Protein AF-A0A1R3J7Z3-F1 (afdb_monomer)

pLDDT: mean 76.46, std 18.79, range [29.64, 96.31]

Mean predicted aligned error: 21.71 Å

Organism: Corchorus capsularis (NCBI:txid210143)

Structure (mmCIF, N/CA/C/O backbone):
data_AF-A0A1R3J7Z3-F1
#
_entry.id   AF-A0A1R3J7Z3-F1
#
loop_
_atom_site.group_PDB
_atom_site.id
_atom_site.type_symbol
_atom_site.label_atom_id
_atom_site.label_alt_id
_atom_site.label_comp_id
_atom_site.label_asym_id
_atom_site.label_entity_id
_atom_site.label_seq_id
_atom_site.pdbx_PDB_ins_code
_atom_site.Cartn_x
_atom_site.Cartn_y
_atom_site.Cartn_z
_atom_site.occupancy
_atom_site.B_iso_or_equiv
_atom_site.auth_seq_id
_atom_site.auth_comp_id
_atom_site.auth_asym_id
_atom_site.auth_atom_id
_atom_site.pdbx_PDB_model_num
ATOM 1 N N . MET A 1 1 ? 60.630 31.084 -116.139 1.00 57.38 1 MET A N 1
ATOM 2 C CA . MET A 1 1 ? 59.594 31.693 -115.271 1.00 57.38 1 MET A CA 1
ATOM 3 C C . MET A 1 1 ? 58.481 30.724 -114.863 1.00 57.38 1 MET A C 1
ATOM 5 O O . MET A 1 1 ? 58.083 30.787 -113.712 1.00 57.38 1 MET A O 1
ATOM 9 N N . ALA A 1 2 ? 58.004 29.813 -115.724 1.00 60.72 2 ALA A N 1
ATOM 10 C CA . ALA A 1 2 ? 56.943 28.862 -115.352 1.00 60.72 2 ALA A CA 1
ATOM 11 C C . ALA A 1 2 ? 57.346 27.853 -114.249 1.00 60.72 2 ALA A C 1
ATOM 13 O O . ALA A 1 2 ? 56.585 27.673 -113.309 1.00 60.72 2 ALA A O 1
ATOM 14 N N . MET A 1 3 ? 58.553 27.267 -114.295 1.00 63.47 3 MET A N 1
ATOM 15 C CA . MET A 1 3 ? 58.999 26.306 -113.264 1.00 63.47 3 MET A CA 1
ATOM 16 C C . MET A 1 3 ? 59.134 26.911 -111.856 1.00 63.47 3 MET A C 1
ATOM 18 O O . MET A 1 3 ? 58.793 26.247 -110.888 1.00 63.47 3 MET A O 1
ATOM 22 N N . GLN A 1 4 ? 59.541 28.181 -111.733 1.00 69.75 4 GLN A N 1
ATOM 23 C CA . GLN A 1 4 ? 59.637 28.860 -110.431 1.00 69.75 4 GLN A CA 1
ATOM 24 C C . GLN A 1 4 ? 58.262 28.977 -109.750 1.00 69.75 4 GLN A C 1
ATOM 26 O O . GLN A 1 4 ? 58.142 28.765 -108.552 1.00 69.75 4 GLN A O 1
ATOM 31 N N . ARG A 1 5 ? 57.205 29.251 -110.531 1.00 76.31 5 ARG A N 1
ATOM 32 C CA . ARG A 1 5 ? 55.834 29.358 -110.011 1.00 76.31 5 ARG A CA 1
ATOM 33 C C . ARG A 1 5 ? 55.268 28.013 -109.554 1.00 76.31 5 ARG A C 1
ATOM 35 O O . ARG A 1 5 ? 54.493 27.998 -108.610 1.00 76.31 5 ARG A O 1
ATOM 42 N N . PHE A 1 6 ? 55.634 26.907 -110.203 1.00 78.38 6 PHE A N 1
ATOM 43 C CA . PHE A 1 6 ? 55.211 25.571 -109.771 1.00 78.38 6 PHE A CA 1
ATOM 44 C C . PHE A 1 6 ? 55.895 25.141 -108.474 1.00 78.38 6 PHE A C 1
ATOM 46 O O . PHE A 1 6 ? 55.233 24.575 -107.611 1.00 78.38 6 PHE A O 1
ATOM 53 N N . GLU A 1 7 ? 57.179 25.463 -108.305 1.00 78.44 7 GLU A N 1
ATOM 54 C CA . GLU A 1 7 ? 57.888 25.171 -107.057 1.00 78.44 7 GLU A CA 1
ATOM 55 C C . GLU A 1 7 ? 57.329 26.008 -105.892 1.00 78.44 7 GLU A C 1
ATOM 57 O O . GLU A 1 7 ? 57.068 25.463 -104.823 1.00 78.44 7 GLU A O 1
ATOM 62 N N . ASP A 1 8 ? 57.017 27.292 -106.120 1.00 80.75 8 ASP A N 1
ATOM 63 C CA . ASP A 1 8 ? 56.339 28.144 -105.129 1.00 80.75 8 ASP A CA 1
ATOM 64 C C . ASP A 1 8 ? 54.932 27.630 -104.768 1.00 80.75 8 ASP A C 1
ATOM 66 O O . ASP A 1 8 ? 54.496 27.764 -103.624 1.00 80.75 8 ASP A O 1
ATOM 70 N N . ILE A 1 9 ? 54.201 27.046 -105.727 1.00 84.25 9 ILE A N 1
ATOM 71 C CA . ILE A 1 9 ? 52.895 26.417 -105.476 1.00 84.25 9 ILE A CA 1
ATOM 72 C C . ILE A 1 9 ? 53.068 25.136 -104.652 1.00 84.25 9 ILE A C 1
ATOM 74 O O . ILE A 1 9 ? 52.337 24.965 -103.681 1.00 84.25 9 ILE A O 1
ATOM 78 N N . ARG A 1 10 ? 54.052 24.283 -104.970 1.00 83.12 10 ARG A N 1
ATOM 79 C CA . ARG A 1 10 ? 54.303 23.038 -104.225 1.00 83.12 10 ARG A CA 1
ATOM 80 C C . ARG A 1 10 ? 54.724 23.310 -102.781 1.00 83.12 10 ARG A C 1
ATOM 82 O O . ARG A 1 10 ? 54.216 22.674 -101.867 1.00 83.12 10 ARG A O 1
ATOM 89 N N . VAL A 1 11 ? 55.597 24.297 -102.560 1.00 84.31 11 VAL A N 1
ATOM 90 C CA . VAL A 1 11 ? 55.988 24.718 -101.203 1.00 84.31 11 VAL A CA 1
ATOM 91 C C . VAL A 1 11 ? 54.773 25.228 -100.423 1.00 84.31 11 VAL A C 1
ATOM 93 O O . VAL A 1 11 ? 54.605 24.872 -99.261 1.00 84.31 11 VAL A O 1
ATOM 96 N N . LYS A 1 12 ? 53.883 26.006 -101.054 1.00 86.81 12 LYS A N 1
ATOM 97 C CA . LYS A 1 12 ? 52.637 26.465 -100.414 1.00 86.81 12 LYS A CA 1
ATOM 98 C C . LYS A 1 12 ? 51.643 25.336 -100.139 1.00 86.81 12 LYS A C 1
ATOM 100 O O . LYS A 1 12 ? 50.931 25.406 -99.145 1.00 86.81 12 LYS A O 1
ATOM 105 N N . GLU A 1 13 ? 51.583 24.318 -100.989 1.00 85.94 13 GLU A N 1
ATOM 106 C CA . GLU A 1 13 ? 50.752 23.128 -100.781 1.00 85.94 13 GLU A CA 1
ATOM 107 C C . GLU A 1 13 ? 51.264 22.293 -99.596 1.00 85.94 13 GLU A C 1
ATOM 109 O O . GLU A 1 13 ? 50.490 21.966 -98.700 1.00 85.94 13 GLU A O 1
ATOM 114 N N . GLU A 1 14 ? 52.576 22.049 -99.512 1.00 85.31 14 GLU A N 1
ATOM 115 C CA . GLU A 1 14 ? 53.202 21.370 -98.367 1.00 85.31 14 GLU A CA 1
ATOM 116 C C . GLU A 1 14 ? 53.044 22.165 -97.052 1.00 85.31 14 GLU A C 1
ATOM 118 O O . GLU A 1 14 ? 52.828 21.577 -95.985 1.00 85.31 14 GLU A O 1
ATOM 123 N N . GLU A 1 15 ? 53.120 23.500 -97.115 1.00 89.44 15 GLU A N 1
ATOM 124 C CA . GLU A 1 15 ? 52.849 24.409 -95.990 1.00 89.44 15 GLU A CA 1
ATOM 125 C C . GLU A 1 15 ? 51.382 24.306 -95.537 1.00 89.44 15 GLU A C 1
ATOM 127 O O . GLU A 1 15 ? 51.116 24.139 -94.346 1.00 89.44 15 GLU A O 1
ATOM 132 N N . LEU A 1 16 ? 50.425 24.329 -96.473 1.00 88.94 16 LEU A N 1
ATOM 133 C CA . LEU A 1 16 ? 48.995 24.173 -96.185 1.00 88.94 16 LEU A CA 1
ATOM 134 C C . LEU A 1 16 ? 48.660 22.784 -95.630 1.00 88.94 16 LEU A C 1
ATOM 136 O O . LEU A 1 16 ? 47.817 22.668 -94.739 1.00 88.94 16 LEU A O 1
ATOM 140 N N . GLU A 1 17 ? 49.326 21.726 -96.094 1.00 85.81 17 GLU A N 1
ATOM 141 C CA . GLU A 1 17 ? 49.179 20.390 -95.514 1.00 85.81 17 GLU A CA 1
ATOM 142 C C . GLU A 1 17 ? 49.726 20.311 -94.086 1.00 85.81 17 GLU A C 1
ATOM 144 O O . GLU A 1 17 ? 49.116 19.666 -93.230 1.00 85.81 17 GLU A O 1
ATOM 149 N N . ARG A 1 18 ? 50.875 20.946 -93.806 1.00 87.56 18 ARG A N 1
ATOM 150 C CA . ARG A 1 18 ? 51.386 21.070 -92.430 1.00 87.56 18 ARG A CA 1
ATOM 151 C C . ARG A 1 18 ? 50.385 21.808 -91.553 1.00 87.56 18 ARG A C 1
ATOM 153 O O . ARG A 1 18 ? 49.984 21.259 -90.533 1.00 87.56 18 ARG A O 1
ATOM 160 N N . GLN A 1 19 ? 49.917 22.971 -91.998 1.00 90.00 19 GLN A N 1
ATOM 161 C CA . GLN A 1 19 ? 48.918 23.756 -91.274 1.00 90.00 19 GLN A CA 1
ATOM 162 C C . GLN A 1 19 ? 47.620 22.972 -91.053 1.00 90.00 19 GLN A C 1
ATOM 164 O O . GLN A 1 19 ? 47.045 23.051 -89.972 1.00 90.00 19 GLN A O 1
ATOM 169 N N . SER A 1 20 ? 47.181 22.168 -92.026 1.00 87.69 20 SER A N 1
ATOM 170 C CA . SER A 1 20 ? 45.994 21.312 -91.891 1.00 87.69 20 SER A CA 1
ATOM 171 C C . SER A 1 20 ? 46.195 20.202 -90.857 1.00 87.69 20 SER A C 1
ATOM 173 O O . SER A 1 20 ? 45.306 19.963 -90.042 1.00 87.69 20 SER A O 1
ATOM 175 N N . ARG A 1 21 ? 47.369 19.552 -90.834 1.00 90.06 21 ARG A N 1
ATOM 176 C CA . ARG A 1 21 ? 47.712 18.544 -89.814 1.00 90.06 21 ARG A CA 1
ATOM 177 C C . ARG A 1 21 ? 47.804 19.161 -88.419 1.00 90.06 21 ARG A C 1
ATOM 179 O O . ARG A 1 21 ? 47.289 18.577 -87.469 1.00 90.06 21 ARG A O 1
ATOM 186 N N . ASP A 1 22 ? 48.404 20.341 -88.304 1.00 90.44 22 ASP A N 1
ATOM 187 C CA . ASP A 1 22 ? 48.509 21.070 -87.038 1.00 90.44 22 ASP A CA 1
ATOM 188 C C . ASP A 1 22 ? 47.125 21.511 -86.535 1.00 90.44 22 ASP A C 1
ATOM 190 O O . ASP A 1 22 ? 46.818 21.350 -85.353 1.00 90.44 22 ASP A O 1
ATOM 194 N N . LEU A 1 23 ? 46.244 21.974 -87.431 1.00 91.25 23 LEU A N 1
ATOM 195 C CA . LEU A 1 23 ? 44.840 22.271 -87.127 1.00 91.25 23 LEU A CA 1
ATOM 196 C C . LEU A 1 23 ? 44.058 21.027 -86.692 1.00 91.25 23 LEU A C 1
ATOM 198 O O . LEU A 1 23 ? 43.252 21.110 -85.768 1.00 91.25 23 LEU A O 1
ATOM 202 N N . GLU A 1 24 ? 44.282 19.871 -87.316 1.00 89.81 24 GLU A N 1
ATOM 203 C CA . GLU A 1 24 ? 43.607 18.623 -86.948 1.00 89.81 24 GLU A CA 1
ATOM 204 C C . GLU A 1 24 ? 44.088 18.086 -85.590 1.00 89.81 24 GLU A C 1
ATOM 206 O O . GLU A 1 24 ? 43.280 17.616 -84.784 1.00 89.81 24 GLU A O 1
ATOM 211 N N . LEU A 1 25 ? 45.384 18.217 -85.290 1.00 88.25 25 LEU A N 1
ATOM 212 C CA . LEU A 1 25 ? 45.939 17.929 -83.965 1.00 88.25 25 LEU A CA 1
ATOM 213 C C . LEU A 1 25 ? 45.394 18.889 -82.906 1.00 88.25 25 LEU A C 1
ATOM 215 O O . LEU A 1 25 ? 44.984 18.439 -81.836 1.00 88.25 25 LEU A O 1
ATOM 219 N N . ALA A 1 26 ? 45.323 20.186 -83.215 1.00 89.19 26 ALA A N 1
ATOM 220 C CA . ALA A 1 26 ? 44.711 21.175 -82.337 1.00 89.19 26 ALA A CA 1
ATOM 221 C C . ALA A 1 26 ? 43.235 20.841 -82.082 1.00 89.19 26 ALA A C 1
ATOM 223 O O . ALA A 1 26 ? 42.804 20.818 -80.932 1.00 89.19 26 ALA A O 1
ATOM 224 N N . LYS A 1 27 ? 42.471 20.492 -83.127 1.00 91.56 27 LYS A N 1
ATOM 225 C CA . LYS A 1 27 ? 41.067 20.071 -83.018 1.00 91.56 27 LYS A CA 1
ATOM 226 C C . LYS A 1 27 ? 40.904 18.844 -82.116 1.00 91.56 27 LYS A C 1
ATOM 228 O O . LYS A 1 27 ? 40.053 18.870 -81.232 1.00 91.56 27 LYS A O 1
ATOM 233 N N . LYS A 1 28 ? 41.736 17.808 -82.277 1.00 89.81 28 LYS A N 1
ATOM 234 C CA . LYS A 1 28 ? 41.726 16.632 -81.386 1.00 89.81 28 LYS A CA 1
ATOM 235 C C . LYS A 1 28 ? 42.051 17.004 -79.942 1.00 89.81 28 LYS A C 1
ATOM 237 O O . LYS A 1 28 ? 41.368 16.537 -79.038 1.00 89.81 28 LYS A O 1
ATOM 242 N N . GLY A 1 29 ? 43.022 17.893 -79.731 1.00 89.06 29 GLY A N 1
ATOM 243 C CA . GLY A 1 29 ? 43.329 18.435 -78.407 1.00 89.06 29 GLY A CA 1
ATOM 244 C C . GLY A 1 29 ? 42.140 19.169 -77.778 1.00 89.06 29 GLY A C 1
ATOM 245 O O . GLY A 1 29 ? 41.855 18.977 -76.597 1.00 89.06 29 GLY A O 1
ATOM 246 N N . TYR A 1 30 ? 41.393 19.950 -78.564 1.00 89.12 30 TYR A N 1
ATOM 247 C CA . TYR A 1 30 ? 40.159 20.594 -78.104 1.00 89.12 30 TYR A CA 1
ATOM 248 C C . TYR A 1 30 ? 39.042 19.584 -77.797 1.00 89.12 30 TYR A C 1
ATOM 250 O O . TYR A 1 30 ? 38.357 19.743 -76.792 1.00 89.12 30 TYR A O 1
ATOM 258 N N . GLU A 1 31 ? 38.858 18.538 -78.605 1.00 90.50 31 GLU A N 1
ATOM 259 C CA . GLU A 1 31 ? 37.856 17.485 -78.361 1.00 90.50 31 GLU A CA 1
ATOM 260 C C . GLU A 1 31 ? 38.183 16.622 -77.129 1.00 90.50 31 GLU A C 1
ATOM 262 O O . GLU A 1 31 ? 37.288 16.251 -76.369 1.00 90.50 31 GLU A O 1
ATOM 267 N N . GLU A 1 32 ? 39.458 16.294 -76.906 1.00 90.56 32 GLU A N 1
ATOM 268 C CA . GLU A 1 32 ? 39.925 15.619 -75.687 1.00 90.56 32 GLU A CA 1
ATOM 269 C C . GLU A 1 32 ? 39.751 16.519 -74.458 1.00 90.56 32 GLU A C 1
ATOM 271 O O . GLU A 1 32 ? 39.247 16.064 -73.430 1.00 90.56 32 GLU A O 1
ATOM 276 N N . GLY A 1 33 ? 40.080 17.809 -74.585 1.00 91.56 33 GLY A N 1
ATOM 277 C CA . GLY A 1 33 ? 39.840 18.807 -73.545 1.00 91.56 33 GLY A CA 1
ATOM 278 C C . GLY A 1 33 ? 38.358 18.939 -73.189 1.00 91.56 33 GLY A C 1
ATOM 279 O O . GLY A 1 33 ? 38.013 18.955 -72.008 1.00 91.56 33 GLY A O 1
ATOM 280 N N . TRP A 1 34 ? 37.472 18.955 -74.188 1.00 90.44 34 TRP A N 1
ATOM 281 C CA . TRP A 1 34 ? 36.024 18.977 -73.976 1.00 90.44 34 TRP A CA 1
ATOM 282 C C . TRP A 1 34 ? 35.511 17.722 -73.267 1.00 90.44 34 TRP A C 1
ATOM 284 O O . TRP A 1 34 ? 34.729 17.849 -72.328 1.00 90.44 34 TRP A O 1
ATOM 294 N N . ARG A 1 35 ? 35.996 16.528 -73.632 1.00 91.75 35 ARG A N 1
ATOM 295 C CA . ARG A 1 35 ? 35.644 15.281 -72.929 1.00 91.75 35 ARG A CA 1
ATOM 296 C C . ARG A 1 35 ? 36.132 15.259 -71.480 1.00 91.75 35 ARG A C 1
ATOM 298 O O . ARG A 1 35 ? 35.416 14.774 -70.608 1.00 91.75 35 ARG A O 1
ATOM 305 N N . GLU A 1 36 ? 37.319 15.804 -71.197 1.00 92.19 36 GLU A N 1
ATOM 306 C CA . GLU A 1 36 ? 37.815 15.947 -69.817 1.00 92.19 36 GLU A CA 1
ATOM 307 C C . GLU A 1 36 ? 36.924 16.899 -69.000 1.00 92.19 36 GLU A C 1
ATOM 309 O O . GLU A 1 36 ? 36.646 16.634 -67.830 1.00 92.19 36 GLU A O 1
ATOM 314 N N . ILE A 1 37 ? 36.458 17.995 -69.609 1.00 92.31 37 ILE A N 1
ATOM 315 C CA . ILE A 1 37 ? 35.538 18.948 -68.972 1.00 92.31 37 ILE A CA 1
ATOM 316 C C . ILE A 1 37 ? 34.179 18.294 -68.701 1.00 92.31 37 ILE A C 1
ATOM 318 O O . ILE A 1 37 ? 33.671 18.414 -67.590 1.00 92.31 37 ILE A O 1
ATOM 322 N N . GLU A 1 38 ? 33.618 17.569 -69.667 1.00 93.12 38 GLU A N 1
ATOM 323 C CA . GLU A 1 38 ? 32.324 16.891 -69.528 1.00 93.12 38 GLU A CA 1
ATOM 324 C C . GLU A 1 38 ? 32.358 15.806 -68.438 1.00 93.12 38 GLU A C 1
ATOM 326 O O . GLU A 1 38 ? 31.454 15.726 -67.604 1.00 93.12 38 GLU A O 1
ATOM 331 N N . LEU A 1 39 ? 33.443 15.025 -68.363 1.00 92.31 39 LEU A N 1
ATOM 332 C CA . LEU A 1 39 ? 33.631 14.031 -67.303 1.00 92.31 39 LEU A CA 1
ATOM 333 C C . LEU A 1 39 ? 33.736 14.688 -65.919 1.00 92.31 39 LEU A C 1
ATOM 335 O O . LEU A 1 39 ? 33.070 14.253 -64.982 1.00 92.31 39 LEU A O 1
ATOM 339 N N . LYS A 1 40 ? 34.496 15.784 -65.802 1.00 91.69 40 LYS A N 1
ATOM 340 C CA . LYS A 1 40 ? 34.578 16.571 -64.560 1.00 91.69 40 LYS A CA 1
ATOM 341 C C . LYS A 1 40 ? 33.241 17.190 -64.170 1.00 91.69 40 LYS A C 1
ATOM 343 O O . LYS A 1 40 ? 32.940 17.278 -62.985 1.00 91.69 40 LYS A O 1
ATOM 348 N N . GLN A 1 41 ? 32.443 17.618 -65.145 1.00 91.81 41 GLN A N 1
ATOM 349 C CA . GLN A 1 41 ? 31.106 18.145 -64.896 1.00 91.81 41 GLN A CA 1
ATOM 350 C C . GLN A 1 41 ? 30.181 17.053 -64.346 1.00 91.81 41 GLN A C 1
ATOM 352 O O . GLN A 1 41 ? 29.460 17.299 -63.383 1.00 91.81 41 GLN A O 1
ATOM 357 N N . LYS A 1 42 ? 30.264 15.829 -64.882 1.00 93.69 42 LYS A N 1
ATOM 358 C CA . LYS A 1 42 ? 29.512 14.677 -64.373 1.00 93.69 42 LYS A CA 1
ATOM 359 C C . LYS A 1 42 ? 29.921 14.290 -62.946 1.00 93.69 42 LYS A C 1
ATOM 361 O O . LYS A 1 42 ? 29.051 14.089 -62.106 1.00 93.69 42 LYS A O 1
ATOM 366 N N . GLU A 1 43 ? 31.221 14.246 -62.650 1.00 91.50 43 GLU A N 1
ATOM 367 C CA . GLU A 1 43 ? 31.723 13.998 -61.287 1.00 91.50 43 GLU A CA 1
ATOM 368 C C . GLU A 1 43 ? 31.236 15.061 -60.288 1.00 91.50 43 GLU A C 1
ATOM 370 O O . GLU A 1 43 ? 30.934 14.751 -59.134 1.00 91.50 43 GLU A O 1
ATOM 375 N N . LEU A 1 44 ? 31.155 16.321 -60.724 1.00 91.50 44 LEU A N 1
ATOM 376 C CA . LEU A 1 44 ? 30.690 17.430 -59.895 1.00 91.50 44 LEU A CA 1
ATOM 377 C C . LEU A 1 44 ? 29.188 17.314 -59.597 1.00 91.50 44 LEU A C 1
ATOM 379 O O . LEU A 1 44 ? 28.787 17.528 -58.454 1.00 91.50 44 LEU A O 1
ATOM 383 N N . GLU A 1 45 ? 28.374 16.903 -60.573 1.00 92.00 45 GLU A N 1
ATOM 384 C CA . GLU A 1 45 ? 26.943 16.648 -60.357 1.00 92.00 45 GLU A CA 1
ATOM 385 C C . GLU A 1 45 ? 26.710 15.443 -59.425 1.00 92.00 45 GLU A C 1
ATOM 387 O O . GLU A 1 45 ? 25.874 15.512 -58.528 1.00 92.00 45 GLU A O 1
ATOM 392 N N . GLU A 1 46 ? 27.498 14.366 -59.546 1.00 91.94 46 GLU A N 1
ATOM 393 C CA . GLU A 1 46 ? 27.431 13.225 -58.617 1.00 91.94 46 GLU A CA 1
ATOM 394 C C . GLU A 1 46 ? 27.811 13.614 -57.178 1.00 91.94 46 GLU A C 1
ATOM 396 O O . GLU A 1 46 ? 27.198 13.141 -56.217 1.00 91.94 46 GLU A O 1
ATOM 401 N N . LEU A 1 47 ? 28.812 14.486 -57.005 1.00 89.69 47 LEU A N 1
ATOM 402 C CA . LEU A 1 47 ? 29.172 15.020 -55.689 1.00 89.69 47 LEU A CA 1
ATOM 403 C C . LEU A 1 47 ? 28.065 15.895 -55.107 1.00 89.69 47 LEU A C 1
ATOM 405 O O . LEU A 1 47 ? 27.778 15.779 -53.917 1.00 89.69 47 LEU A O 1
ATOM 409 N N . LYS A 1 48 ? 27.429 16.720 -55.939 1.00 91.44 48 LYS A N 1
ATOM 410 C CA . LYS A 1 48 ? 26.302 17.559 -55.534 1.00 91.44 48 LYS A CA 1
ATOM 411 C C . LYS A 1 48 ? 25.103 16.711 -55.102 1.00 91.44 48 LYS A C 1
ATOM 413 O O . LYS A 1 48 ? 24.540 16.960 -54.042 1.00 91.44 48 LYS A O 1
ATOM 418 N N . GLN A 1 49 ? 24.794 15.639 -55.832 1.00 90.50 49 GLN A N 1
ATOM 419 C CA . GLN A 1 49 ? 23.750 14.690 -55.436 1.00 90.50 49 GLN A CA 1
ATOM 420 C C . GLN A 1 49 ? 24.064 14.024 -54.085 1.00 90.50 49 GLN A C 1
ATOM 422 O O . GLN A 1 49 ? 23.193 13.903 -53.227 1.00 90.50 49 GLN A O 1
ATOM 427 N N . ARG A 1 50 ? 25.325 13.631 -53.853 1.00 87.75 50 ARG A N 1
ATOM 428 C CA . ARG A 1 50 ? 25.750 13.068 -52.557 1.00 87.75 50 ARG A CA 1
ATOM 429 C C . ARG A 1 50 ? 25.677 14.080 -51.415 1.00 87.75 50 ARG A C 1
ATOM 431 O O . ARG A 1 50 ? 25.388 13.684 -50.289 1.00 87.75 50 ARG A O 1
ATOM 438 N N . GLU A 1 51 ? 25.976 15.349 -51.677 1.00 88.38 51 GLU A N 1
ATOM 439 C CA . GLU A 1 51 ? 25.837 16.431 -50.698 1.00 88.38 51 GLU A CA 1
ATOM 440 C C . GLU A 1 51 ? 24.365 16.633 -50.311 1.00 88.38 51 GLU A C 1
ATOM 442 O O . GLU A 1 51 ? 24.050 16.710 -49.124 1.00 88.38 51 GLU A O 1
ATOM 447 N N . GLU A 1 52 ? 23.455 16.610 -51.287 1.00 91.75 52 GLU A N 1
ATOM 448 C CA . GLU A 1 52 ? 22.009 16.665 -51.045 1.00 91.75 52 GLU A CA 1
ATOM 449 C C . GLU A 1 52 ? 21.516 15.458 -50.223 1.00 91.75 52 GLU A C 1
ATOM 451 O O . GLU A 1 52 ? 20.803 15.639 -49.231 1.00 91.75 52 GLU A O 1
ATOM 456 N N . ASP A 1 53 ? 21.961 14.240 -50.550 1.00 91.44 53 ASP A N 1
ATOM 457 C CA . ASP A 1 53 ? 21.625 13.022 -49.796 1.00 91.44 53 ASP A CA 1
ATOM 458 C C . ASP A 1 53 ? 22.135 13.068 -48.346 1.00 91.44 53 ASP A C 1
ATOM 460 O O . ASP A 1 53 ? 21.449 12.626 -47.417 1.00 91.44 53 ASP A O 1
ATOM 464 N N . LEU A 1 54 ? 23.342 13.601 -48.126 1.00 88.88 54 LEU A N 1
ATOM 465 C CA . LEU A 1 54 ? 23.887 13.809 -46.784 1.00 88.88 54 LEU A CA 1
ATOM 466 C C . LEU A 1 54 ? 23.073 14.848 -46.011 1.00 88.88 54 LEU A C 1
ATOM 468 O O . LEU A 1 54 ? 22.767 14.610 -44.844 1.00 88.88 54 LEU A O 1
ATOM 472 N N . GLY A 1 55 ? 22.651 15.934 -46.662 1.00 90.25 55 GLY A N 1
ATOM 473 C CA . GLY A 1 55 ? 21.778 16.938 -46.056 1.00 90.25 55 GLY A CA 1
ATOM 474 C C . GLY A 1 55 ? 20.409 16.376 -45.651 1.00 90.25 55 GLY A C 1
ATOM 475 O O . GLY A 1 55 ? 19.870 16.740 -44.605 1.00 90.25 55 GLY A O 1
ATOM 476 N N . LEU A 1 56 ? 19.841 15.446 -46.427 1.00 89.44 56 LEU A N 1
ATOM 477 C CA . LEU A 1 56 ? 18.605 14.747 -46.051 1.00 89.44 56 LEU A CA 1
ATOM 478 C C . LEU A 1 56 ? 18.812 13.810 -44.854 1.00 89.44 56 LEU A C 1
ATOM 480 O O . LEU A 1 56 ? 17.974 13.777 -43.949 1.00 89.44 56 LEU A O 1
ATOM 484 N N . LYS A 1 57 ? 19.937 13.086 -44.809 1.00 88.50 57 LYS A N 1
ATOM 485 C CA . LYS A 1 57 ? 20.292 12.238 -43.661 1.00 88.50 57 LYS A CA 1
ATOM 486 C C . LYS A 1 57 ? 20.520 13.061 -42.397 1.00 88.50 57 LYS A C 1
ATOM 488 O O . LYS A 1 57 ? 20.019 12.678 -41.343 1.00 88.50 57 LYS A O 1
ATOM 493 N N . GLU A 1 58 ? 21.196 14.201 -42.500 1.00 85.75 58 GLU A N 1
ATOM 494 C CA . GLU A 1 58 ? 21.409 15.126 -41.383 1.00 85.75 58 GLU A CA 1
ATOM 495 C C . GLU A 1 58 ? 20.075 15.624 -40.815 1.00 85.75 58 GLU A C 1
ATOM 497 O O . GLU A 1 58 ? 19.838 15.490 -39.617 1.00 85.75 58 GLU A O 1
ATOM 502 N N . LYS A 1 59 ? 19.138 16.052 -41.674 1.00 90.50 59 LYS A N 1
ATOM 503 C CA . LYS A 1 59 ? 17.779 16.436 -41.247 1.00 90.50 59 LYS A CA 1
ATOM 504 C C . LYS A 1 59 ? 17.016 15.290 -40.583 1.00 90.50 59 LYS A C 1
ATOM 506 O O . LYS A 1 59 ? 16.287 15.512 -39.619 1.00 90.50 59 LYS A O 1
ATOM 511 N N . SER A 1 60 ? 17.160 14.063 -41.090 1.00 89.25 60 SER A N 1
ATOM 512 C CA . SER A 1 60 ? 16.521 12.891 -40.480 1.00 89.25 60 SER A CA 1
ATOM 513 C C . SER A 1 60 ? 17.084 12.586 -39.089 1.00 89.25 60 SER A C 1
ATOM 515 O O . SER A 1 60 ? 16.325 12.258 -38.180 1.00 89.25 60 SER A O 1
ATOM 517 N N . PHE A 1 61 ? 18.395 12.762 -38.906 1.00 84.25 61 PHE A N 1
ATOM 518 C CA . PHE A 1 61 ? 19.061 12.575 -37.623 1.00 84.25 61 PHE A CA 1
ATOM 519 C C . PHE A 1 61 ? 18.680 13.676 -36.631 1.00 84.25 61 PHE A C 1
ATOM 521 O O . PHE A 1 61 ? 18.382 13.385 -35.479 1.00 84.25 61 PHE A O 1
ATOM 528 N N . GLU A 1 62 ? 18.602 14.928 -37.083 1.00 90.81 62 GLU A N 1
ATOM 529 C CA . GLU A 1 62 ? 18.158 16.047 -36.252 1.00 90.81 62 GLU A CA 1
ATOM 530 C C . GLU A 1 62 ? 16.716 15.855 -35.764 1.00 90.81 62 GLU A C 1
ATOM 532 O O . GLU A 1 62 ? 16.432 16.061 -34.583 1.00 90.81 62 GLU A O 1
ATOM 537 N N . LYS A 1 63 ? 15.820 15.362 -36.630 1.00 92.50 63 LYS A N 1
ATOM 538 C CA . LYS A 1 63 ? 14.461 14.979 -36.228 1.00 92.50 63 LYS A CA 1
ATOM 539 C C . LYS A 1 63 ? 14.470 13.865 -35.176 1.00 92.50 63 LYS A C 1
ATOM 541 O O . LYS A 1 63 ? 13.779 13.981 -34.171 1.00 92.50 63 LYS A O 1
ATOM 546 N N . LEU A 1 64 ? 15.288 12.828 -35.365 1.00 85.94 64 LEU A N 1
ATOM 547 C CA . LEU A 1 64 ? 15.420 11.736 -34.397 1.00 85.94 64 LEU A CA 1
ATOM 548 C C . LEU A 1 64 ? 15.927 12.237 -33.032 1.00 85.94 64 LEU A C 1
ATOM 550 O O . LEU A 1 64 ? 15.435 11.805 -31.993 1.00 85.94 64 LEU A O 1
ATOM 554 N N . CYS A 1 65 ? 16.876 13.178 -33.019 1.00 85.12 65 CYS A N 1
ATOM 555 C CA . CYS A 1 65 ? 17.340 13.814 -31.786 1.00 85.12 65 CYS A CA 1
ATOM 556 C C . CYS A 1 65 ? 16.224 14.601 -31.084 1.00 85.12 65 CYS A C 1
ATOM 558 O O . CYS A 1 65 ? 16.103 14.516 -29.863 1.00 85.12 65 CYS A O 1
ATOM 560 N N . GLN A 1 66 ? 15.394 15.331 -31.835 1.00 91.94 66 GLN A N 1
ATOM 561 C CA . GLN A 1 66 ? 14.247 16.054 -31.276 1.00 91.94 66 GLN A CA 1
ATOM 562 C C . GLN A 1 66 ? 13.201 15.100 -30.687 1.00 91.94 66 GLN A C 1
ATOM 564 O O . GLN A 1 66 ? 12.719 15.337 -29.578 1.00 91.94 66 GLN A O 1
ATOM 569 N N . ASP A 1 67 ? 12.893 14.006 -31.386 1.00 89.81 67 ASP A N 1
ATOM 570 C CA . ASP A 1 67 ? 11.962 12.980 -30.911 1.00 89.81 67 ASP A CA 1
ATOM 571 C C . ASP A 1 67 ? 12.474 12.344 -29.604 1.00 89.81 67 ASP A C 1
ATOM 573 O O . ASP A 1 67 ? 11.730 12.239 -28.626 1.00 89.81 67 ASP A O 1
ATOM 577 N N . PHE A 1 68 ? 13.772 12.031 -29.529 1.00 85.00 68 PHE A N 1
ATOM 578 C CA . PHE A 1 68 ? 14.401 11.497 -28.317 1.00 85.00 68 PHE A CA 1
ATOM 579 C C . PHE A 1 68 ? 14.386 12.493 -27.142 1.00 85.00 68 PHE A C 1
ATOM 581 O O . PHE A 1 68 ? 14.172 12.113 -25.988 1.00 85.00 68 PHE A O 1
ATOM 588 N N . GLU A 1 69 ? 14.584 13.790 -27.398 1.00 86.88 69 GLU A N 1
ATOM 589 C CA . GLU A 1 69 ? 14.461 14.819 -26.358 1.00 86.88 69 GLU A CA 1
ATOM 590 C C . GLU A 1 69 ? 13.028 14.956 -25.828 1.00 86.88 69 GLU A C 1
ATOM 592 O O . GLU A 1 69 ? 12.835 15.178 -24.627 1.00 86.88 69 GLU A O 1
ATOM 597 N N . LEU A 1 70 ? 12.024 14.832 -26.700 1.00 87.00 70 LEU A N 1
ATOM 598 C CA . LEU A 1 70 ? 10.615 14.830 -26.306 1.00 87.00 70 LEU A CA 1
ATOM 599 C C . LEU A 1 70 ? 10.276 13.592 -25.474 1.00 87.00 70 LEU A C 1
ATOM 601 O O . LEU A 1 70 ? 9.658 13.722 -24.416 1.00 87.00 70 LEU A O 1
ATOM 605 N N . GLU A 1 71 ? 10.743 12.418 -25.890 1.00 84.75 71 GLU A N 1
ATOM 606 C CA . GLU A 1 71 ? 10.567 11.171 -25.147 1.00 84.75 71 GLU A CA 1
ATOM 607 C C . GLU A 1 71 ? 11.206 11.257 -23.751 1.00 84.75 71 GLU A C 1
ATOM 609 O O . GLU A 1 71 ? 10.563 10.958 -22.741 1.00 84.75 71 GLU A O 1
ATOM 614 N N . LYS A 1 72 ? 12.430 11.793 -23.655 1.00 84.12 72 LYS A N 1
ATOM 615 C CA . LYS A 1 72 ? 13.105 12.045 -22.374 1.00 84.12 72 LYS A CA 1
ATOM 616 C C . LYS A 1 72 ? 12.297 12.972 -21.459 1.00 84.12 72 LYS A C 1
ATOM 618 O O . LYS A 1 72 ? 12.241 12.738 -20.251 1.00 84.12 72 LYS A O 1
ATOM 623 N N . LYS A 1 73 ? 11.667 14.020 -22.005 1.00 88.69 73 LYS A N 1
ATOM 624 C CA . LYS A 1 73 ? 10.778 14.907 -21.232 1.00 88.69 73 LYS A CA 1
ATOM 625 C C . LYS A 1 73 ? 9.535 14.164 -20.736 1.00 88.69 73 LYS A C 1
ATOM 627 O O . LYS A 1 73 ? 9.163 14.360 -19.581 1.00 88.69 73 LYS A O 1
ATOM 632 N N . GLY A 1 74 ? 8.955 13.288 -21.557 1.00 85.38 74 GLY A N 1
ATOM 633 C CA . GLY A 1 74 ? 7.833 12.429 -21.169 1.00 85.38 74 GLY A CA 1
ATOM 634 C C . GLY A 1 74 ? 8.183 11.484 -20.016 1.00 85.38 74 GLY A C 1
ATOM 635 O O . GLY A 1 74 ? 7.447 11.408 -19.033 1.00 85.38 74 GLY A O 1
ATOM 636 N N . PHE A 1 75 ? 9.350 10.835 -20.067 1.00 78.94 75 PHE A N 1
ATOM 637 C CA . PHE A 1 75 ? 9.836 9.998 -18.963 1.00 78.94 75 PHE A CA 1
ATOM 638 C C . PHE A 1 75 ? 10.060 10.789 -17.670 1.00 78.94 75 PHE A C 1
ATOM 640 O O . PHE A 1 75 ? 9.699 10.330 -16.586 1.00 78.94 75 PHE A O 1
ATOM 647 N N . GLU A 1 76 ? 10.635 11.987 -17.770 1.00 87.06 76 GLU A N 1
ATOM 648 C CA . GLU A 1 76 ? 10.868 12.857 -16.616 1.00 87.06 76 GLU A CA 1
ATOM 649 C C . GLU A 1 76 ? 9.546 13.319 -15.976 1.00 87.06 76 GLU A C 1
ATOM 651 O O . GLU A 1 76 ? 9.431 13.376 -14.750 1.00 87.06 76 GLU A O 1
ATOM 656 N N . GLU A 1 77 ? 8.525 13.607 -16.787 1.00 91.06 77 GLU A N 1
ATOM 657 C CA . GLU A 1 77 ? 7.172 13.903 -16.313 1.00 91.06 77 GLU A CA 1
ATOM 658 C C . GLU A 1 77 ? 6.532 12.689 -15.630 1.00 91.06 77 GLU A C 1
ATOM 660 O O . GLU A 1 77 ? 6.031 12.812 -14.509 1.00 91.06 77 GLU A O 1
ATOM 665 N N . HIS A 1 78 ? 6.618 11.506 -16.242 1.00 79.38 78 HIS A N 1
ATOM 666 C CA . HIS A 1 78 ? 6.099 10.274 -15.652 1.00 79.38 78 HIS A CA 1
ATOM 667 C C . HIS A 1 78 ? 6.767 9.966 -14.304 1.00 79.38 78 HIS A C 1
ATOM 669 O O . HIS A 1 78 ? 6.089 9.649 -13.325 1.00 79.38 78 HIS A O 1
ATOM 675 N N . ARG A 1 79 ? 8.087 10.172 -14.194 1.00 80.56 79 ARG A N 1
ATOM 676 C CA . ARG A 1 79 ? 8.821 10.042 -12.927 1.00 80.56 79 ARG A CA 1
ATOM 677 C C . ARG A 1 79 ? 8.264 10.970 -11.844 1.00 80.56 79 ARG A C 1
ATOM 679 O O . ARG A 1 79 ? 8.086 10.537 -10.708 1.00 80.56 79 ARG A O 1
ATOM 686 N N . ARG A 1 80 ? 7.949 12.229 -12.180 1.00 91.25 80 ARG A N 1
ATOM 687 C CA . ARG A 1 80 ? 7.344 13.192 -11.234 1.00 91.25 80 ARG A CA 1
ATOM 688 C C . ARG A 1 80 ? 5.936 12.780 -10.809 1.00 91.25 80 ARG A C 1
ATOM 690 O O . ARG A 1 80 ? 5.577 12.962 -9.644 1.00 91.25 80 ARG A O 1
ATOM 697 N N . GLN A 1 81 ? 5.140 12.228 -11.724 1.00 82.44 81 GLN A N 1
ATOM 698 C CA . GLN A 1 81 ? 3.809 11.707 -11.404 1.00 82.44 81 GLN A CA 1
ATOM 699 C C . GLN A 1 81 ? 3.900 10.530 -10.425 1.00 82.44 81 GLN A C 1
ATOM 701 O O . GLN A 1 81 ? 3.211 10.539 -9.404 1.00 82.44 81 GLN A O 1
ATOM 706 N N . VAL A 1 82 ? 4.800 9.573 -10.677 1.00 77.38 82 VAL A N 1
ATOM 707 C CA . VAL A 1 82 ? 5.059 8.438 -9.775 1.00 77.38 82 VAL A CA 1
ATOM 708 C C . VAL A 1 82 ? 5.534 8.920 -8.404 1.00 77.38 82 VAL A C 1
ATOM 710 O O . VAL A 1 82 ? 5.017 8.470 -7.385 1.00 77.38 82 VAL A O 1
ATOM 713 N N . GLU A 1 83 ? 6.450 9.889 -8.350 1.00 90.44 83 GLU A N 1
ATOM 714 C CA . GLU A 1 83 ? 6.925 10.468 -7.087 1.00 90.44 83 GLU A CA 1
ATOM 715 C C . GLU A 1 83 ? 5.789 11.149 -6.303 1.00 90.44 83 GLU A C 1
ATOM 717 O O . GLU A 1 83 ? 5.690 11.015 -5.081 1.00 90.44 83 GLU A O 1
ATOM 722 N N . THR A 1 84 ? 4.888 11.845 -6.999 1.00 89.69 84 THR A N 1
ATOM 723 C CA . THR A 1 84 ? 3.712 12.476 -6.384 1.00 89.69 84 THR A CA 1
ATOM 724 C C . THR A 1 84 ? 2.738 11.428 -5.842 1.00 89.69 84 THR A C 1
ATOM 726 O O . THR A 1 84 ? 2.267 11.570 -4.713 1.00 89.69 84 THR A O 1
ATOM 729 N N . CYS A 1 85 ? 2.482 10.353 -6.595 1.00 82.69 85 CYS A N 1
ATOM 730 C CA . CYS A 1 85 ? 1.654 9.233 -6.141 1.00 82.69 85 CYS A CA 1
ATOM 731 C C . CYS A 1 85 ? 2.274 8.542 -4.916 1.00 82.69 85 CYS A C 1
ATOM 733 O O . CYS A 1 85 ? 1.578 8.306 -3.932 1.00 82.69 85 CYS A O 1
ATOM 735 N N . SER A 1 86 ? 3.591 8.310 -4.922 1.00 82.00 86 SER A N 1
ATOM 736 C CA . SER A 1 86 ? 4.324 7.738 -3.782 1.00 82.00 86 SER A CA 1
ATOM 737 C C . SER A 1 86 ? 4.152 8.588 -2.522 1.00 82.00 86 SER A C 1
ATOM 739 O O . SER A 1 86 ? 3.799 8.069 -1.464 1.00 82.00 86 SER A O 1
ATOM 741 N N . LYS A 1 87 ? 4.301 9.916 -2.635 1.00 91.62 87 LYS A N 1
ATOM 742 C CA . LYS A 1 87 ? 4.095 10.847 -1.512 1.00 91.62 87 LYS A CA 1
ATOM 743 C C . LYS A 1 87 ? 2.656 10.819 -0.987 1.00 91.62 87 LYS A C 1
ATOM 745 O O . LYS A 1 87 ? 2.448 10.903 0.222 1.00 91.62 87 LYS A O 1
ATOM 750 N N . GLN A 1 88 ? 1.659 10.689 -1.864 1.00 85.00 88 GLN A N 1
ATOM 751 C CA . GLN A 1 88 ? 0.258 10.541 -1.452 1.00 85.00 88 GLN A CA 1
ATOM 752 C C . GLN A 1 88 ? 0.023 9.221 -0.705 1.00 85.00 88 GLN A C 1
ATOM 754 O O . GLN A 1 88 ? -0.614 9.227 0.351 1.00 85.00 88 GLN A O 1
ATOM 759 N N . CYS A 1 89 ? 0.579 8.109 -1.195 1.00 78.00 89 CYS A N 1
ATOM 760 C CA . CYS A 1 89 ? 0.523 6.813 -0.517 1.00 78.00 89 CYS A CA 1
ATOM 761 C C . CYS A 1 89 ? 1.174 6.866 0.872 1.00 78.00 89 CYS A C 1
ATOM 763 O O . CYS A 1 89 ? 0.558 6.436 1.847 1.00 78.00 89 CYS A O 1
ATOM 765 N N . GLU A 1 90 ? 2.362 7.460 1.001 1.00 86.00 90 GLU A N 1
ATOM 766 C CA . GLU A 1 90 ? 3.032 7.638 2.297 1.00 86.00 90 GLU A CA 1
ATOM 767 C C . GLU A 1 90 ? 2.190 8.461 3.283 1.00 86.00 90 GLU A C 1
ATOM 769 O O . GLU A 1 90 ? 2.098 8.128 4.466 1.00 86.00 90 GLU A O 1
ATOM 774 N N . GLN A 1 91 ? 1.534 9.529 2.817 1.00 90.94 91 GLN A N 1
ATOM 775 C CA . GLN A 1 91 ? 0.641 10.328 3.661 1.00 90.94 91 GLN A CA 1
ATOM 776 C C . GLN A 1 91 ? -0.583 9.535 4.132 1.00 90.94 91 GLN A C 1
ATOM 778 O O . GLN A 1 91 ? -0.992 9.676 5.288 1.00 90.94 91 GLN A O 1
ATOM 783 N N . LEU A 1 92 ? -1.173 8.705 3.265 1.00 83.75 92 LEU A N 1
ATOM 784 C CA . LEU A 1 92 ? -2.277 7.819 3.640 1.00 83.75 92 LEU A CA 1
ATOM 785 C C . LEU A 1 92 ? -1.831 6.779 4.672 1.00 83.75 92 LEU A C 1
ATOM 787 O O . LEU A 1 92 ? -2.532 6.587 5.666 1.00 83.75 92 LEU A O 1
ATOM 791 N N . PHE A 1 93 ? -0.644 6.191 4.501 1.00 83.12 93 PHE A N 1
ATOM 792 C CA . PHE A 1 93 ? -0.061 5.271 5.478 1.00 83.12 93 PHE A CA 1
ATOM 793 C C . PHE A 1 93 ? 0.141 5.932 6.843 1.00 83.12 93 PHE A C 1
ATOM 795 O O . PHE A 1 93 ? -0.295 5.384 7.852 1.00 83.12 93 PHE A O 1
ATOM 802 N N . ARG A 1 94 ? 0.685 7.155 6.894 1.00 90.50 94 ARG A N 1
ATOM 803 C CA . ARG A 1 94 ? 0.828 7.897 8.161 1.00 90.50 94 ARG A CA 1
ATOM 804 C C . ARG A 1 94 ? -0.515 8.164 8.843 1.00 90.50 94 ARG A C 1
ATOM 806 O O . ARG A 1 94 ? -0.614 8.056 10.063 1.00 90.50 94 ARG A O 1
ATOM 813 N N . LYS A 1 95 ? -1.562 8.503 8.078 1.00 89.31 95 LYS A N 1
ATOM 814 C CA . LYS A 1 95 ? -2.922 8.674 8.627 1.00 89.31 95 LYS A CA 1
ATOM 815 C C . LYS A 1 95 ? -3.458 7.362 9.200 1.00 89.31 95 LYS A C 1
ATOM 817 O O . LYS A 1 95 ? -4.055 7.374 10.274 1.00 89.31 95 LYS A O 1
ATOM 822 N N . TYR A 1 96 ? -3.233 6.249 8.508 1.00 81.44 96 TYR A N 1
ATOM 823 C CA . TYR A 1 96 ? -3.636 4.924 8.970 1.00 81.44 96 TYR A CA 1
ATOM 824 C C . TYR A 1 96 ? -2.897 4.512 10.252 1.00 81.44 96 TYR A C 1
ATOM 826 O O . TYR A 1 96 ? -3.534 4.099 11.218 1.00 81.44 96 TYR A O 1
ATOM 834 N N . GLU A 1 97 ? -1.579 4.713 10.323 1.00 86.69 97 GLU A N 1
ATOM 835 C CA . GLU A 1 97 ? -0.790 4.454 11.534 1.00 86.69 97 GLU A CA 1
ATOM 836 C C . GLU A 1 97 ? -1.281 5.279 12.730 1.00 86.69 97 GLU A C 1
ATOM 838 O O . GLU A 1 97 ? -1.441 4.745 13.828 1.00 86.69 97 GLU A O 1
ATOM 843 N N . GLN A 1 98 ? -1.588 6.563 12.523 1.00 89.75 98 GLN A N 1
ATOM 844 C CA . GLN A 1 98 ? -2.161 7.416 13.568 1.00 89.75 98 GLN A CA 1
ATOM 845 C C . GLN A 1 98 ? -3.527 6.908 14.045 1.00 89.75 98 GLN A C 1
ATOM 847 O O . GLN A 1 98 ? -3.776 6.868 15.252 1.00 89.75 98 GLN A O 1
ATOM 852 N N . GLN A 1 99 ? -4.402 6.481 13.127 1.00 85.69 99 GLN A N 1
ATOM 853 C CA . GLN A 1 99 ? -5.686 5.871 13.488 1.00 85.69 99 GLN A CA 1
ATOM 854 C C . GLN A 1 99 ? -5.495 4.575 14.279 1.00 85.69 99 GLN A C 1
ATOM 856 O O . GLN A 1 99 ? -6.187 4.359 15.271 1.00 85.69 99 GLN A O 1
ATOM 861 N N . HIS A 1 100 ? -4.530 3.745 13.892 1.00 82.88 100 HIS A N 1
ATOM 862 C CA . HIS A 1 100 ? -4.218 2.498 14.579 1.00 82.88 100 HIS A CA 1
ATOM 863 C C . HIS A 1 100 ? -3.665 2.733 15.997 1.00 82.88 100 HIS A C 1
ATOM 865 O O . HIS A 1 100 ? -4.058 2.042 16.937 1.0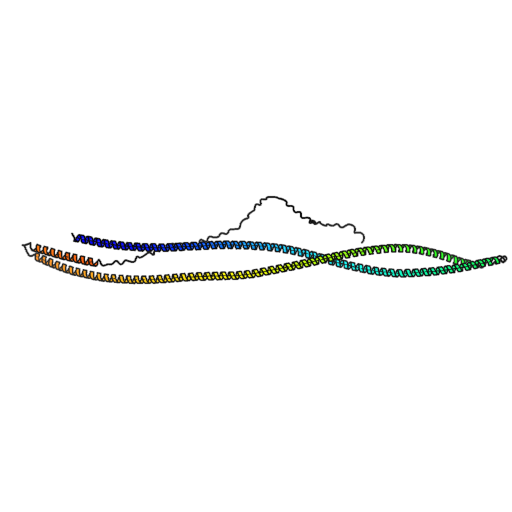0 82.88 100 HIS A O 1
ATOM 871 N N . ILE A 1 101 ? -2.825 3.756 16.196 1.00 89.94 101 ILE A N 1
ATOM 872 C CA . ILE A 1 101 ? -2.388 4.190 17.536 1.00 89.94 101 ILE A CA 1
ATOM 873 C C . ILE A 1 101 ? -3.589 4.659 18.371 1.00 89.94 101 ILE A C 1
ATOM 875 O O . ILE A 1 101 ? -3.706 4.298 19.544 1.00 89.94 101 ILE A O 1
ATOM 879 N N . GLY A 1 102 ? -4.507 5.422 17.766 1.00 87.00 102 GLY A N 1
ATOM 880 C CA . GLY A 1 102 ? -5.760 5.829 18.404 1.00 87.00 102 GLY A CA 1
ATOM 881 C C . GLY A 1 102 ? -6.606 4.631 18.842 1.00 87.00 102 GLY A C 1
ATOM 882 O O . GLY A 1 102 ? -7.053 4.586 19.987 1.00 87.00 102 GLY A O 1
ATOM 883 N N . PHE A 1 103 ? -6.747 3.629 17.971 1.00 84.69 103 PHE A N 1
ATOM 884 C CA . PHE A 1 103 ? -7.491 2.404 18.257 1.00 84.69 103 PHE A CA 1
ATOM 885 C C . PHE A 1 103 ? -6.879 1.620 19.426 1.00 84.69 103 PHE A C 1
ATOM 887 O O . PHE A 1 103 ? -7.594 1.269 20.363 1.00 84.69 103 PHE A O 1
ATOM 894 N N . LYS A 1 104 ? -5.550 1.454 19.452 1.00 88.12 104 LYS A N 1
ATOM 895 C CA . LYS A 1 104 ? -4.835 0.817 20.574 1.00 88.12 104 LYS A CA 1
ATOM 896 C C . LYS A 1 104 ? -5.043 1.540 21.906 1.00 88.12 104 LYS A C 1
ATOM 898 O O . LYS A 1 104 ? -5.172 0.904 22.949 1.00 88.12 104 LYS A O 1
ATOM 903 N N . SER A 1 105 ? -5.096 2.873 21.889 1.00 87.06 105 SER A N 1
ATOM 904 C CA . SER A 1 105 ? -5.401 3.660 23.092 1.00 87.06 105 SER A CA 1
ATOM 905 C C . SER A 1 105 ? -6.836 3.417 23.576 1.00 87.06 105 SER A C 1
ATOM 907 O O . SER A 1 105 ? -7.069 3.223 24.772 1.00 87.06 105 SER A O 1
ATOM 909 N N . THR A 1 106 ? -7.804 3.357 22.653 1.00 82.19 106 THR A N 1
ATOM 910 C CA . THR A 1 106 ? -9.199 3.052 23.003 1.00 82.19 106 THR A CA 1
ATOM 911 C C . THR A 1 106 ? -9.383 1.621 23.496 1.00 82.19 106 THR A C 1
ATOM 913 O O . THR A 1 106 ? -10.099 1.420 24.471 1.00 82.19 106 THR A O 1
ATOM 916 N N . GLU A 1 107 ? -8.701 0.650 22.889 1.00 85.62 107 GLU A N 1
ATOM 917 C CA . GLU A 1 107 ? -8.686 -0.753 23.314 1.00 85.62 107 GLU A CA 1
ATOM 918 C C . GLU A 1 107 ? -8.157 -0.882 24.745 1.00 85.62 107 GLU A C 1
ATOM 920 O O . GLU A 1 107 ? -8.806 -1.490 25.595 1.00 85.62 107 GLU A O 1
ATOM 925 N N . LYS A 1 108 ? -7.042 -0.206 25.057 1.00 91.44 108 LYS A N 1
ATOM 926 C CA . LYS A 1 108 ? -6.508 -0.156 26.422 1.00 91.44 108 LYS A CA 1
ATOM 927 C C . LYS A 1 108 ? -7.518 0.434 27.411 1.00 91.44 108 LYS A C 1
ATOM 929 O O . LYS A 1 108 ? -7.754 -0.155 28.458 1.00 91.44 108 LYS A O 1
ATOM 934 N N . SER A 1 109 ? -8.168 1.547 27.061 1.00 89.44 109 SER A N 1
ATOM 935 C CA . SER A 1 109 ? -9.194 2.155 27.921 1.00 89.44 109 SER A CA 1
ATOM 936 C C . SER A 1 109 ? -10.421 1.257 28.124 1.00 89.44 109 SER A C 1
ATOM 938 O O . SER A 1 109 ? -11.025 1.298 29.197 1.00 89.44 109 SER A O 1
ATOM 940 N N . VAL A 1 110 ? -10.815 0.475 27.115 1.00 85.62 110 VAL A N 1
ATOM 941 C CA . VAL A 1 110 ? -11.906 -0.503 27.233 1.00 85.62 110 VAL A CA 1
ATOM 942 C C . VAL A 1 110 ? -11.499 -1.643 28.162 1.00 85.62 110 VAL A C 1
ATOM 944 O O . VAL A 1 110 ? -12.279 -1.980 29.048 1.00 85.62 110 VAL A O 1
ATOM 947 N N . ASN A 1 111 ? -10.277 -2.166 28.036 1.00 88.56 111 ASN A N 1
ATOM 948 C CA . ASN A 1 111 ? -9.762 -3.193 28.943 1.00 88.56 111 ASN A CA 1
ATOM 949 C C . ASN A 1 111 ? -9.683 -2.698 30.391 1.00 88.56 111 ASN A C 1
ATOM 951 O O . ASN A 1 111 ? -10.152 -3.389 31.290 1.00 88.56 111 ASN A O 1
ATOM 955 N N . ASP A 1 112 ? -9.190 -1.478 30.622 1.00 92.56 112 ASP A N 1
ATOM 956 C CA . ASP A 1 112 ? -9.135 -0.891 31.967 1.00 92.56 112 ASP A CA 1
ATOM 957 C C . ASP A 1 112 ? -10.540 -0.786 32.598 1.00 92.56 112 ASP A C 1
ATOM 959 O O . ASP A 1 112 ? -10.726 -1.098 33.776 1.00 92.56 112 ASP A O 1
ATOM 963 N N . LYS A 1 113 ? -11.553 -0.399 31.806 1.00 89.62 113 LYS A N 1
ATOM 964 C CA . LYS A 1 113 ? -12.958 -0.357 32.248 1.00 89.62 113 LYS A CA 1
ATOM 965 C C . LYS A 1 113 ? -13.548 -1.746 32.474 1.00 89.62 113 LYS A C 1
ATOM 967 O O . LYS A 1 113 ? -14.349 -1.911 33.387 1.00 89.62 113 LYS A O 1
ATOM 972 N N . MET A 1 114 ? -13.177 -2.730 31.660 1.00 86.56 114 MET A N 1
ATOM 973 C CA . MET A 1 114 ? -13.622 -4.113 31.828 1.00 86.56 114 MET A CA 1
ATOM 974 C C . MET A 1 114 ? -13.091 -4.701 33.140 1.00 86.56 114 MET A C 1
ATOM 976 O O . MET A 1 114 ? -13.843 -5.310 33.894 1.00 86.56 114 MET A O 1
ATOM 980 N N . GLU A 1 115 ? -11.822 -4.451 33.463 1.00 92.19 115 GLU A N 1
ATOM 981 C CA . GLU A 1 115 ? -11.234 -4.847 34.746 1.00 92.19 115 GLU A CA 1
ATOM 982 C C . GLU A 1 115 ? -11.858 -4.090 35.933 1.00 92.19 115 GLU A C 1
ATOM 984 O O . GLU A 1 115 ? -12.041 -4.654 37.010 1.00 92.19 115 GLU A O 1
ATOM 989 N N . GLU A 1 116 ? -12.257 -2.825 35.756 1.00 92.25 116 GLU A N 1
ATOM 990 C CA . GLU A 1 116 ? -13.047 -2.106 36.765 1.00 92.25 116 GLU A CA 1
ATOM 991 C C . GLU A 1 116 ? -14.421 -2.752 37.000 1.00 92.25 116 GLU A C 1
ATOM 993 O O . GLU A 1 116 ? -14.842 -2.876 38.150 1.00 92.25 116 GLU A O 1
ATOM 998 N N . VAL A 1 117 ? -15.105 -3.179 35.935 1.00 85.50 117 VAL A N 1
ATOM 999 C CA . VAL A 1 117 ? -16.397 -3.874 36.034 1.00 85.50 117 VAL A CA 1
ATOM 1000 C C . VAL A 1 117 ? -16.243 -5.201 36.774 1.00 85.50 117 VAL A C 1
ATOM 1002 O O . VAL A 1 117 ? -17.009 -5.432 37.705 1.00 85.50 117 VAL A O 1
ATOM 1005 N N . LYS A 1 118 ? -15.220 -6.008 36.460 1.00 89.81 118 LYS A N 1
ATOM 1006 C CA . LYS A 1 118 ? -14.943 -7.265 37.181 1.00 89.81 118 LYS A CA 1
ATOM 1007 C C . LYS A 1 118 ? -14.756 -7.049 38.682 1.00 89.81 118 LYS A C 1
ATOM 1009 O O . LYS A 1 118 ? -15.355 -7.752 39.485 1.00 89.81 118 LYS A O 1
ATOM 1014 N N . ARG A 1 119 ? -13.987 -6.028 39.081 1.00 92.06 119 ARG A N 1
ATOM 1015 C CA . ARG A 1 119 ? -13.808 -5.698 40.507 1.00 92.06 119 ARG A CA 1
ATOM 1016 C C . ARG A 1 119 ? -15.121 -5.313 41.192 1.00 92.06 119 ARG A C 1
ATOM 1018 O O . ARG A 1 119 ? -15.342 -5.692 42.337 1.00 92.06 119 ARG A O 1
ATOM 1025 N N . LYS A 1 120 ? -15.991 -4.561 40.509 1.00 90.00 120 LYS A N 1
ATOM 1026 C CA . LYS A 1 120 ? -17.312 -4.194 41.049 1.00 90.00 120 LYS A CA 1
ATOM 1027 C C . LYS A 1 120 ? -18.245 -5.396 41.147 1.00 90.00 120 LYS A C 1
ATOM 1029 O O . LYS A 1 120 ? -19.006 -5.478 42.101 1.00 90.00 120 LYS A O 1
ATOM 1034 N N . GLU A 1 121 ? -18.183 -6.315 40.191 1.00 86.94 121 GLU A N 1
ATOM 1035 C CA . GLU A 1 121 ? -18.933 -7.572 40.224 1.00 86.94 121 GLU A CA 1
ATOM 1036 C C . GLU A 1 121 ? -18.518 -8.434 41.426 1.00 86.94 121 GLU A C 1
ATOM 1038 O O . GLU A 1 121 ? -19.375 -8.892 42.179 1.00 86.94 121 GLU A O 1
ATOM 1043 N N . GLU A 1 122 ? -17.214 -8.561 41.687 1.00 91.56 122 GLU A N 1
ATOM 1044 C CA . GLU A 1 122 ? -16.698 -9.238 42.884 1.00 91.56 122 GLU A CA 1
ATOM 1045 C C . GLU A 1 122 ? -17.151 -8.552 44.187 1.00 91.56 122 GLU A C 1
ATOM 1047 O O . GLU A 1 122 ? -17.569 -9.229 45.127 1.00 91.56 122 GLU A O 1
ATOM 1052 N N . GLU A 1 123 ? -17.120 -7.214 44.249 1.00 90.44 123 GLU A N 1
ATOM 1053 C CA . GLU A 1 123 ? -17.605 -6.445 45.405 1.00 90.44 123 GLU A CA 1
ATOM 1054 C C . GLU A 1 123 ? -19.106 -6.665 45.655 1.00 90.44 123 GLU A C 1
ATOM 1056 O O . GLU A 1 123 ? -19.527 -6.850 46.800 1.00 90.44 123 GLU A O 1
ATOM 1061 N N . VAL A 1 124 ? -19.918 -6.668 44.593 1.00 84.81 124 VAL A N 1
ATOM 1062 C CA . VAL A 1 124 ? -21.355 -6.966 44.679 1.00 84.81 124 VAL A CA 1
ATOM 1063 C C . VAL A 1 124 ? -21.572 -8.396 45.167 1.00 84.81 124 VAL A C 1
ATOM 1065 O O . VAL A 1 124 ? -22.372 -8.591 46.079 1.00 84.81 124 VAL A O 1
ATOM 1068 N N . GLY A 1 125 ? -20.808 -9.368 44.664 1.00 88.00 125 GLY A N 1
ATOM 1069 C CA . GLY A 1 125 ? -20.887 -10.758 45.117 1.00 88.00 125 GLY A CA 1
ATOM 1070 C C . GLY A 1 125 ? -20.522 -10.949 46.596 1.00 88.00 125 GLY A C 1
ATOM 1071 O O . GLY A 1 125 ? -21.077 -11.822 47.263 1.00 88.00 125 GLY A O 1
ATOM 1072 N N . LEU A 1 126 ? -19.622 -10.128 47.152 1.00 89.88 126 LEU A N 1
ATOM 1073 C CA . LEU A 1 126 ? -19.346 -10.121 48.595 1.00 89.88 126 LEU A CA 1
ATOM 1074 C C . LEU A 1 126 ? -20.514 -9.529 49.396 1.00 89.88 126 LEU A C 1
ATOM 1076 O O . LEU A 1 126 ? -20.942 -10.134 50.378 1.00 89.88 126 LEU A O 1
ATOM 1080 N N . LYS A 1 127 ? -21.077 -8.398 48.951 1.00 88.19 127 LYS A N 1
ATOM 1081 C CA . LYS A 1 127 ? -22.249 -7.781 49.599 1.00 88.19 127 LYS A CA 1
ATOM 1082 C C . LYS A 1 127 ? -23.480 -8.686 49.557 1.00 88.19 127 LYS A C 1
ATOM 1084 O O . LYS A 1 127 ? -24.242 -8.715 50.518 1.00 88.19 127 LYS A O 1
ATOM 1089 N N . GLU A 1 128 ? -23.670 -9.432 48.472 1.00 86.62 128 GLU A N 1
ATOM 1090 C CA . GLU A 1 128 ? -24.759 -10.402 48.336 1.00 86.62 128 GLU A CA 1
ATOM 1091 C C . GLU A 1 128 ? -24.644 -11.520 49.380 1.00 86.62 128 GLU A C 1
ATOM 1093 O O . GLU A 1 128 ? -25.624 -11.817 50.058 1.00 86.62 128 GLU A O 1
ATOM 1098 N N . LYS A 1 129 ? -23.435 -12.052 49.611 1.00 90.69 129 LYS A N 1
ATOM 1099 C CA . LYS A 1 129 ? -23.182 -13.041 50.675 1.00 90.69 129 LYS A CA 1
ATOM 1100 C C . LYS A 1 129 ? -23.440 -12.485 52.075 1.00 90.69 129 LYS A C 1
ATOM 1102 O O . LYS A 1 129 ? -23.983 -13.189 52.927 1.00 90.69 129 LYS A O 1
ATOM 1107 N N . ASP A 1 130 ? -23.069 -11.230 52.323 1.00 89.56 130 ASP A N 1
ATOM 1108 C CA . ASP A 1 130 ? -23.337 -10.574 53.606 1.00 89.56 130 ASP A CA 1
ATOM 1109 C C . ASP A 1 130 ? -24.843 -10.373 53.832 1.00 89.56 130 ASP A C 1
ATOM 1111 O O . ASP A 1 130 ? -25.338 -10.599 54.939 1.00 89.56 130 ASP A O 1
ATOM 1115 N N . LEU A 1 131 ? -25.592 -10.008 52.785 1.00 85.75 131 LEU A N 1
ATOM 1116 C CA . LEU A 1 131 ? -27.052 -9.900 52.833 1.00 85.75 131 LEU A CA 1
ATOM 1117 C C . LEU A 1 131 ? -27.722 -11.263 53.022 1.00 85.75 131 LEU A C 1
ATOM 1119 O O . LEU A 1 131 ? -28.640 -11.371 53.833 1.00 85.75 131 LEU A O 1
ATOM 1123 N N . GLU A 1 132 ? -27.252 -12.305 52.337 1.00 91.06 132 GLU A N 1
ATOM 1124 C CA . GLU A 1 132 ? -27.733 -13.679 52.509 1.00 91.06 132 GLU A CA 1
ATOM 1125 C C . GLU A 1 132 ? -27.538 -14.144 53.958 1.00 91.06 132 GLU A C 1
ATOM 1127 O O . GLU A 1 132 ? -28.474 -14.628 54.598 1.00 91.06 132 GLU A O 1
ATOM 1132 N N . LYS A 1 133 ? -26.359 -13.890 54.539 1.00 92.56 133 LYS A N 1
ATOM 1133 C CA . LYS A 1 133 ? -26.103 -14.165 55.956 1.00 92.56 133 LYS A CA 1
ATOM 1134 C C . LYS A 1 133 ? -27.063 -13.389 56.865 1.00 92.56 133 LYS A C 1
ATOM 1136 O O . LYS A 1 133 ? -27.675 -13.992 57.746 1.00 92.56 133 LYS A O 1
ATOM 1141 N N . CYS A 1 134 ? -27.257 -12.091 56.627 1.00 86.75 134 CYS A N 1
ATOM 1142 C CA . CYS A 1 134 ? -28.213 -11.276 57.384 1.00 86.75 134 CYS A CA 1
ATOM 1143 C C . CYS A 1 134 ? -29.647 -11.825 57.306 1.00 86.75 134 CYS A C 1
ATOM 1145 O O . CYS A 1 134 ? -30.351 -11.839 58.317 1.00 86.75 134 CYS A O 1
ATOM 1147 N N . LEU A 1 135 ? -30.078 -12.295 56.130 1.00 85.56 135 LEU A N 1
ATOM 1148 C CA . LEU A 1 135 ? -31.398 -12.895 55.935 1.00 85.56 135 LEU A CA 1
ATOM 1149 C C . LEU A 1 135 ? -31.546 -14.187 56.741 1.00 85.56 135 LEU A C 1
ATOM 1151 O O . LEU A 1 135 ? -32.522 -14.328 57.473 1.00 85.56 135 LEU A O 1
ATOM 1155 N N . THR A 1 136 ? -30.556 -15.083 56.701 1.00 90.00 136 THR A N 1
ATOM 1156 C CA . THR A 1 136 ? -30.603 -16.326 57.496 1.00 90.00 136 THR A CA 1
ATOM 1157 C C . THR A 1 136 ? -30.626 -16.063 59.007 1.00 90.00 136 THR A C 1
ATOM 1159 O O . THR A 1 136 ? -31.352 -16.731 59.746 1.00 90.00 136 THR A O 1
ATOM 1162 N N . GLU A 1 137 ? -29.887 -15.057 59.491 1.00 90.38 137 GLU A N 1
ATOM 1163 C CA . GLU A 1 137 ? -29.938 -14.635 60.896 1.00 90.38 137 GLU A CA 1
ATOM 1164 C C . GLU A 1 137 ? -31.309 -14.058 61.274 1.00 90.38 137 GLU A C 1
ATOM 1166 O O . GLU A 1 137 ? -31.792 -14.281 62.389 1.00 90.38 137 GLU A O 1
ATOM 1171 N N . PHE A 1 138 ? -31.946 -13.322 60.360 1.00 85.38 138 PHE A N 1
ATOM 1172 C CA . PHE A 1 138 ? -33.282 -12.774 60.565 1.00 85.38 138 PHE A CA 1
ATOM 1173 C C . PHE A 1 138 ? -34.344 -13.877 60.627 1.00 85.38 138 PHE A C 1
ATOM 1175 O O . PHE A 1 138 ? -35.122 -13.897 61.578 1.00 85.38 138 PHE A O 1
ATOM 1182 N N . GLU A 1 139 ? -34.325 -14.838 59.699 1.00 87.69 139 GLU A N 1
ATOM 1183 C CA . GLU A 1 139 ? -35.223 -16.004 59.716 1.00 87.69 139 GLU A CA 1
ATOM 1184 C C . GLU A 1 139 ? -35.084 -16.818 61.012 1.00 87.69 139 GLU A C 1
ATOM 1186 O O . GLU A 1 139 ? -36.067 -17.310 61.570 1.00 87.69 139 GLU A O 1
ATOM 1191 N N . LEU A 1 140 ? -33.860 -16.955 61.534 1.00 90.94 140 LEU A N 1
ATOM 1192 C CA . LEU A 1 140 ? -33.625 -17.650 62.798 1.00 90.94 140 LEU A CA 1
ATOM 1193 C C . LEU A 1 140 ? -34.213 -16.875 63.987 1.00 90.94 140 LEU A C 1
ATOM 1195 O O . LEU A 1 140 ? -34.845 -17.469 64.862 1.00 90.94 140 LEU A O 1
ATOM 1199 N N . LYS A 1 141 ? -34.042 -15.548 64.014 1.00 88.12 141 LYS A N 1
ATOM 1200 C CA . LYS A 1 141 ? -34.648 -14.681 65.038 1.00 88.12 141 LYS A CA 1
ATOM 1201 C C . LYS A 1 141 ? -36.172 -14.703 64.969 1.00 88.12 141 LYS A C 1
ATOM 1203 O O . LYS A 1 141 ? -36.804 -14.746 66.020 1.00 88.12 141 LYS A O 1
ATOM 1208 N N . GLU A 1 142 ? -36.749 -14.706 63.772 1.00 88.25 142 GLU A N 1
ATOM 1209 C CA . GLU A 1 142 ? -38.194 -14.824 63.564 1.00 88.25 142 GLU A CA 1
ATOM 1210 C C . GLU A 1 142 ? -38.726 -16.135 64.154 1.00 88.25 142 GLU A C 1
ATOM 1212 O O . GLU A 1 142 ? -39.653 -16.103 64.960 1.00 88.25 142 GLU A O 1
ATOM 1217 N N . LYS A 1 143 ? -38.062 -17.270 63.888 1.00 91.12 143 LYS A N 1
ATOM 1218 C CA . LYS A 1 143 ? -38.418 -18.569 64.490 1.00 91.12 143 LYS A CA 1
ATOM 1219 C C . LYS A 1 143 ? -38.359 -18.555 66.018 1.00 91.12 143 LYS A C 1
ATOM 1221 O O . LYS A 1 143 ? -39.274 -19.063 66.666 1.00 91.12 143 LYS A O 1
ATOM 1226 N N . ILE A 1 144 ? -37.316 -17.955 66.601 1.00 89.25 144 ILE A N 1
ATOM 1227 C CA . ILE A 1 144 ? -37.192 -17.804 68.063 1.00 89.25 144 ILE A CA 1
ATOM 1228 C C . ILE A 1 144 ? -38.348 -16.957 68.615 1.00 89.25 144 ILE A C 1
ATOM 1230 O O . ILE A 1 144 ? -38.926 -17.287 69.652 1.00 89.25 144 ILE A O 1
ATOM 1234 N N . PHE A 1 145 ? -38.707 -15.872 67.926 1.00 84.62 145 PHE A N 1
ATOM 1235 C CA . PHE A 1 145 ? -39.840 -15.032 68.306 1.00 84.62 145 PHE A CA 1
ATOM 1236 C C . PHE A 1 145 ? -41.173 -15.783 68.224 1.00 84.62 145 PHE A C 1
ATOM 1238 O O . PHE A 1 145 ? -41.964 -15.694 69.162 1.00 84.62 145 PHE A O 1
ATOM 1245 N N . GLU A 1 146 ? -41.417 -16.549 67.158 1.00 89.06 146 GLU A N 1
ATOM 1246 C CA . GLU A 1 146 ? -42.623 -17.372 67.012 1.00 89.06 146 GLU A CA 1
ATOM 1247 C C . GLU A 1 146 ? -42.747 -18.435 68.112 1.00 89.06 146 GLU A C 1
ATOM 1249 O O . GLU A 1 146 ? -43.839 -18.689 68.625 1.00 89.06 146 GLU A O 1
ATOM 1254 N N . GLU A 1 147 ? -41.641 -19.077 68.492 1.00 90.75 147 GLU A N 1
ATOM 1255 C CA . GLU A 1 147 ? -41.621 -20.048 69.589 1.00 90.75 147 GLU A CA 1
ATOM 1256 C C . GLU A 1 147 ? -41.952 -19.382 70.929 1.00 90.75 147 GLU A C 1
ATOM 1258 O O . GLU A 1 147 ? -42.852 -19.832 71.643 1.00 90.75 147 GLU A O 1
ATOM 1263 N N . ARG A 1 148 ? -41.314 -18.243 71.222 1.00 85.81 148 ARG A N 1
ATOM 1264 C CA . ARG A 1 148 ? -41.585 -17.460 72.433 1.00 85.81 148 ARG A CA 1
ATOM 1265 C C . ARG A 1 148 ? -43.024 -16.941 72.483 1.00 85.81 148 ARG A C 1
ATOM 1267 O O . ARG A 1 148 ? -43.619 -16.872 73.557 1.00 85.81 148 ARG A O 1
ATOM 1274 N N . TRP A 1 149 ? -43.604 -16.604 71.331 1.00 84.56 149 TRP A N 1
ATOM 1275 C CA . TRP A 1 149 ? -45.006 -16.202 71.225 1.00 84.56 149 TRP A CA 1
ATOM 1276 C C . TRP A 1 149 ? -45.958 -17.352 71.568 1.00 84.56 149 TRP A C 1
ATOM 1278 O O . TRP A 1 149 ? -46.879 -17.171 72.363 1.00 84.56 149 TRP A O 1
ATOM 1288 N N . ARG A 1 150 ? -45.702 -18.560 71.047 1.00 91.12 150 ARG A N 1
ATOM 1289 C CA . ARG A 1 150 ? -46.474 -19.767 71.397 1.00 91.12 150 ARG A CA 1
ATOM 1290 C C . ARG A 1 150 ? -46.386 -20.111 72.886 1.00 91.12 150 ARG A C 1
ATOM 1292 O O . ARG A 1 150 ? -47.379 -20.539 73.482 1.00 91.12 150 ARG A O 1
ATOM 1299 N N . GLU A 1 151 ? -45.220 -19.915 73.499 1.00 90.25 151 GLU A N 1
ATOM 1300 C CA . GLU A 1 151 ? -45.041 -20.092 74.943 1.00 90.25 151 GLU A CA 1
ATOM 1301 C C . GLU A 1 151 ? -45.876 -19.079 75.742 1.00 90.25 151 GLU A C 1
ATOM 1303 O O . GLU A 1 151 ? -46.594 -19.463 76.670 1.00 90.25 151 GLU A O 1
ATOM 1308 N N . LEU A 1 152 ? -45.834 -17.798 75.358 1.00 83.88 152 LEU A N 1
ATOM 1309 C CA . LEU A 1 152 ? -46.638 -16.743 75.978 1.00 83.88 152 LEU A CA 1
ATOM 1310 C C . LEU A 1 152 ? -48.139 -17.022 75.864 1.00 83.88 152 LEU A C 1
ATOM 1312 O O . LEU A 1 152 ? -48.833 -16.950 76.876 1.00 83.88 152 LEU A O 1
ATOM 1316 N N . GLU A 1 153 ? -48.624 -17.421 74.688 1.00 90.31 153 GLU A N 1
ATOM 1317 C CA . GLU A 1 153 ? -50.033 -17.784 74.480 1.00 90.31 153 GLU A CA 1
ATOM 1318 C C . GLU A 1 153 ? -50.453 -18.966 75.378 1.00 90.31 153 GLU A C 1
ATOM 1320 O O . GLU A 1 153 ? -51.547 -18.998 75.947 1.00 90.31 153 GLU A O 1
ATOM 1325 N N . SER A 1 154 ? -49.562 -19.943 75.569 1.00 89.12 154 SER A N 1
ATOM 1326 C CA . SER A 1 154 ? -49.804 -21.082 76.464 1.00 89.12 154 SER A CA 1
ATOM 1327 C C . SER A 1 154 ? -49.828 -20.671 77.942 1.00 89.12 154 SER A C 1
ATOM 1329 O O . SER A 1 154 ? -50.605 -21.211 78.736 1.00 89.12 154 SER A O 1
ATOM 1331 N N . ASN A 1 155 ? -48.985 -19.713 78.330 1.00 85.38 155 ASN A N 1
ATOM 1332 C CA . ASN A 1 155 ? -48.955 -19.160 79.683 1.00 85.38 155 ASN A CA 1
ATOM 1333 C C . ASN A 1 155 ? -50.185 -18.290 79.975 1.00 85.38 155 ASN A C 1
ATOM 1335 O O . ASN A 1 155 ? -50.732 -18.382 81.073 1.00 85.38 155 ASN A O 1
ATOM 1339 N N . GLU A 1 156 ? -50.664 -17.515 79.001 1.00 89.81 156 GLU A N 1
ATOM 1340 C CA . GLU A 1 156 ? -51.910 -16.747 79.095 1.00 89.81 156 GLU A CA 1
ATOM 1341 C C . GLU A 1 156 ? -53.105 -17.668 79.372 1.00 89.81 156 GLU A C 1
ATOM 1343 O O . GLU A 1 156 ? -53.783 -17.494 80.386 1.00 89.81 156 GLU A O 1
ATOM 1348 N N . LYS A 1 157 ? -53.275 -18.737 78.579 1.00 90.88 157 LYS A N 1
ATOM 1349 C CA . LYS A 1 157 ? -54.327 -19.752 78.797 1.00 90.88 157 LYS A CA 1
ATOM 1350 C C . LYS A 1 157 ? -54.256 -20.375 80.196 1.00 90.88 157 LYS A C 1
ATOM 1352 O O . LYS A 1 157 ? -55.279 -20.602 80.843 1.00 90.88 157 LYS A O 1
ATOM 1357 N N . ARG A 1 158 ? -53.045 -20.619 80.709 1.00 84.38 158 ARG A N 1
ATOM 1358 C CA . ARG A 1 158 ? -52.832 -21.137 82.073 1.00 84.38 158 ARG A CA 1
ATOM 1359 C C . ARG A 1 158 ? -53.242 -20.126 83.147 1.00 84.38 158 ARG A C 1
ATOM 1361 O O . ARG A 1 158 ? -53.802 -20.516 84.170 1.00 84.38 158 ARG A O 1
ATOM 1368 N N . CYS A 1 159 ? -52.959 -18.842 82.939 1.00 82.00 159 CYS A N 1
ATOM 1369 C CA . CYS A 1 159 ? -53.389 -17.767 83.831 1.00 82.00 159 CYS A CA 1
ATOM 1370 C C . CYS A 1 159 ? -54.912 -17.597 83.824 1.00 82.00 159 CYS A C 1
ATOM 1372 O O . CYS A 1 159 ? -55.503 -17.461 84.895 1.00 82.00 159 CYS A O 1
ATOM 1374 N N . GLU A 1 160 ? -55.557 -17.665 82.657 1.00 88.12 160 GLU A N 1
ATOM 1375 C CA . GLU A 1 160 ? -57.021 -17.645 82.543 1.00 88.12 160 GLU A CA 1
ATOM 1376 C C . GLU A 1 160 ? -57.662 -18.810 83.305 1.00 88.12 160 GLU A C 1
ATOM 1378 O O . GLU A 1 160 ? -58.592 -18.598 84.087 1.00 88.12 160 GLU A O 1
ATOM 1383 N N . GLN A 1 161 ? -57.116 -20.024 83.159 1.00 90.25 161 GLN A N 1
ATOM 1384 C CA . GLN A 1 161 ? -57.565 -21.194 83.913 1.00 90.25 161 GLN A CA 1
ATOM 1385 C C . GLN A 1 161 ? -57.442 -20.971 85.428 1.00 90.25 161 GLN A C 1
ATOM 1387 O O . GLN A 1 161 ? -58.427 -21.125 86.153 1.00 90.25 161 GLN A O 1
ATOM 1392 N N . LYS A 1 162 ? -56.262 -20.551 85.909 1.00 85.88 162 LYS A N 1
ATOM 1393 C CA . LYS A 1 162 ? -56.037 -20.263 87.336 1.00 85.88 162 LYS A CA 1
ATOM 1394 C C . LYS A 1 162 ? -56.965 -19.166 87.856 1.00 85.88 162 LYS A C 1
ATOM 1396 O O . LYS A 1 162 ? -57.467 -19.264 88.969 1.00 85.88 162 LYS A O 1
ATOM 1401 N N . SER A 1 163 ? -57.232 -18.132 87.058 1.00 82.25 163 SER A N 1
ATOM 1402 C CA . SER A 1 163 ? -58.205 -17.091 87.406 1.00 82.25 163 SER A CA 1
ATOM 1403 C C . SER A 1 163 ? -59.619 -17.667 87.558 1.00 82.25 163 SER A C 1
ATOM 1405 O O . SER A 1 163 ? -60.338 -17.300 88.488 1.00 82.25 163 SER A O 1
ATOM 1407 N N . GLY A 1 164 ? -60.013 -18.604 86.690 1.00 87.56 164 GLY A N 1
ATOM 1408 C CA . GLY A 1 164 ? -61.266 -19.351 86.811 1.00 87.56 164 GLY A CA 1
ATOM 1409 C C . GLY A 1 164 ? -61.354 -20.170 88.102 1.00 87.56 164 GLY A C 1
ATOM 1410 O O . GLY A 1 164 ? -62.358 -20.088 88.809 1.00 87.56 164 GLY A O 1
ATOM 1411 N N . GLU A 1 165 ? -60.292 -20.900 88.450 1.00 87.75 165 GLU A N 1
ATOM 1412 C CA . GLU A 1 165 ? -60.190 -21.662 89.706 1.00 87.75 165 GLU A CA 1
ATOM 1413 C C . GLU A 1 165 ? -60.292 -20.748 90.937 1.00 87.75 165 GLU A C 1
ATOM 1415 O O . GLU A 1 165 ? -61.046 -21.040 91.866 1.00 87.75 165 GLU A O 1
ATOM 1420 N N . VAL A 1 166 ? -59.611 -19.597 90.919 1.00 82.88 166 VAL A N 1
ATOM 1421 C CA . VAL A 1 166 ? -59.699 -18.589 91.987 1.00 82.88 166 VAL A CA 1
ATOM 1422 C C . VAL A 1 166 ? -61.122 -18.048 92.122 1.00 82.88 166 VAL A C 1
ATOM 1424 O O . VAL A 1 166 ? -61.618 -17.952 93.240 1.00 82.88 166 VAL A O 1
ATOM 1427 N N . LYS A 1 167 ? -61.828 -17.767 91.018 1.00 86.31 167 LYS A N 1
ATOM 1428 C CA . LYS A 1 167 ? -63.243 -17.348 91.063 1.00 86.31 167 LYS A CA 1
ATOM 1429 C C . LYS A 1 167 ? -64.152 -18.422 91.667 1.00 86.31 167 LYS A C 1
ATOM 1431 O O . LYS A 1 167 ? -65.127 -18.085 92.338 1.00 86.31 167 LYS A O 1
ATOM 1436 N N . LEU A 1 168 ? -63.872 -19.705 91.428 1.00 87.19 168 LEU A N 1
ATOM 1437 C CA . LEU A 1 168 ? -64.613 -20.806 92.053 1.00 87.19 168 LEU A CA 1
ATOM 1438 C C . LEU A 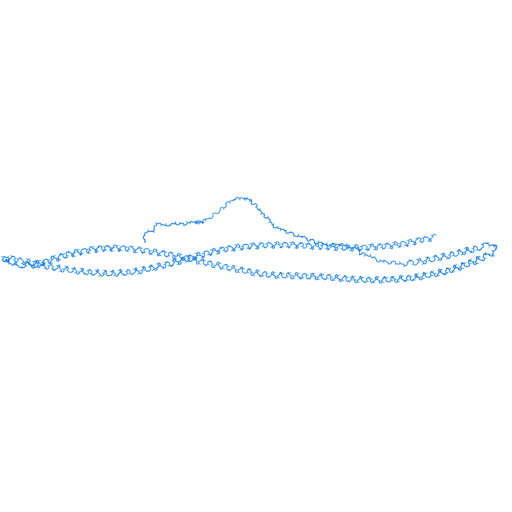1 168 ? -64.317 -20.899 93.553 1.00 87.19 168 LEU A C 1
ATOM 1440 O O . LEU A 1 168 ? -65.254 -21.019 94.340 1.00 87.19 168 LEU A O 1
ATOM 1444 N N . MET A 1 169 ? -63.050 -20.775 93.956 1.00 82.19 169 MET A N 1
ATOM 1445 C CA . MET A 1 169 ? -62.682 -20.705 95.373 1.00 82.19 169 MET A CA 1
ATOM 1446 C C . MET A 1 169 ? -63.308 -19.492 96.066 1.00 82.19 169 MET A C 1
ATOM 1448 O O . MET A 1 169 ? -63.833 -19.632 97.163 1.00 82.19 169 MET A O 1
ATOM 1452 N N . GLU A 1 170 ? -63.334 -18.324 95.422 1.00 83.62 170 GLU A N 1
ATOM 1453 C CA . GLU A 1 170 ? -63.984 -17.122 95.952 1.00 83.62 170 GLU A CA 1
ATOM 1454 C C . GLU A 1 170 ? -65.485 -17.355 96.189 1.00 83.62 170 GLU A C 1
ATOM 1456 O O . GLU A 1 170 ? -66.015 -16.964 97.229 1.00 83.62 170 GLU A O 1
ATOM 1461 N N . LYS A 1 171 ? -66.177 -18.035 95.261 1.00 87.44 171 LYS A N 1
ATOM 1462 C CA . LYS A 1 171 ? -67.585 -18.430 95.443 1.00 87.44 171 LYS A CA 1
ATOM 1463 C C . LYS A 1 171 ? -67.765 -19.399 96.610 1.00 87.44 171 LYS A C 1
ATOM 1465 O O . LYS A 1 171 ? -68.649 -19.177 97.429 1.00 87.44 171 LYS A O 1
ATOM 1470 N N . LEU A 1 172 ? -66.914 -20.421 96.711 1.00 87.38 172 LEU A N 1
ATOM 1471 C CA . LEU A 1 172 ? -66.961 -21.397 97.801 1.00 87.38 172 LEU A CA 1
ATOM 1472 C C . LEU A 1 172 ? -66.728 -20.732 99.165 1.00 87.38 172 LEU A C 1
ATOM 1474 O O . LEU A 1 172 ? -67.436 -21.022 100.124 1.00 87.38 172 LEU A O 1
ATOM 1478 N N . VAL A 1 173 ? -65.765 -19.810 99.251 1.00 83.94 173 VAL A N 1
ATOM 1479 C CA . VAL A 1 173 ? -65.500 -19.031 100.468 1.00 83.94 173 VAL A CA 1
ATOM 1480 C C . VAL A 1 173 ? -66.688 -18.131 100.807 1.00 83.94 173 VAL A C 1
ATOM 1482 O O . VAL A 1 173 ? -67.073 -18.064 101.971 1.00 83.94 173 VAL A O 1
ATOM 1485 N N . LYS A 1 174 ? -67.317 -17.479 99.819 1.00 85.62 174 LYS A N 1
ATOM 1486 C CA . LYS A 1 174 ? -68.544 -16.695 100.046 1.00 85.62 174 LYS A CA 1
ATOM 1487 C C . LYS A 1 174 ? -69.688 -17.560 100.577 1.00 85.62 174 LYS A C 1
ATOM 1489 O O . LYS A 1 174 ? -70.343 -17.149 101.526 1.00 85.62 174 LYS A O 1
ATOM 1494 N N . GLU A 1 175 ? -69.896 -18.757 100.031 1.00 86.56 175 GLU A N 1
ATOM 1495 C CA . GLU A 1 175 ? -70.899 -19.703 100.541 1.00 86.56 175 GLU A CA 1
ATOM 1496 C C . GLU A 1 175 ? -70.585 -20.175 101.966 1.00 86.56 175 GLU A C 1
ATOM 1498 O O . GLU A 1 175 ? -71.474 -20.164 102.815 1.00 86.56 175 GLU A O 1
ATOM 1503 N N . GLN A 1 176 ? -69.328 -20.529 102.253 1.00 78.44 176 GLN A N 1
ATOM 1504 C CA . GLN A 1 176 ? -68.862 -20.874 103.603 1.00 78.44 176 GLN A CA 1
ATOM 1505 C C . GLN A 1 176 ? -69.111 -19.723 104.589 1.00 78.44 176 GLN A C 1
ATOM 1507 O O . GLN A 1 176 ? -69.623 -19.948 105.681 1.00 78.44 176 GLN A O 1
ATOM 1512 N N . LEU A 1 177 ? -68.833 -18.479 104.193 1.00 75.06 177 LEU A N 1
ATOM 1513 C CA . LEU A 1 177 ? -69.128 -17.295 105.004 1.00 75.06 177 LEU A CA 1
ATOM 1514 C C . LEU A 1 177 ? -70.634 -17.067 105.194 1.00 75.06 177 LEU A C 1
ATOM 1516 O O . LEU A 1 177 ? -71.043 -16.614 106.256 1.00 75.06 177 LEU A O 1
ATOM 1520 N N . GLU A 1 178 ? -71.474 -17.373 104.204 1.00 79.12 178 GLU A N 1
ATOM 1521 C CA . GLU A 1 178 ? -72.938 -17.312 104.332 1.00 79.12 178 GLU A CA 1
ATOM 1522 C C . GLU A 1 178 ? -73.471 -18.380 105.305 1.00 79.12 178 GLU A C 1
ATOM 1524 O O . GLU A 1 178 ? -74.448 -18.144 106.016 1.00 79.12 178 GLU A O 1
ATOM 1529 N N . ILE A 1 179 ? -72.840 -19.561 105.345 1.00 79.31 179 ILE A N 1
ATOM 1530 C CA . ILE A 1 179 ? -73.134 -20.614 106.328 1.00 79.31 179 ILE A CA 1
ATOM 1531 C C . ILE A 1 179 ? -72.736 -20.140 107.723 1.00 79.31 179 ILE A C 1
ATOM 1533 O O . ILE A 1 179 ? -73.589 -20.132 108.601 1.00 79.31 179 ILE A O 1
ATOM 1537 N N . VAL A 1 180 ? -71.500 -19.663 107.905 1.00 73.25 180 VAL A N 1
ATOM 1538 C CA . VAL A 1 180 ? -71.028 -19.125 109.192 1.00 73.25 180 VAL A CA 1
ATOM 1539 C C . VAL A 1 180 ? -71.908 -17.966 109.658 1.00 73.25 180 VAL A C 1
ATOM 1541 O O . VAL A 1 180 ? -72.284 -17.924 110.820 1.00 73.25 180 VAL A O 1
ATOM 1544 N N . ARG A 1 181 ? -72.326 -17.068 108.758 1.00 77.62 181 ARG A N 1
ATOM 1545 C CA . ARG A 1 181 ? -73.256 -15.977 109.090 1.00 77.62 181 ARG A CA 1
ATOM 1546 C C . ARG A 1 181 ? -74.613 -16.499 109.571 1.00 77.62 181 ARG A C 1
ATOM 1548 O O . ARG A 1 181 ? -75.154 -15.978 110.538 1.00 77.62 181 ARG A O 1
ATOM 1555 N N . ARG A 1 182 ? -75.156 -17.546 108.938 1.00 75.75 182 ARG A N 1
ATOM 1556 C CA . ARG A 1 182 ? -76.397 -18.203 109.392 1.00 75.75 182 ARG A CA 1
ATOM 1557 C C . ARG A 1 182 ? -76.215 -18.933 110.718 1.00 75.75 182 ARG A C 1
ATOM 1559 O O . ARG A 1 182 ? -77.113 -18.887 111.552 1.00 75.75 182 ARG A O 1
ATOM 1566 N N . GLU A 1 183 ? -75.070 -19.573 110.932 1.00 73.06 183 GLU A N 1
ATOM 1567 C CA . GLU A 1 183 ? -74.715 -20.190 112.210 1.00 73.06 183 GLU A CA 1
ATOM 1568 C C . GLU A 1 183 ? -74.549 -19.139 113.311 1.00 73.06 183 GLU A C 1
ATOM 1570 O O . GLU A 1 183 ? -75.016 -19.374 114.418 1.00 73.06 183 GLU A O 1
ATOM 1575 N N . GLU A 1 184 ? -73.977 -17.967 113.017 1.00 63.47 184 GLU A N 1
ATOM 1576 C CA . GLU A 1 184 ? -73.905 -16.815 113.924 1.00 63.47 184 GLU A CA 1
ATOM 1577 C C . GLU A 1 184 ? -75.286 -16.225 114.226 1.00 63.47 184 GLU A C 1
ATOM 1579 O O . GLU A 1 184 ? -75.553 -15.872 115.372 1.00 63.47 184 GLU A O 1
ATOM 1584 N N . GLU A 1 185 ? -76.192 -16.142 113.250 1.00 68.19 185 GLU A N 1
ATOM 1585 C CA . GLU A 1 185 ? -77.586 -15.733 113.471 1.00 68.19 185 GLU A CA 1
ATOM 1586 C C . GLU A 1 185 ? -78.347 -16.761 114.331 1.00 68.19 185 GLU A C 1
ATOM 1588 O O . GLU A 1 185 ? -79.074 -16.385 115.257 1.00 68.19 185 GLU A O 1
ATOM 1593 N N . GLU A 1 186 ? -78.122 -18.061 114.107 1.00 61.47 186 GLU A N 1
ATOM 1594 C CA . GLU A 1 186 ? -78.600 -19.147 114.972 1.00 61.47 186 GLU A CA 1
ATOM 1595 C C . GLU A 1 186 ? -77.990 -19.070 116.378 1.00 61.47 186 GLU A C 1
ATOM 1597 O O . GLU A 1 186 ? -78.687 -19.283 117.375 1.00 61.47 186 GLU A O 1
ATOM 1602 N N . PHE A 1 187 ? -76.703 -18.735 116.481 1.00 55.38 187 PHE A N 1
ATOM 1603 C CA . PHE A 1 187 ? -76.017 -18.495 117.745 1.00 55.38 187 PHE A CA 1
ATOM 1604 C C . PHE A 1 187 ? -76.552 -17.235 118.425 1.00 55.38 187 PHE A C 1
ATOM 1606 O O . PHE A 1 187 ? -76.675 -17.221 119.641 1.00 55.38 187 PHE A O 1
ATOM 1613 N N . GLY A 1 188 ? -76.952 -16.209 117.672 1.00 56.38 188 GLY A N 1
ATOM 1614 C CA . GLY A 1 188 ? -77.630 -15.008 118.156 1.00 56.38 188 GLY A CA 1
ATOM 1615 C C . GLY A 1 188 ? -79.036 -15.296 118.692 1.00 56.38 188 GLY A C 1
ATOM 1616 O O . GLY A 1 188 ? -79.453 -14.704 119.689 1.00 56.38 188 GLY A O 1
ATOM 1617 N N . LEU A 1 189 ? -79.752 -16.257 118.097 1.00 51.12 189 LEU A N 1
ATOM 1618 C CA . LEU A 1 189 ? -81.031 -16.773 118.602 1.00 51.12 189 LEU A CA 1
ATOM 1619 C C . LEU A 1 189 ? -80.842 -17.682 119.830 1.00 51.12 189 LEU A C 1
ATOM 1621 O O . LEU A 1 189 ? -81.615 -17.585 120.783 1.00 51.12 189 LEU A O 1
ATOM 1625 N N . LYS A 1 190 ? -79.775 -18.493 119.876 1.00 49.62 190 LYS A N 1
ATOM 1626 C CA . LYS A 1 190 ? -79.371 -19.269 121.066 1.00 49.62 190 LYS A CA 1
ATOM 1627 C C . LYS A 1 190 ? -78.832 -18.369 122.191 1.00 49.62 190 LYS A C 1
ATOM 1629 O O . LYS A 1 190 ? -79.070 -18.664 123.358 1.00 49.62 190 LYS A O 1
ATOM 1634 N N . LYS A 1 191 ? -78.222 -17.223 121.868 1.00 44.09 191 LYS A N 1
ATOM 1635 C CA . LYS A 1 191 ? -77.774 -16.180 122.810 1.00 44.09 191 LYS A CA 1
ATOM 1636 C C . LYS A 1 191 ? -78.955 -15.500 123.506 1.00 44.09 191 LYS A C 1
ATOM 1638 O O . LYS A 1 191 ? -78.907 -15.312 124.715 1.00 44.09 191 LYS A O 1
ATOM 1643 N N . LYS A 1 192 ? -80.072 -15.280 122.800 1.00 47.84 192 LYS A N 1
ATOM 1644 C CA . LYS A 1 192 ? -81.335 -14.814 123.411 1.00 47.84 192 LYS A CA 1
ATOM 1645 C C . LYS A 1 192 ? -81.969 -15.829 124.377 1.00 47.84 192 LYS A C 1
ATOM 1647 O O . LYS A 1 192 ? -82.679 -15.414 125.285 1.00 47.84 192 LYS A O 1
ATOM 1652 N N . ASN A 1 193 ? -81.673 -17.125 124.236 1.00 45.78 193 ASN A N 1
ATOM 1653 C CA . ASN A 1 193 ? -82.062 -18.162 125.205 1.00 45.78 193 ASN A CA 1
ATOM 1654 C C . ASN A 1 193 ? -81.048 -18.338 126.355 1.00 45.78 193 ASN A C 1
ATOM 1656 O O . ASN A 1 193 ? -81.397 -18.901 127.390 1.00 45.78 193 ASN A O 1
ATOM 1660 N N . PHE A 1 194 ? -79.817 -17.836 126.209 1.00 39.69 194 PHE A N 1
ATOM 1661 C CA . PHE A 1 194 ? -78.784 -17.846 127.253 1.00 39.69 194 PHE A CA 1
ATOM 1662 C C . PHE A 1 194 ? -78.828 -16.605 128.161 1.00 39.69 194 PHE A C 1
ATOM 1664 O O . PHE A 1 194 ? -78.547 -16.724 129.352 1.00 39.69 194 PHE A O 1
ATOM 1671 N N . ASP A 1 195 ? -79.305 -15.454 127.671 1.00 40.22 195 ASP A N 1
ATOM 1672 C CA . ASP A 1 195 ? -79.530 -14.245 128.490 1.00 40.22 195 ASP A CA 1
ATOM 1673 C C . ASP A 1 195 ? -80.634 -14.425 129.562 1.00 40.22 195 ASP A C 1
ATOM 1675 O O . ASP A 1 195 ? -80.765 -13.609 130.476 1.00 40.22 195 ASP A O 1
ATOM 1679 N N . GLN A 1 196 ? -81.398 -15.527 129.508 1.00 42.28 196 GLN A N 1
ATOM 1680 C CA . GLN A 1 196 ? -82.347 -15.936 130.552 1.00 42.28 196 GLN A CA 1
ATOM 1681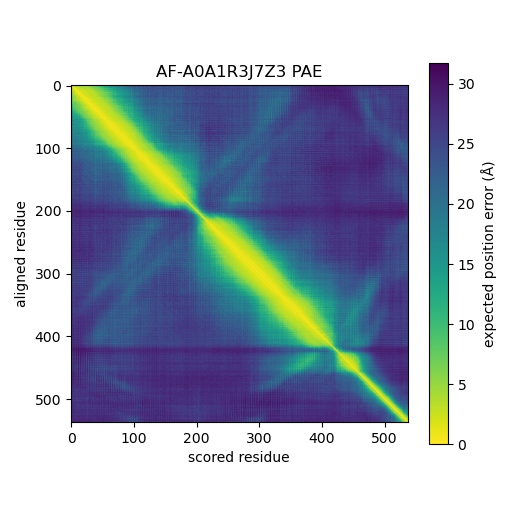 C C . GLN A 1 196 ? -81.753 -16.927 131.578 1.00 42.28 196 GLN A C 1
ATOM 1683 O O . GLN A 1 196 ? -82.352 -17.137 132.631 1.00 42.28 196 GLN A O 1
ATOM 1688 N N . ILE A 1 197 ? -80.572 -17.502 131.318 1.00 41.00 197 ILE A N 1
ATOM 1689 C CA . ILE A 1 197 ? -79.916 -18.510 132.177 1.00 41.00 197 ILE A CA 1
ATOM 1690 C C . ILE A 1 197 ? -78.614 -17.975 132.813 1.00 41.00 197 ILE A C 1
ATOM 1692 O O . ILE A 1 197 ? -78.170 -18.486 133.837 1.00 41.00 197 ILE A O 1
ATOM 1696 N N . SER A 1 198 ? -78.040 -16.877 132.318 1.00 39.06 198 SER A N 1
ATOM 1697 C CA . SER A 1 198 ? -76.806 -16.282 132.860 1.00 39.06 198 SER A CA 1
ATOM 1698 C C . SER A 1 198 ? -77.040 -15.207 133.933 1.00 39.06 198 SER A C 1
ATOM 1700 O O . SER A 1 198 ? -76.559 -14.081 133.812 1.00 39.06 198 SER A O 1
ATOM 1702 N N . ARG A 1 199 ? -77.756 -15.554 135.015 1.00 41.38 199 ARG A N 1
ATOM 1703 C CA . ARG A 1 199 ? -77.755 -14.757 136.262 1.00 41.38 199 ARG A CA 1
ATOM 1704 C C . ARG A 1 199 ? -77.134 -15.464 137.472 1.00 41.38 199 ARG A C 1
ATOM 1706 O O . ARG A 1 199 ? -77.168 -14.911 138.564 1.00 41.38 199 ARG A O 1
ATOM 1713 N N . GLU A 1 200 ? -76.502 -16.618 137.291 1.00 38.41 200 GLU A N 1
ATOM 1714 C CA . GLU A 1 200 ? -75.724 -17.273 138.344 1.00 38.41 200 GLU A CA 1
ATOM 1715 C C . GLU A 1 200 ? -74.431 -17.854 137.752 1.00 38.41 200 GLU A C 1
ATOM 1717 O O . GLU A 1 200 ? -74.461 -18.466 136.689 1.00 38.41 200 GLU A O 1
ATOM 1722 N N . PHE A 1 201 ? -73.327 -17.658 138.482 1.00 31.45 201 PHE A N 1
ATOM 1723 C CA . PHE A 1 201 ? -71.954 -18.148 138.275 1.00 31.45 201 PHE A CA 1
ATOM 1724 C C . PHE A 1 201 ? -70.960 -17.291 137.462 1.00 31.45 201 PHE A C 1
ATOM 1726 O O . PHE A 1 201 ? -70.822 -17.391 136.248 1.00 31.45 201 PHE A O 1
ATOM 1733 N N . GLU A 1 202 ? -70.146 -16.547 138.215 1.00 36.09 202 GLU A N 1
ATOM 1734 C CA . GLU A 1 202 ? -68.701 -16.372 137.999 1.00 36.09 202 GLU A CA 1
ATOM 1735 C C . GLU A 1 202 ? -67.961 -17.230 139.060 1.00 36.09 202 GLU A C 1
ATOM 1737 O O . GLU A 1 202 ? -68.578 -17.533 140.087 1.00 36.09 202 GLU A O 1
ATOM 1742 N N . PRO A 1 203 ? -66.644 -17.518 138.964 1.00 51.91 203 PRO A N 1
ATOM 1743 C CA . PRO A 1 203 ? -65.732 -17.400 137.818 1.00 51.91 203 PRO A CA 1
ATOM 1744 C C . PRO A 1 203 ? -64.843 -18.656 137.618 1.00 51.91 203 PRO A C 1
ATOM 1746 O O . PRO A 1 203 ? -64.541 -19.375 138.565 1.00 51.91 203 PRO A O 1
ATOM 1749 N N . GLU A 1 204 ? -64.272 -18.856 136.424 1.00 37.12 204 GLU A N 1
ATOM 1750 C CA . GLU A 1 204 ? -63.036 -19.648 136.303 1.00 37.12 204 GLU A CA 1
ATOM 1751 C C . GLU A 1 204 ? -62.041 -18.972 135.352 1.00 37.12 204 GLU A C 1
ATOM 1753 O O . GLU A 1 204 ? -62.063 -19.087 134.125 1.00 37.12 204 GLU A O 1
ATOM 1758 N N . LYS A 1 205 ? -61.150 -18.196 135.975 1.00 46.44 205 LYS A N 1
ATOM 1759 C CA . LYS A 1 205 ? -59.937 -17.639 135.379 1.00 46.44 205 LYS A CA 1
ATOM 1760 C C . LYS A 1 205 ? -58.977 -18.790 135.057 1.00 46.44 205 LYS A C 1
ATOM 1762 O O . LYS A 1 205 ? -58.201 -19.195 135.914 1.00 46.44 205 LYS A O 1
ATOM 1767 N N . GLY A 1 206 ? -59.009 -19.296 133.826 1.00 43.06 206 GLY A N 1
ATOM 1768 C CA . GLY A 1 206 ? -58.058 -20.330 133.386 1.00 43.06 206 GLY A CA 1
ATOM 1769 C C . GLY A 1 206 ? -57.873 -20.482 131.874 1.00 43.06 206 GLY A C 1
ATOM 1770 O O . GLY A 1 206 ? -56.819 -20.930 131.436 1.00 43.06 206 GLY A O 1
ATOM 1771 N N . ALA A 1 207 ? -58.834 -20.044 131.054 1.00 42.12 207 ALA A N 1
ATOM 1772 C CA . ALA A 1 207 ? -58.835 -20.300 129.607 1.00 42.12 207 ALA A CA 1
ATOM 1773 C C . ALA A 1 207 ? -58.525 -19.074 128.718 1.00 42.12 207 ALA A C 1
ATOM 1775 O O . ALA A 1 207 ? -58.769 -19.107 127.517 1.00 42.12 207 ALA A O 1
ATOM 1776 N N . ILE A 1 208 ? -57.967 -17.991 129.273 1.00 46.47 208 ILE A N 1
ATOM 1777 C CA . ILE A 1 208 ? -57.683 -16.754 128.510 1.00 46.47 208 ILE A CA 1
ATOM 1778 C C . ILE A 1 208 ? -56.275 -16.762 127.871 1.00 46.47 208 ILE A C 1
ATOM 1780 O O . ILE A 1 208 ? -56.033 -16.071 126.886 1.00 46.47 208 ILE A O 1
ATOM 1784 N N . TRP A 1 209 ? -55.355 -17.625 128.320 1.00 46.09 209 TRP A N 1
ATOM 1785 C CA . TRP A 1 209 ? -53.993 -17.687 127.760 1.00 46.09 209 TRP A CA 1
ATOM 1786 C C . TRP A 1 209 ? -53.852 -18.494 126.455 1.00 46.09 209 TRP A C 1
ATOM 1788 O O . TRP A 1 209 ? -52.864 -18.318 125.746 1.00 46.09 209 TRP A O 1
ATOM 1798 N N . GLN A 1 210 ? -54.827 -19.334 126.080 1.00 46.56 210 GLN A N 1
ATOM 1799 C CA . GLN A 1 210 ? -54.793 -20.049 124.789 1.00 46.56 210 GLN A CA 1
ATOM 1800 C C . GLN A 1 210 ? -55.460 -19.289 123.634 1.00 46.56 210 GLN A C 1
ATOM 1802 O O . GLN A 1 210 ? -55.175 -19.581 122.471 1.00 46.56 210 GLN A O 1
ATOM 1807 N N . PHE A 1 211 ? -56.299 -18.292 123.931 1.00 45.59 211 PHE A N 1
ATOM 1808 C CA . PHE A 1 211 ? -56.876 -17.417 122.909 1.00 45.59 211 PHE A CA 1
ATOM 1809 C C . PHE A 1 211 ? -55.897 -16.312 122.483 1.00 45.59 211 PHE A C 1
ATOM 1811 O O . PHE A 1 211 ? -55.730 -16.105 121.284 1.00 45.59 211 PHE A O 1
ATOM 1818 N N . GLY A 1 212 ? -55.135 -15.719 123.414 1.00 53.97 212 GLY A N 1
ATOM 1819 C CA . GLY A 1 212 ? -54.158 -14.664 123.092 1.00 53.97 212 GLY A CA 1
ATOM 1820 C C . GLY A 1 212 ? -53.004 -15.102 122.172 1.00 53.97 212 GLY A C 1
ATOM 1821 O O . GLY A 1 212 ? -52.614 -14.359 121.278 1.00 53.97 212 GLY A O 1
ATOM 1822 N N . LEU A 1 213 ? -52.493 -16.335 122.307 1.00 51.91 213 LEU A N 1
ATOM 1823 C CA . LEU A 1 213 ? -51.447 -16.867 121.408 1.00 51.91 213 LEU A CA 1
ATOM 1824 C C . LEU A 1 213 ? -51.978 -17.209 120.004 1.00 51.91 213 LEU A C 1
ATOM 1826 O O . LEU A 1 213 ? -51.241 -17.146 119.019 1.00 51.91 213 LEU A O 1
ATOM 1830 N N . ARG A 1 214 ? -53.266 -17.556 119.894 1.00 53.16 214 ARG A N 1
ATOM 1831 C CA . ARG A 1 214 ? -53.919 -17.854 118.612 1.00 53.16 214 ARG A CA 1
ATOM 1832 C C . ARG A 1 214 ? -54.281 -16.564 117.872 1.00 53.16 214 ARG A C 1
ATOM 1834 O O . ARG A 1 214 ? -54.083 -16.489 116.665 1.00 53.16 214 ARG A O 1
ATOM 1841 N N . GLU A 1 215 ? -54.715 -15.540 118.599 1.00 54.03 215 GLU A N 1
ATOM 1842 C CA . GLU A 1 215 ? -54.988 -14.196 118.083 1.00 54.03 215 GLU A CA 1
ATOM 1843 C C . GLU A 1 215 ? -53.702 -13.512 117.594 1.00 54.03 215 GLU A C 1
ATOM 1845 O O . GLU A 1 215 ? -53.663 -13.009 116.476 1.00 54.03 215 GLU A O 1
ATOM 1850 N N . GLN A 1 216 ? -52.592 -13.643 118.330 1.00 59.00 216 GLN A N 1
ATOM 1851 C CA . GLN A 1 216 ? -51.281 -13.149 117.892 1.00 59.00 216 GLN A CA 1
ATOM 1852 C C . GLN A 1 216 ? -50.752 -13.874 116.635 1.00 59.00 216 GLN A C 1
ATOM 1854 O O . GLN A 1 216 ? -50.096 -13.267 115.790 1.00 59.00 216 GLN A O 1
ATOM 1859 N N . SER A 1 217 ? -51.073 -15.162 116.460 1.00 64.75 217 SER A N 1
ATOM 1860 C CA . SER A 1 217 ? -50.787 -15.913 115.226 1.00 64.75 217 SER A CA 1
ATOM 1861 C C . SER A 1 217 ? -51.621 -15.437 114.030 1.00 64.75 217 SER A C 1
ATOM 1863 O O . SER A 1 217 ? -51.129 -15.456 112.900 1.00 64.75 217 SER A O 1
ATOM 1865 N N . PHE A 1 218 ? -52.877 -15.043 114.244 1.00 67.38 218 PHE A N 1
ATOM 1866 C CA . PHE A 1 218 ? -53.714 -14.471 113.188 1.00 67.38 218 PHE A CA 1
ATOM 1867 C C . PHE A 1 218 ? -53.285 -13.048 112.844 1.00 67.38 218 PHE A C 1
ATOM 1869 O O . PHE A 1 218 ? -53.149 -12.748 111.667 1.00 67.38 218 PHE A O 1
ATOM 1876 N N . GLU A 1 219 ? -52.970 -12.224 113.839 1.00 72.00 219 GLU A N 1
ATOM 1877 C CA . GLU A 1 219 ? -52.447 -10.866 113.669 1.00 72.00 219 GLU A CA 1
ATOM 1878 C C . GLU A 1 219 ? -51.134 -10.858 112.864 1.00 72.00 219 GLU A C 1
ATOM 1880 O O . GLU A 1 219 ? -50.965 -10.063 111.940 1.00 72.00 219 GLU A O 1
ATOM 1885 N N . ASN A 1 220 ? -50.211 -11.782 113.161 1.00 77.25 220 ASN A N 1
ATOM 1886 C CA . ASN A 1 220 ? -48.957 -11.908 112.415 1.00 77.25 220 ASN A CA 1
ATOM 1887 C C . ASN A 1 220 ? -49.184 -12.409 110.982 1.00 77.25 220 ASN A C 1
ATOM 1889 O O . ASN A 1 220 ? -48.611 -11.848 110.052 1.00 77.25 220 ASN A O 1
ATOM 1893 N N . ARG A 1 221 ? -50.071 -13.396 110.780 1.00 70.75 221 ARG A N 1
ATOM 1894 C CA . ARG A 1 221 ? -50.446 -13.857 109.432 1.00 70.75 221 ARG A CA 1
ATOM 1895 C C . ARG A 1 221 ? -51.171 -12.781 108.631 1.00 70.75 221 ARG A C 1
ATOM 1897 O O . ARG A 1 221 ? -50.980 -12.704 107.427 1.00 70.75 221 ARG A O 1
ATOM 1904 N N . PHE A 1 222 ? -51.973 -11.940 109.279 1.00 72.25 222 PHE A N 1
ATOM 1905 C CA . PHE A 1 222 ? -52.663 -10.832 108.628 1.00 72.25 222 PHE A CA 1
ATOM 1906 C C . PHE A 1 222 ? -51.669 -9.763 108.163 1.00 72.25 222 PHE A C 1
ATOM 1908 O O . PHE A 1 222 ? -51.761 -9.295 107.035 1.00 72.25 222 PHE A O 1
ATOM 1915 N N . LYS A 1 223 ? -50.655 -9.451 108.981 1.00 78.81 223 LYS A N 1
ATOM 1916 C CA . LYS A 1 223 ? -49.556 -8.549 108.596 1.00 78.81 223 LYS A CA 1
ATOM 1917 C C . LYS A 1 223 ? -48.691 -9.118 107.470 1.00 78.81 223 LYS A C 1
ATOM 1919 O O . LYS A 1 223 ? -48.302 -8.366 106.582 1.00 78.81 223 LYS A O 1
ATOM 1924 N N . GLU A 1 224 ? -48.410 -10.423 107.474 1.00 77.88 224 GLU A N 1
ATOM 1925 C CA . GLU A 1 224 ? -47.740 -11.102 106.351 1.00 77.88 224 GLU A CA 1
ATOM 1926 C C . GLU A 1 224 ? -48.574 -11.015 105.069 1.00 77.88 224 GLU A C 1
ATOM 1928 O O . GLU A 1 224 ? -48.044 -10.647 104.024 1.00 77.88 224 GLU A O 1
ATOM 1933 N N . PHE A 1 225 ? -49.883 -11.260 105.159 1.00 76.12 225 PHE A N 1
ATOM 1934 C CA . PHE A 1 225 ? -50.791 -11.169 104.017 1.00 76.12 225 PHE A CA 1
ATOM 1935 C C . PHE A 1 225 ? -50.887 -9.741 103.468 1.00 76.12 225 PHE A C 1
ATOM 1937 O O . PHE A 1 225 ? -50.874 -9.546 102.258 1.00 76.12 225 PHE A O 1
ATOM 1944 N N . GLU A 1 226 ? -50.925 -8.733 104.342 1.00 79.44 226 GLU A N 1
ATOM 1945 C CA . GLU A 1 226 ? -50.949 -7.321 103.947 1.00 79.44 226 GLU A CA 1
ATOM 1946 C C . GLU A 1 226 ? -49.633 -6.896 103.266 1.00 79.44 226 GLU A C 1
ATOM 1948 O O . GLU A 1 226 ? -49.632 -6.097 102.327 1.00 79.44 226 GLU A O 1
ATOM 1953 N N . LEU A 1 227 ? -48.493 -7.441 103.710 1.00 81.25 227 LEU A N 1
ATOM 1954 C CA . LEU A 1 227 ? -47.198 -7.240 103.052 1.00 81.25 227 LEU A CA 1
ATOM 1955 C C . LEU A 1 227 ? -47.126 -7.958 101.699 1.00 81.25 227 LEU A C 1
ATOM 1957 O O . LEU A 1 227 ? -46.622 -7.385 100.732 1.00 81.25 227 LEU A O 1
ATOM 1961 N N . GLU A 1 228 ? -47.644 -9.180 101.607 1.00 81.56 228 GLU A N 1
ATOM 1962 C CA . GLU A 1 228 ? -47.670 -9.959 100.369 1.00 81.56 228 GLU A CA 1
ATOM 1963 C C . GLU A 1 228 ? -48.639 -9.363 99.336 1.00 81.56 228 GLU A C 1
ATOM 1965 O O . GLU A 1 228 ? -48.312 -9.294 98.150 1.00 81.56 228 GLU A O 1
ATOM 1970 N N . GLU A 1 229 ? -49.771 -8.810 99.780 1.00 81.81 229 GLU A N 1
ATOM 1971 C CA . GLU A 1 229 ? -50.679 -8.027 98.942 1.00 81.81 229 GLU A CA 1
ATOM 1972 C C . GLU A 1 229 ? -49.992 -6.764 98.404 1.00 81.81 229 GLU A C 1
ATOM 1974 O O . GLU A 1 229 ? -50.077 -6.479 97.207 1.00 81.81 229 GLU A O 1
ATOM 1979 N N . LYS A 1 230 ? -49.249 -6.030 99.245 1.00 85.06 230 LYS A N 1
ATOM 1980 C CA . LYS A 1 230 ? -48.473 -4.855 98.805 1.00 85.06 230 LYS A CA 1
ATOM 1981 C C . LYS A 1 230 ? -47.402 -5.233 97.777 1.00 85.06 230 LYS A C 1
ATOM 1983 O O . LYS A 1 230 ? -47.290 -4.554 96.755 1.00 85.06 230 LYS A O 1
ATOM 1988 N N . LEU A 1 231 ? -46.683 -6.337 97.991 1.00 86.06 231 LEU A N 1
ATOM 1989 C CA . LEU A 1 231 ? -45.718 -6.895 97.033 1.00 86.06 231 LEU A CA 1
ATOM 1990 C C . LEU A 1 231 ? -46.382 -7.317 95.716 1.00 86.06 231 LEU A C 1
ATOM 1992 O O . LEU A 1 231 ? -45.834 -7.089 94.636 1.00 86.06 231 LEU A O 1
ATOM 1996 N N . PHE A 1 232 ? -47.573 -7.912 95.779 1.00 84.06 232 PHE A N 1
ATOM 1997 C CA . PHE A 1 232 ? -48.341 -8.282 94.594 1.00 84.06 232 PHE A CA 1
ATOM 1998 C C . PHE A 1 232 ? -48.805 -7.047 93.812 1.00 84.06 232 PHE A C 1
ATOM 2000 O O . PHE A 1 232 ? -48.678 -7.005 92.587 1.00 84.06 232 PHE A O 1
ATOM 2007 N N . GLN A 1 233 ? -49.286 -6.012 94.503 1.00 84.88 233 GLN A N 1
ATOM 2008 C CA . GLN A 1 233 ? -49.667 -4.738 93.889 1.00 84.88 233 GLN A CA 1
ATOM 2009 C C . GLN A 1 233 ? -48.470 -4.012 93.263 1.00 84.88 233 GLN A C 1
ATOM 2011 O O . GLN A 1 233 ? -48.619 -3.364 92.226 1.00 84.88 233 GLN A O 1
ATOM 2016 N N . GLU A 1 234 ? -47.289 -4.096 93.872 1.00 87.69 234 GLU A N 1
ATOM 2017 C CA . GLU A 1 234 ? -46.044 -3.573 93.303 1.00 87.69 234 GLU A CA 1
ATOM 2018 C C . GLU A 1 234 ? -45.643 -4.344 92.037 1.00 87.69 234 GLU A C 1
ATOM 2020 O O . GLU A 1 234 ? -45.535 -3.735 90.973 1.00 87.69 234 GLU A O 1
ATOM 2025 N N . ARG A 1 235 ? -45.594 -5.685 92.085 1.00 85.31 235 ARG A N 1
ATOM 2026 C CA . ARG A 1 235 ? -45.338 -6.519 90.892 1.00 85.31 235 ARG A CA 1
ATOM 2027 C C . ARG A 1 235 ? -46.348 -6.285 89.769 1.00 85.31 235 ARG A C 1
ATOM 2029 O O . ARG A 1 235 ? -45.979 -6.316 88.598 1.00 85.31 235 ARG A O 1
ATOM 2036 N N . SER A 1 236 ? -47.619 -6.067 90.105 1.00 83.88 236 SER A N 1
ATOM 2037 C CA . SER A 1 236 ? -48.673 -5.770 89.129 1.00 83.88 236 SER A CA 1
ATOM 2038 C C . SER A 1 236 ? -48.436 -4.424 88.434 1.00 83.88 236 SER A C 1
ATOM 2040 O O . SER A 1 236 ? -48.571 -4.323 87.212 1.00 83.88 236 SER A O 1
ATOM 2042 N N . ARG A 1 237 ? -47.994 -3.403 89.183 1.00 89.88 237 ARG A N 1
ATOM 2043 C CA . ARG A 1 237 ? -47.591 -2.106 88.616 1.00 89.88 237 ARG A CA 1
ATOM 2044 C C . ARG A 1 237 ? -46.367 -2.242 87.708 1.00 89.88 237 ARG A C 1
ATOM 2046 O O . ARG A 1 237 ? -46.396 -1.704 86.602 1.00 89.88 237 ARG A O 1
ATOM 2053 N N . ASP A 1 238 ? -45.356 -3.009 88.110 1.00 90.31 238 ASP A N 1
ATOM 2054 C CA . ASP A 1 238 ? -44.159 -3.250 87.291 1.00 90.31 238 ASP A CA 1
ATOM 2055 C C . ASP A 1 238 ? -44.494 -3.979 85.983 1.00 90.31 238 ASP A C 1
ATOM 2057 O O . ASP A 1 238 ? -44.067 -3.568 84.902 1.00 90.31 238 ASP A O 1
ATOM 2061 N N . LEU A 1 239 ? -45.327 -5.022 86.049 1.00 88.94 239 LEU A N 1
ATOM 2062 C CA . LEU A 1 239 ? -45.825 -5.730 84.866 1.00 88.94 239 LEU A CA 1
ATOM 2063 C C . LEU A 1 239 ? -46.618 -4.806 83.938 1.00 88.94 239 LEU A C 1
ATOM 2065 O O . LEU A 1 239 ? -46.456 -4.876 82.720 1.00 88.94 239 LEU A O 1
ATOM 2069 N N . GLN A 1 240 ? -47.445 -3.916 84.492 1.00 90.75 240 GLN A N 1
ATOM 2070 C CA . GLN A 1 240 ? -48.203 -2.948 83.703 1.00 90.75 240 GLN A CA 1
ATOM 2071 C C . GLN A 1 240 ? -47.286 -1.949 82.980 1.00 90.75 240 GLN A C 1
ATOM 2073 O O . GLN A 1 240 ? -47.549 -1.599 81.827 1.00 90.75 240 GLN A O 1
ATOM 2078 N N . VAL A 1 241 ? -46.214 -1.490 83.631 1.00 91.69 241 VAL A N 1
ATOM 2079 C CA . VAL A 1 241 ? -45.202 -0.626 83.001 1.00 91.69 241 VAL A CA 1
ATOM 2080 C C . VAL A 1 241 ? -44.457 -1.386 81.901 1.00 91.69 241 VAL A C 1
ATOM 2082 O O . VAL A 1 241 ? -44.336 -0.867 80.791 1.00 91.69 241 VAL A O 1
ATOM 2085 N N . ASN A 1 242 ? -44.051 -2.633 82.152 1.00 89.38 242 ASN A N 1
ATOM 2086 C CA . ASN A 1 242 ? -43.380 -3.476 81.158 1.00 89.38 242 ASN A CA 1
ATOM 2087 C C . ASN A 1 242 ? -44.264 -3.760 79.935 1.00 89.38 242 ASN A C 1
ATOM 2089 O O . ASN A 1 242 ? -43.786 -3.687 78.808 1.00 89.38 242 ASN A O 1
ATOM 2093 N N . LEU A 1 243 ? -45.564 -4.012 80.121 1.00 89.25 243 LEU A N 1
ATOM 2094 C CA . LEU A 1 243 ? -46.508 -4.180 79.009 1.00 89.25 243 LEU A CA 1
ATOM 2095 C C . LEU A 1 243 ? -46.594 -2.924 78.135 1.00 89.25 243 LEU A C 1
ATOM 2097 O O . LEU A 1 243 ? -46.551 -3.027 76.910 1.00 89.25 243 LEU A O 1
ATOM 2101 N N . LYS A 1 244 ? -46.656 -1.735 78.749 1.00 91.62 244 LYS A N 1
ATOM 2102 C CA . LYS A 1 244 ? -46.640 -0.463 78.007 1.00 91.62 244 LYS A CA 1
ATOM 2103 C C . LYS A 1 244 ? -45.325 -0.258 77.252 1.00 91.62 244 LYS A C 1
ATOM 2105 O O . LYS A 1 244 ? -45.341 0.268 76.140 1.00 91.62 244 LYS A O 1
ATOM 2110 N N . GLN A 1 245 ? -44.205 -0.681 77.837 1.00 89.88 245 GLN A N 1
ATOM 2111 C CA . GLN A 1 245 ? -42.893 -0.629 77.196 1.00 89.88 245 GLN A CA 1
ATOM 2112 C C . GLN A 1 245 ? -42.825 -1.569 75.981 1.00 89.88 245 GLN A C 1
ATOM 2114 O O . GLN A 1 245 ? -42.473 -1.119 74.892 1.00 89.88 245 GLN A O 1
ATOM 2119 N N . TYR A 1 246 ? -43.268 -2.822 76.115 1.00 86.38 246 TYR A N 1
ATOM 2120 C CA . TYR A 1 246 ? -43.334 -3.766 74.995 1.00 86.38 246 TYR A CA 1
ATOM 2121 C C . TYR A 1 246 ? -44.280 -3.305 73.883 1.00 86.38 246 TYR A C 1
ATOM 2123 O O . TYR A 1 246 ? -43.971 -3.459 72.703 1.00 86.38 246 TYR A O 1
ATOM 2131 N N . GLU A 1 247 ? -45.417 -2.695 74.225 1.00 92.31 247 GLU A N 1
ATOM 2132 C CA . GLU A 1 247 ? -46.333 -2.140 73.225 1.00 92.31 247 GLU A CA 1
ATOM 2133 C C . GLU A 1 247 ? -45.675 -1.002 72.424 1.00 92.31 247 GLU A C 1
ATOM 2135 O O . GLU A 1 247 ? -45.883 -0.879 71.212 1.00 92.31 247 GLU A O 1
ATOM 2140 N N . LYS A 1 248 ? -44.861 -0.172 73.089 1.00 92.88 248 LYS A N 1
ATOM 2141 C CA . LYS A 1 248 ? -44.083 0.884 72.437 1.00 92.88 248 LYS A CA 1
ATOM 2142 C C . LYS A 1 248 ? -43.012 0.294 71.517 1.00 92.88 248 LYS A C 1
ATOM 2144 O O . LYS A 1 248 ? -42.966 0.671 70.347 1.00 92.88 248 LYS A O 1
ATOM 2149 N N . GLU A 1 249 ? -42.228 -0.663 72.007 1.00 89.38 249 GLU A N 1
ATOM 2150 C CA . GLU A 1 249 ? -41.204 -1.363 71.220 1.00 89.38 249 GLU A CA 1
ATOM 2151 C C . GLU A 1 249 ? -41.811 -2.047 69.989 1.00 89.38 249 GLU A C 1
ATOM 2153 O O . GLU A 1 249 ? -41.288 -1.907 68.888 1.00 89.38 249 GLU A O 1
ATOM 2158 N N . TYR A 1 250 ? -42.973 -2.693 70.123 1.00 88.62 250 TYR A N 1
ATOM 2159 C CA . TYR A 1 250 ? -43.682 -3.309 68.999 1.00 88.62 250 TYR A CA 1
ATOM 2160 C C . TYR A 1 250 ? -44.089 -2.286 67.926 1.00 88.62 250 TYR A C 1
ATOM 2162 O O . TYR A 1 250 ? -43.955 -2.542 66.726 1.00 88.62 250 TYR A O 1
ATOM 2170 N N . LYS A 1 251 ? -44.571 -1.104 68.333 1.00 93.75 251 LYS A N 1
ATOM 2171 C CA . LYS A 1 251 ? -44.915 -0.023 67.394 1.00 93.75 251 LYS A CA 1
ATOM 2172 C C . LYS A 1 251 ? -43.677 0.490 66.658 1.00 93.75 251 LYS A C 1
ATOM 2174 O O . LYS A 1 251 ? -43.758 0.710 65.450 1.00 93.75 251 LYS A O 1
ATOM 2179 N N . GLU A 1 252 ? -42.551 0.642 67.349 1.00 91.94 252 GLU A N 1
ATOM 2180 C CA . GLU A 1 252 ? -41.271 1.036 66.746 1.00 91.94 252 GLU A CA 1
ATOM 2181 C C . GLU A 1 252 ? -40.766 -0.023 65.755 1.00 91.94 252 GLU A C 1
ATOM 2183 O O . GLU A 1 252 ? -40.427 0.306 64.616 1.00 91.94 252 GLU A O 1
ATOM 2188 N N . LEU A 1 253 ? -40.824 -1.304 66.126 1.00 89.56 253 LEU A N 1
ATOM 2189 C CA . LEU A 1 253 ? -40.420 -2.430 65.279 1.00 89.56 253 LEU A CA 1
ATOM 2190 C C . LEU A 1 253 ? -41.270 -2.513 64.003 1.00 89.56 253 LEU A C 1
ATOM 2192 O O . LEU A 1 253 ? -40.739 -2.667 62.905 1.00 89.56 253 LEU A O 1
ATOM 2196 N N . LYS A 1 254 ? -42.585 -2.292 64.118 1.00 92.88 254 LYS A N 1
ATOM 2197 C CA . LYS A 1 254 ? -43.512 -2.241 62.976 1.00 92.88 254 LYS A CA 1
ATOM 2198 C C . LYS A 1 254 ? -43.245 -1.062 62.035 1.00 92.88 254 LYS A C 1
ATOM 2200 O O . LYS A 1 254 ? -43.527 -1.142 60.838 1.00 92.88 254 LYS A O 1
ATOM 2205 N N . LEU A 1 255 ? -42.737 0.057 62.553 1.00 92.94 255 LEU A N 1
ATOM 2206 C CA . LEU A 1 255 ? -42.306 1.186 61.724 1.00 92.94 255 LEU A CA 1
ATOM 2207 C C . LEU A 1 255 ? -40.977 0.883 61.023 1.00 92.94 255 LEU A C 1
ATOM 2209 O O . LEU A 1 255 ? -40.863 1.159 59.828 1.00 92.94 255 LEU A O 1
ATOM 2213 N N . MET A 1 256 ? -40.023 0.263 61.721 1.00 89.25 256 MET A N 1
ATOM 2214 C CA . MET A 1 256 ? -38.753 -0.185 61.140 1.00 89.25 256 MET A CA 1
ATOM 2215 C C . MET A 1 256 ? -38.965 -1.218 60.030 1.00 89.25 256 MET A C 1
ATOM 2217 O O . MET A 1 256 ? -38.404 -1.071 58.949 1.00 89.25 256 MET A O 1
ATOM 2221 N N . GLU A 1 257 ? -39.850 -2.196 60.230 1.00 89.94 257 GLU A N 1
ATOM 2222 C CA . GLU A 1 257 ? -40.219 -3.183 59.209 1.00 89.94 257 GLU A CA 1
ATOM 2223 C C . GLU A 1 257 ? -40.751 -2.506 57.932 1.00 89.94 257 GLU A C 1
ATOM 2225 O O . GLU A 1 257 ? -40.347 -2.835 56.816 1.00 89.94 257 GLU A O 1
ATOM 2230 N N . LYS A 1 258 ? -41.627 -1.501 58.082 1.00 93.88 258 LYS A N 1
ATOM 2231 C CA . LYS A 1 258 ? -42.140 -0.715 56.949 1.00 93.88 258 LYS A CA 1
ATOM 2232 C C . LYS A 1 258 ? -41.043 0.087 56.252 1.00 93.88 258 LYS A C 1
ATOM 2234 O O . LYS A 1 258 ? -41.106 0.244 55.033 1.00 93.88 258 LYS A O 1
ATOM 2239 N N . LEU A 1 259 ? -40.081 0.620 57.003 1.00 92.62 259 LEU A N 1
ATOM 2240 C CA . LEU A 1 259 ? -38.962 1.379 56.450 1.00 92.62 259 LEU A CA 1
ATOM 2241 C C . LEU A 1 259 ? -38.026 0.471 55.643 1.00 92.62 259 LEU A C 1
ATOM 2243 O O . LEU A 1 259 ? -37.713 0.796 54.501 1.00 92.62 259 LEU A O 1
ATOM 2247 N N . VAL A 1 260 ? -37.669 -0.694 56.187 1.00 89.38 260 VAL A N 1
ATOM 2248 C CA . VAL A 1 260 ? -36.841 -1.699 55.503 1.00 89.38 260 VAL A CA 1
ATOM 2249 C C . VAL A 1 260 ? -37.534 -2.200 54.237 1.00 89.38 260 VAL A C 1
ATOM 2251 O O . VAL A 1 260 ? -36.916 -2.223 53.177 1.00 89.38 260 VAL A O 1
ATOM 2254 N N . LYS A 1 261 ? -38.840 -2.501 54.295 1.00 92.25 261 LYS A N 1
ATOM 2255 C CA . LYS A 1 261 ? -39.624 -2.884 53.105 1.00 92.25 261 LYS A CA 1
ATOM 2256 C C . LYS A 1 261 ? -39.597 -1.808 52.017 1.00 92.25 261 LYS A C 1
ATOM 2258 O O . LYS A 1 261 ? -39.473 -2.135 50.841 1.00 92.25 261 LYS A O 1
ATOM 2263 N N . LYS A 1 262 ? -39.685 -0.525 52.389 1.00 94.06 262 LYS A N 1
ATOM 2264 C CA . LYS A 1 262 ? -39.567 0.581 51.425 1.00 94.06 262 LYS A CA 1
ATOM 2265 C C . LYS A 1 262 ? -38.178 0.652 50.794 1.00 94.06 262 LYS A C 1
ATOM 2267 O O . LYS A 1 262 ? -38.107 0.786 49.578 1.00 94.06 262 LYS A O 1
ATOM 2272 N N . GLN A 1 263 ? -37.113 0.540 51.590 1.00 89.12 263 GLN A N 1
ATOM 2273 C CA . GLN A 1 263 ? -35.744 0.562 51.063 1.00 89.12 263 GLN A CA 1
ATOM 2274 C C . GLN A 1 263 ? -35.460 -0.631 50.151 1.00 89.12 263 GLN A C 1
ATOM 2276 O O . GLN A 1 263 ? -34.860 -0.463 49.097 1.00 89.12 263 GLN A O 1
ATOM 2281 N N . PHE A 1 264 ? -35.951 -1.819 50.502 1.00 86.12 264 PHE A N 1
ATOM 2282 C CA . PHE A 1 264 ? -35.791 -3.005 49.667 1.00 86.12 264 PHE A CA 1
ATOM 2283 C C . PHE A 1 264 ? -36.451 -2.835 48.291 1.00 86.12 264 PHE A C 1
ATOM 2285 O O . PHE A 1 264 ? -35.843 -3.135 47.267 1.00 86.12 264 PHE A O 1
ATOM 2292 N N . GLU A 1 265 ? -37.671 -2.292 48.242 1.00 93.56 265 GLU A N 1
ATOM 2293 C CA . GLU A 1 265 ? -38.353 -2.009 46.972 1.00 93.56 265 GLU A CA 1
ATOM 2294 C C . GLU A 1 265 ? -37.666 -0.907 46.149 1.00 93.56 265 GLU A C 1
ATOM 2296 O O . GLU A 1 265 ? -37.735 -0.923 44.922 1.00 93.56 265 GLU A O 1
ATOM 2301 N N . GLU A 1 266 ? -37.000 0.053 46.791 1.00 93.19 266 GLU A N 1
ATOM 2302 C CA . GLU A 1 266 ? -36.209 1.079 46.104 1.00 93.19 266 GLU A CA 1
ATOM 2303 C C . GLU A 1 266 ? -34.943 0.483 45.478 1.00 93.19 266 GLU A C 1
ATOM 2305 O O . GLU A 1 266 ? -34.758 0.603 44.267 1.00 93.19 266 GLU A O 1
ATOM 2310 N N . VAL A 1 267 ? -34.162 -0.274 46.256 1.00 86.81 267 VAL A N 1
ATOM 2311 C CA . VAL A 1 267 ? -32.977 -1.001 45.768 1.00 86.81 267 VAL A CA 1
ATOM 2312 C C . VAL A 1 267 ? -33.347 -1.953 44.630 1.00 86.81 267 VAL A C 1
ATOM 2314 O O . VAL A 1 267 ? -32.651 -2.019 43.619 1.00 86.81 267 VAL A O 1
ATOM 2317 N N . LYS A 1 268 ? -34.486 -2.647 44.731 1.00 91.31 268 LYS A N 1
ATOM 2318 C CA . LYS A 1 268 ? -34.990 -3.524 43.667 1.00 91.31 268 LYS A CA 1
ATOM 2319 C C . LYS A 1 268 ? -35.258 -2.767 42.362 1.00 91.31 268 LYS A C 1
ATOM 2321 O O . LYS A 1 268 ? -34.929 -3.272 41.291 1.00 91.31 268 LYS A O 1
ATOM 2326 N N . ARG A 1 269 ? -35.835 -1.560 42.426 1.00 92.50 269 ARG A N 1
ATOM 2327 C CA . ARG A 1 269 ? -36.052 -0.719 41.233 1.00 92.50 269 ARG A CA 1
ATOM 2328 C C . ARG A 1 269 ? -34.740 -0.200 40.655 1.00 92.50 269 ARG A C 1
ATOM 2330 O O . ARG A 1 269 ? -34.596 -0.180 39.435 1.00 92.50 269 ARG A O 1
ATOM 2337 N N . GLU A 1 270 ? -33.795 0.202 41.503 1.00 89.00 270 GLU A N 1
ATOM 2338 C CA . GLU A 1 270 ? -32.463 0.627 41.059 1.00 89.00 270 GLU A CA 1
ATOM 2339 C C . GLU A 1 270 ? -31.722 -0.509 40.351 1.00 89.00 270 GLU A C 1
ATOM 2341 O O . GLU A 1 270 ? -31.151 -0.296 39.281 1.00 89.00 270 GLU A O 1
ATOM 2346 N N . PHE A 1 271 ? -31.799 -1.726 40.893 1.00 85.69 271 PHE A N 1
ATOM 2347 C CA . PHE A 1 271 ? -31.198 -2.910 40.289 1.00 85.69 271 PHE A CA 1
ATOM 2348 C C . PHE A 1 271 ? -31.810 -3.226 38.918 1.00 85.69 271 PHE A C 1
ATOM 2350 O O . PHE A 1 271 ? -31.077 -3.384 37.946 1.00 85.69 271 PHE A O 1
ATOM 2357 N N . GLN A 1 272 ? -33.142 -3.207 38.795 1.00 91.94 272 GLN A N 1
ATOM 2358 C CA . GLN A 1 272 ? -33.826 -3.403 37.508 1.00 91.94 272 GLN A CA 1
ATOM 2359 C C . GLN A 1 272 ? -33.448 -2.337 36.468 1.00 91.94 272 GLN A C 1
ATOM 2361 O O . GLN A 1 272 ? -33.288 -2.631 35.282 1.00 91.94 272 GLN A O 1
ATOM 2366 N N . LEU A 1 273 ? -33.290 -1.080 36.896 1.00 93.00 273 LEU A N 1
ATOM 2367 C CA . LEU A 1 273 ? -32.846 -0.005 36.010 1.00 93.00 273 LEU A CA 1
ATOM 2368 C C . LEU A 1 273 ? -31.389 -0.206 35.569 1.00 93.00 273 LEU A C 1
ATOM 2370 O O . LEU A 1 273 ? -31.048 0.045 34.408 1.00 93.00 273 LEU A O 1
ATOM 2374 N N . MET A 1 274 ? -30.532 -0.668 36.480 1.00 88.25 274 MET A N 1
ATOM 2375 C CA . MET A 1 274 ? -29.132 -0.973 36.201 1.00 88.25 274 MET A CA 1
ATOM 2376 C C . MET A 1 274 ? -28.995 -2.134 35.214 1.00 88.25 274 MET A C 1
ATOM 2378 O O . MET A 1 274 ? -28.255 -1.999 34.240 1.00 88.25 274 MET A O 1
ATOM 2382 N N . GLU A 1 275 ? -29.746 -3.217 35.416 1.00 86.56 275 GLU A N 1
ATOM 2383 C CA . GLU A 1 275 ? -29.809 -4.384 34.529 1.00 86.56 275 GLU A CA 1
ATOM 2384 C C . GLU A 1 275 ? -30.202 -3.965 33.108 1.00 86.56 275 GLU A C 1
ATOM 2386 O O . GLU A 1 275 ? -29.453 -4.201 32.159 1.00 86.56 275 GLU A O 1
ATOM 2391 N N . LYS A 1 276 ? -31.287 -3.191 32.970 1.00 94.25 276 LYS A N 1
ATOM 2392 C CA . LYS A 1 276 ? -31.715 -2.652 31.672 1.00 94.25 276 LYS A CA 1
ATOM 2393 C C . LYS A 1 276 ? -30.641 -1.778 31.012 1.00 94.25 276 LYS A C 1
ATOM 2395 O O . LYS A 1 276 ? -30.417 -1.852 29.806 1.00 94.25 276 LYS A O 1
ATOM 2400 N N . THR A 1 277 ? -29.942 -0.958 31.797 1.00 89.00 277 THR A N 1
ATOM 2401 C CA . THR A 1 277 ? -28.865 -0.093 31.284 1.00 89.00 277 THR A CA 1
ATOM 2402 C C . THR A 1 277 ? -27.649 -0.904 30.823 1.00 89.00 277 THR A C 1
ATOM 2404 O O . THR A 1 277 ? -26.979 -0.521 29.857 1.00 89.00 277 THR A O 1
ATOM 2407 N N . LEU A 1 278 ? -27.329 -2.000 31.514 1.00 83.75 278 LEU A N 1
ATOM 2408 C CA . LEU A 1 278 ? -26.261 -2.920 31.127 1.00 83.75 278 LEU A CA 1
ATOM 2409 C C . LEU A 1 278 ? -26.615 -3.661 29.839 1.00 83.75 278 LEU A C 1
ATOM 2411 O O . LEU A 1 278 ? -25.778 -3.715 28.940 1.00 83.75 278 LEU A O 1
ATOM 2415 N N . GLU A 1 279 ? -27.851 -4.126 29.702 1.00 92.81 279 GLU A N 1
ATOM 2416 C CA . GLU A 1 279 ? -28.328 -4.800 28.494 1.00 92.81 279 GLU A CA 1
ATOM 2417 C C . GLU A 1 279 ? -28.288 -3.866 27.270 1.00 92.81 279 GLU A C 1
ATOM 2419 O O . GLU A 1 279 ? -27.700 -4.197 26.240 1.00 92.81 279 GLU A O 1
ATOM 2424 N N . GLU A 1 280 ? -28.741 -2.615 27.409 1.00 93.00 280 GLU A N 1
ATOM 2425 C CA . GLU A 1 280 ? -28.612 -1.593 26.355 1.00 93.00 280 GLU A CA 1
ATOM 2426 C C . GLU A 1 280 ? -27.149 -1.242 26.009 1.00 93.00 280 GLU A C 1
ATOM 2428 O O . GLU A 1 280 ? -26.837 -0.775 24.904 1.00 93.00 280 GLU A O 1
ATOM 2433 N N . ARG A 1 281 ? -26.216 -1.380 26.961 1.00 84.38 281 ARG A N 1
ATOM 2434 C CA . ARG A 1 281 ? -24.777 -1.216 26.692 1.00 84.38 281 ARG A CA 1
ATOM 2435 C C . ARG A 1 281 ? -24.210 -2.430 25.965 1.00 84.38 281 ARG A C 1
ATOM 2437 O O . ARG A 1 281 ? -23.417 -2.227 25.046 1.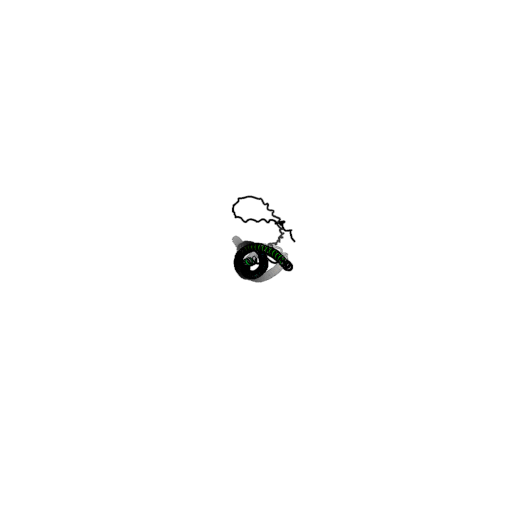00 84.38 281 ARG A O 1
ATOM 2444 N N . TYR A 1 282 ? -24.619 -3.636 26.347 1.00 81.31 282 TYR A N 1
ATOM 2445 C CA . TYR A 1 282 ? -24.210 -4.882 25.710 1.00 81.31 282 TYR A CA 1
ATOM 2446 C C . TYR A 1 282 ? -24.644 -4.917 24.241 1.00 81.31 282 TYR A C 1
ATOM 2448 O O . TYR A 1 282 ? -23.795 -5.051 23.363 1.00 81.31 282 TYR A O 1
ATOM 2456 N N . GLU A 1 283 ? -25.912 -4.626 23.948 1.00 94.75 283 GLU A N 1
ATOM 2457 C CA . GLU A 1 283 ? -26.426 -4.560 22.571 1.00 94.75 283 GLU A CA 1
ATOM 2458 C C . GLU A 1 283 ? -25.675 -3.531 21.708 1.00 94.75 283 GLU A C 1
ATOM 2460 O O . GLU A 1 283 ? -25.323 -3.785 20.552 1.00 94.75 283 GLU A O 1
ATOM 2465 N N . ARG A 1 284 ? -25.329 -2.366 22.278 1.00 90.56 284 ARG A N 1
ATOM 2466 C CA . ARG A 1 284 ? -24.495 -1.368 21.583 1.00 90.56 284 ARG A CA 1
ATOM 2467 C C . ARG A 1 284 ? -23.076 -1.856 21.308 1.00 90.56 284 ARG A C 1
ATOM 2469 O O . ARG A 1 284 ? -22.497 -1.448 20.300 1.00 90.56 284 ARG A O 1
ATOM 2476 N N . LEU A 1 285 ? -22.488 -2.654 22.198 1.00 85.75 285 LEU A N 1
ATOM 2477 C CA . LEU A 1 285 ? -21.167 -3.245 21.980 1.00 85.75 285 LEU A CA 1
ATOM 2478 C C . LEU A 1 285 ? -21.225 -4.309 20.883 1.00 85.75 285 LEU A C 1
ATOM 2480 O O . LEU A 1 285 ? -20.425 -4.230 19.956 1.00 85.75 285 LEU A O 1
ATOM 2484 N N . VAL A 1 286 ? -22.223 -5.194 20.914 1.00 91.81 286 VAL A N 1
ATOM 2485 C CA . VAL A 1 286 ? -22.455 -6.209 19.873 1.00 91.81 286 VAL A CA 1
ATOM 2486 C C . VAL A 1 286 ? -22.667 -5.559 18.500 1.00 91.81 286 VAL A C 1
ATOM 2488 O O . VAL A 1 286 ? -22.100 -5.996 17.500 1.00 91.81 286 VAL A O 1
ATOM 2491 N N . ALA A 1 287 ? -23.428 -4.463 18.422 1.00 93.25 287 ALA A N 1
ATOM 2492 C CA . ALA A 1 287 ? -23.604 -3.728 17.168 1.00 93.25 287 ALA A CA 1
ATOM 2493 C C . ALA A 1 287 ? -22.287 -3.116 16.645 1.00 93.25 287 ALA A C 1
ATOM 2495 O O . ALA A 1 287 ? -22.023 -3.136 15.441 1.00 93.25 287 ALA A O 1
ATOM 2496 N N . LYS A 1 288 ? -21.438 -2.589 17.539 1.00 86.62 288 LYS A N 1
ATOM 2497 C CA . LYS A 1 288 ? -20.111 -2.065 17.172 1.00 86.62 288 LYS A CA 1
ATOM 2498 C C . LYS A 1 288 ? -19.159 -3.167 16.719 1.00 86.62 288 LYS A C 1
ATOM 2500 O O . LYS A 1 288 ? -18.411 -2.941 15.774 1.00 86.62 288 LYS A O 1
ATOM 2505 N N . GLU A 1 289 ? -19.194 -4.326 17.368 1.00 87.19 289 GLU A N 1
ATOM 2506 C CA . GLU A 1 289 ? -18.422 -5.507 16.982 1.00 87.19 289 GLU A CA 1
ATOM 2507 C C . GLU A 1 289 ? -18.783 -5.947 15.559 1.00 87.19 289 GLU A C 1
ATOM 2509 O O . GLU A 1 289 ? -17.901 -5.999 14.704 1.00 87.19 289 GLU A O 1
ATOM 2514 N N . LYS A 1 290 ? -20.080 -6.103 15.255 1.00 93.88 290 LYS A N 1
ATOM 2515 C CA . LYS A 1 290 ? -20.561 -6.422 13.897 1.00 93.88 290 LYS A CA 1
ATOM 2516 C C . LYS A 1 290 ? -20.091 -5.408 12.851 1.00 93.88 290 LYS A C 1
ATOM 2518 O O . LYS A 1 290 ? -19.594 -5.792 11.796 1.00 93.88 290 LYS A O 1
ATOM 2523 N N . HIS A 1 291 ? -20.178 -4.114 13.155 1.00 92.38 291 HIS A N 1
ATOM 2524 C CA . HIS A 1 291 ? -19.683 -3.066 12.258 1.00 92.38 291 HIS A CA 1
ATOM 2525 C C . HIS A 1 291 ? -18.157 -3.148 12.043 1.00 92.38 291 HIS A C 1
ATOM 2527 O O . HIS A 1 291 ? -17.663 -2.915 10.938 1.00 92.38 291 HIS A O 1
ATOM 2533 N N . CYS A 1 292 ? -17.382 -3.479 13.079 1.00 84.00 292 CYS A N 1
ATOM 2534 C CA . CYS A 1 292 ? -15.942 -3.707 12.947 1.00 84.00 292 CYS A CA 1
ATOM 2535 C C . CYS A 1 292 ? -15.633 -4.939 12.083 1.00 84.00 292 CYS A C 1
ATOM 2537 O O . CYS A 1 292 ? -14.756 -4.855 11.224 1.00 84.00 292 CYS A O 1
ATOM 2539 N N . GLU A 1 293 ? -16.364 -6.043 12.251 1.00 90.56 293 GLU A N 1
ATOM 2540 C CA . GLU A 1 293 ? -16.227 -7.230 11.398 1.00 90.56 293 GLU A CA 1
ATOM 2541 C C . GLU A 1 293 ? -16.520 -6.922 9.925 1.00 90.56 293 GLU A C 1
ATOM 2543 O O . GLU A 1 293 ? -15.770 -7.338 9.042 1.00 90.56 293 GLU A O 1
ATOM 2548 N N . GLU A 1 294 ? -17.580 -6.165 9.638 1.00 95.12 294 GLU A N 1
ATOM 2549 C CA . GLU A 1 294 ? -17.917 -5.741 8.274 1.00 95.12 294 GLU A CA 1
ATOM 2550 C C . GLU A 1 294 ? -16.809 -4.885 7.655 1.00 95.12 294 GLU A C 1
ATOM 2552 O O . GLU A 1 294 ? -16.392 -5.139 6.521 1.00 95.12 294 GLU A O 1
ATOM 2557 N N . ARG A 1 295 ? -16.259 -3.927 8.414 1.00 87.12 295 ARG A N 1
ATOM 2558 C CA . ARG A 1 295 ? -15.112 -3.125 7.963 1.00 87.12 295 ARG A CA 1
ATOM 2559 C C . ARG A 1 295 ? -13.871 -3.975 7.706 1.00 87.12 295 ARG A C 1
ATOM 2561 O O . ARG A 1 295 ? -13.152 -3.704 6.747 1.00 87.12 295 ARG A O 1
ATOM 2568 N N . LEU A 1 296 ? -13.612 -4.997 8.523 1.00 84.94 296 LEU A N 1
ATOM 2569 C CA . LEU A 1 296 ? -12.500 -5.926 8.297 1.00 84.94 296 LEU A CA 1
ATOM 2570 C C . LEU A 1 296 ? -12.698 -6.741 7.012 1.00 84.94 296 LEU A C 1
ATOM 2572 O O . LEU A 1 296 ? -11.753 -6.876 6.234 1.00 84.94 296 LEU A O 1
ATOM 2576 N N . ARG A 1 297 ? -13.921 -7.212 6.731 1.00 93.38 297 ARG A N 1
ATOM 2577 C CA . ARG A 1 297 ? -14.244 -7.886 5.459 1.00 93.38 297 ARG A CA 1
ATOM 2578 C C . ARG A 1 297 ? -14.044 -6.956 4.260 1.00 93.38 297 ARG A C 1
ATOM 2580 O O . ARG A 1 297 ? -13.475 -7.373 3.256 1.00 93.38 297 ARG A O 1
ATOM 2587 N N . GLU A 1 298 ? -14.461 -5.693 4.358 1.00 94.75 298 GLU A N 1
ATOM 2588 C CA . GLU A 1 298 ? -14.252 -4.698 3.297 1.00 94.75 298 GLU A CA 1
ATOM 2589 C C . GLU A 1 298 ? -12.759 -4.436 3.039 1.00 94.75 298 GLU A C 1
ATOM 2591 O O . GLU A 1 298 ? -12.329 -4.376 1.886 1.00 94.75 298 GLU A O 1
ATOM 2596 N N . ILE A 1 299 ? -11.961 -4.297 4.103 1.00 89.06 299 ILE A N 1
ATOM 2597 C CA . ILE A 1 299 ? -10.506 -4.120 4.001 1.00 89.06 299 ILE A CA 1
ATOM 2598 C C . ILE A 1 299 ? -9.872 -5.342 3.331 1.00 89.06 299 ILE A C 1
ATOM 2600 O O . ILE A 1 299 ? -9.113 -5.169 2.381 1.00 89.06 299 ILE A O 1
ATOM 2604 N N . SER A 1 300 ? -10.247 -6.553 3.745 1.00 93.69 300 SER A N 1
ATOM 2605 C CA . SER A 1 300 ? -9.751 -7.797 3.146 1.00 93.69 300 SER A CA 1
ATOM 2606 C C . SER A 1 300 ? -10.088 -7.902 1.650 1.00 93.69 300 SER A C 1
ATOM 2608 O O . SER A 1 300 ? -9.235 -8.261 0.841 1.00 93.69 300 SER A O 1
ATOM 2610 N N . LEU A 1 301 ? -11.293 -7.491 1.235 1.00 94.56 301 LEU A N 1
ATOM 2611 C CA . LEU A 1 301 ? -11.657 -7.422 -0.187 1.00 94.56 301 LEU A CA 1
ATOM 2612 C C . LEU A 1 301 ? -10.809 -6.405 -0.967 1.00 94.56 301 LEU A C 1
ATOM 2614 O O . LEU A 1 301 ? -10.451 -6.657 -2.118 1.00 94.56 301 LEU A O 1
ATOM 2618 N N . LYS A 1 302 ? -10.498 -5.246 -0.373 1.00 93.44 302 LYS A N 1
ATOM 2619 C CA . LYS A 1 302 ? -9.630 -4.237 -1.004 1.00 93.44 302 LYS A CA 1
ATOM 2620 C C . LYS A 1 302 ? -8.191 -4.727 -1.126 1.00 93.44 302 LYS A C 1
ATOM 2622 O O . LYS A 1 302 ? -7.571 -4.472 -2.152 1.00 93.44 302 LYS A O 1
ATOM 2627 N N . GLU A 1 303 ? -7.690 -5.442 -0.125 1.00 92.06 303 GLU A N 1
ATOM 2628 C CA . GLU A 1 303 ? -6.362 -6.057 -0.139 1.00 92.06 303 GLU A CA 1
ATOM 2629 C C . GLU A 1 303 ? -6.231 -7.078 -1.277 1.00 92.06 303 GLU A C 1
ATOM 2631 O O . GLU A 1 303 ? -5.304 -6.970 -2.075 1.00 92.06 303 GLU A O 1
ATOM 2636 N N . MET A 1 304 ? -7.220 -7.964 -1.458 1.00 94.75 304 MET A N 1
ATOM 2637 C CA . MET A 1 304 ? -7.225 -8.906 -2.590 1.00 94.75 304 MET A CA 1
ATOM 2638 C C . MET A 1 304 ? -7.199 -8.201 -3.953 1.00 94.75 304 MET A C 1
ATOM 2640 O O . MET A 1 304 ? -6.452 -8.606 -4.837 1.00 94.75 304 MET A O 1
ATOM 2644 N N . ARG A 1 305 ? -7.957 -7.108 -4.127 1.00 93.69 305 ARG A N 1
ATOM 2645 C CA . ARG A 1 305 ? -7.930 -6.323 -5.378 1.00 93.69 305 ARG A CA 1
ATOM 2646 C C . ARG A 1 305 ? -6.567 -5.686 -5.640 1.00 93.69 305 ARG A C 1
ATOM 2648 O O . ARG A 1 305 ? -6.158 -5.564 -6.789 1.00 93.69 305 ARG A O 1
ATOM 2655 N N . VAL A 1 306 ? -5.883 -5.235 -4.589 1.00 90.88 306 VAL A N 1
ATOM 2656 C CA . VAL A 1 306 ? -4.532 -4.676 -4.711 1.00 90.88 306 VAL A CA 1
ATOM 2657 C C . VAL A 1 306 ? -3.546 -5.767 -5.131 1.00 90.88 306 VAL A C 1
ATOM 2659 O O . VAL A 1 306 ? -2.759 -5.533 -6.045 1.00 90.88 306 VAL A O 1
ATOM 2662 N N . GLU A 1 307 ? -3.634 -6.959 -4.541 1.00 93.56 307 GLU A N 1
ATOM 2663 C CA . GLU A 1 307 ? -2.796 -8.106 -4.911 1.00 93.56 307 GLU A CA 1
ATOM 2664 C C . GLU A 1 307 ? -3.007 -8.519 -6.382 1.00 93.56 307 GLU A C 1
ATOM 2666 O O . GLU A 1 307 ? -2.045 -8.702 -7.128 1.00 93.56 307 GLU A O 1
ATOM 2671 N N . GLU A 1 308 ? -4.262 -8.562 -6.848 1.00 96.19 308 GLU A N 1
ATOM 2672 C CA . GLU A 1 308 ? -4.596 -8.829 -8.256 1.00 96.19 308 GLU A CA 1
ATOM 2673 C C . GLU A 1 308 ? -3.968 -7.803 -9.215 1.00 96.19 308 GLU A C 1
ATOM 2675 O O . GLU A 1 308 ? -3.402 -8.181 -10.246 1.00 96.19 308 GLU A O 1
ATOM 2680 N N . LEU A 1 309 ? -4.019 -6.510 -8.868 1.00 94.06 309 LEU A N 1
ATOM 2681 C CA . LEU A 1 309 ? -3.387 -5.445 -9.654 1.00 94.06 309 LEU A CA 1
ATOM 2682 C C . LEU A 1 309 ? -1.857 -5.582 -9.681 1.00 94.06 309 LEU A C 1
ATOM 2684 O O . LEU A 1 309 ? -1.240 -5.322 -10.718 1.00 94.06 309 LEU A O 1
ATOM 2688 N N . PHE A 1 310 ? -1.232 -6.011 -8.581 1.00 90.69 310 PHE A N 1
ATOM 2689 C CA . PHE A 1 310 ? 0.209 -6.271 -8.541 1.00 90.69 310 PHE A CA 1
ATOM 2690 C C . PHE A 1 310 ? 0.612 -7.452 -9.428 1.00 90.69 310 PHE A C 1
ATOM 2692 O O . PHE A 1 310 ? 1.616 -7.358 -10.141 1.00 90.69 310 PHE A O 1
ATOM 2699 N N . GLU A 1 311 ? -0.167 -8.534 -9.448 1.00 95.88 311 GLU A N 1
ATOM 2700 C CA . GLU A 1 311 ? 0.082 -9.668 -10.347 1.00 95.88 311 GLU A CA 1
ATOM 2701 C C . GLU A 1 311 ? -0.160 -9.314 -11.824 1.00 95.88 311 GLU A C 1
ATOM 2703 O O . GLU A 1 311 ? 0.557 -9.781 -12.713 1.00 95.88 311 GLU A O 1
ATOM 2708 N N . GLU A 1 312 ? -1.135 -8.454 -12.133 1.00 96.31 312 GLU A N 1
ATOM 2709 C CA . GLU A 1 312 ? -1.294 -7.902 -13.485 1.00 96.31 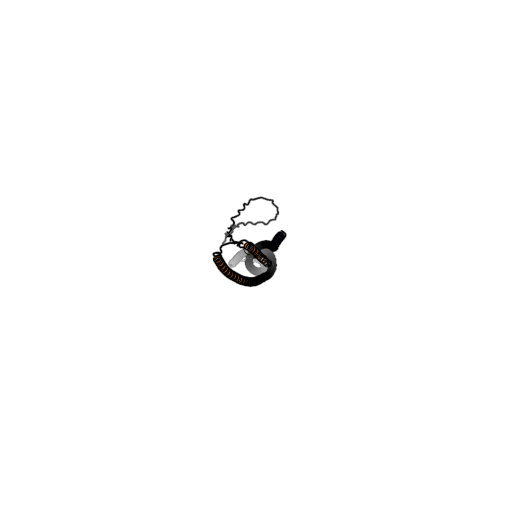312 GLU A CA 1
ATOM 2710 C C . GLU A 1 312 ? -0.085 -7.047 -13.899 1.00 96.31 312 GLU A C 1
ATOM 2712 O O . GLU A 1 312 ? 0.435 -7.197 -15.008 1.00 96.31 312 GLU A O 1
ATOM 2717 N N . LEU A 1 313 ? 0.404 -6.184 -13.005 1.00 92.88 313 LEU A N 1
ATOM 2718 C CA . LEU A 1 313 ? 1.580 -5.354 -13.259 1.00 92.88 313 LEU A CA 1
ATOM 2719 C C . LEU A 1 313 ? 2.844 -6.205 -13.460 1.00 92.88 313 LEU A C 1
ATOM 2721 O O . LEU A 1 313 ? 3.655 -5.902 -14.336 1.00 92.88 313 LEU A O 1
ATOM 2725 N N . ARG A 1 314 ? 2.996 -7.294 -12.695 1.00 93.94 314 ARG A N 1
ATOM 2726 C CA . ARG A 1 314 ? 4.108 -8.242 -12.848 1.00 93.94 314 ARG A CA 1
ATOM 2727 C C . ARG A 1 314 ? 4.095 -8.899 -14.229 1.00 93.94 314 ARG A C 1
ATOM 2729 O O . ARG A 1 314 ? 5.131 -8.895 -14.889 1.00 93.94 314 ARG A O 1
ATOM 2736 N N . ARG A 1 315 ? 2.926 -9.351 -14.699 1.00 95.69 315 ARG A N 1
ATOM 2737 C CA . ARG A 1 315 ? 2.748 -9.903 -16.055 1.00 95.69 315 ARG A CA 1
ATOM 2738 C C . ARG A 1 315 ? 3.100 -8.888 -17.145 1.00 95.69 315 ARG A C 1
ATOM 2740 O O . ARG A 1 315 ? 3.924 -9.180 -18.002 1.00 95.69 315 ARG A O 1
ATOM 2747 N N . LYS A 1 316 ? 2.584 -7.655 -17.058 1.00 93.88 316 LYS A N 1
ATOM 2748 C CA . LYS A 1 316 ? 2.926 -6.585 -18.021 1.00 93.88 316 LYS A CA 1
ATOM 2749 C C . LYS A 1 316 ? 4.424 -6.271 -18.040 1.00 93.88 316 LYS A C 1
ATOM 2751 O O . LYS A 1 316 ? 4.987 -5.996 -19.094 1.00 93.88 316 LYS A O 1
ATOM 2756 N N . ASN A 1 317 ? 5.085 -6.314 -16.886 1.00 93.06 317 ASN A N 1
ATOM 2757 C CA . ASN A 1 317 ? 6.530 -6.112 -16.798 1.00 93.06 317 ASN A CA 1
ATOM 2758 C C . ASN A 1 317 ? 7.321 -7.257 -17.459 1.00 93.06 317 ASN A C 1
ATOM 2760 O O . ASN A 1 317 ? 8.379 -7.023 -18.040 1.00 93.06 317 ASN A O 1
ATOM 2764 N N . GLU A 1 318 ? 6.827 -8.493 -17.389 1.00 95.75 318 GLU A N 1
ATOM 2765 C CA . GLU A 1 318 ? 7.406 -9.625 -18.119 1.00 95.75 318 GLU A CA 1
ATOM 2766 C C . GLU A 1 318 ? 7.224 -9.471 -19.634 1.00 95.75 318 GLU A C 1
ATOM 2768 O O . GLU A 1 318 ? 8.200 -9.637 -20.368 1.00 95.75 318 GLU A O 1
ATOM 2773 N N . ASP A 1 319 ? 6.047 -9.039 -20.095 1.00 92.81 319 ASP A N 1
ATOM 2774 C CA . ASP A 1 319 ? 5.794 -8.740 -21.512 1.00 92.81 319 ASP A CA 1
ATOM 2775 C C . ASP A 1 319 ? 6.745 -7.654 -22.040 1.00 92.81 319 ASP A C 1
ATOM 2777 O O . ASP A 1 319 ? 7.345 -7.803 -23.107 1.00 92.81 319 ASP A O 1
ATOM 2781 N N . VAL A 1 320 ? 6.960 -6.583 -21.265 1.00 91.06 320 VAL A N 1
ATOM 2782 C CA . VAL A 1 320 ? 7.923 -5.523 -21.608 1.00 91.06 320 VAL A CA 1
ATOM 2783 C C . VAL A 1 320 ? 9.344 -6.075 -21.719 1.00 91.06 320 VAL A C 1
ATOM 2785 O O . VAL A 1 320 ? 10.046 -5.735 -22.669 1.00 91.06 320 VAL A O 1
ATOM 2788 N N . LYS A 1 321 ? 9.770 -6.972 -20.821 1.00 93.38 321 LYS A N 1
ATOM 2789 C CA . LYS A 1 321 ? 11.094 -7.615 -20.914 1.00 93.38 321 LYS A CA 1
ATOM 2790 C C . LYS A 1 321 ? 11.238 -8.477 -22.168 1.00 93.38 321 LYS A C 1
ATOM 2792 O O . LYS A 1 321 ? 12.325 -8.534 -22.742 1.00 93.38 321 LYS A O 1
ATOM 2797 N N . VAL A 1 322 ? 10.178 -9.171 -22.584 1.00 94.06 322 VAL A N 1
ATOM 2798 C CA . VAL A 1 322 ? 10.177 -9.965 -23.824 1.00 94.06 322 VAL A CA 1
ATOM 2799 C C . VAL A 1 322 ? 10.261 -9.051 -25.048 1.00 94.06 322 VAL A C 1
ATOM 2801 O O . VAL A 1 322 ? 11.059 -9.313 -25.951 1.00 94.06 322 VAL A O 1
ATOM 2804 N N . MET A 1 323 ? 9.510 -7.947 -25.057 1.00 90.50 323 MET A N 1
ATOM 2805 C CA . MET A 1 323 ? 9.601 -6.940 -26.117 1.00 90.50 323 MET A CA 1
ATOM 2806 C C . MET A 1 323 ? 10.992 -6.303 -26.178 1.00 90.50 323 MET A C 1
ATOM 2808 O O . MET A 1 323 ? 11.554 -6.190 -27.261 1.00 90.50 323 MET A O 1
ATOM 2812 N N . GLU A 1 324 ? 11.592 -5.954 -25.038 1.00 91.38 324 GLU A N 1
ATOM 2813 C CA . GLU A 1 324 ? 12.939 -5.373 -24.980 1.00 91.38 324 GLU A CA 1
ATOM 2814 C C . GLU A 1 324 ? 13.996 -6.322 -25.563 1.00 91.38 324 GLU A C 1
ATOM 2816 O O . GLU A 1 324 ? 14.873 -5.884 -26.305 1.00 91.38 324 GLU A O 1
ATOM 2821 N N . LYS A 1 325 ? 13.900 -7.627 -25.270 1.00 93.75 325 LYS A N 1
ATOM 2822 C CA . LYS A 1 325 ? 14.763 -8.642 -25.895 1.00 93.75 325 LYS A CA 1
ATOM 2823 C C . LYS A 1 325 ? 14.556 -8.698 -27.406 1.00 93.75 325 LYS A C 1
ATOM 2825 O O . LYS A 1 325 ? 15.525 -8.595 -28.140 1.00 93.75 325 LYS A O 1
ATOM 2830 N N . SER A 1 326 ? 13.304 -8.745 -27.856 1.00 91.50 326 SER A N 1
ATOM 2831 C CA . SER A 1 326 ? 12.975 -8.795 -29.288 1.00 91.50 326 SER A CA 1
ATOM 2832 C C . SER A 1 326 ? 13.500 -7.568 -30.048 1.00 91.50 326 SER A C 1
ATOM 2834 O O . SER A 1 326 ? 13.974 -7.688 -31.172 1.00 91.50 326 SER A O 1
ATOM 2836 N N . VAL A 1 327 ? 13.451 -6.382 -29.431 1.00 89.81 327 VAL A N 1
ATOM 2837 C CA . VAL A 1 327 ? 14.013 -5.148 -30.004 1.00 89.81 327 VAL A CA 1
ATOM 2838 C C . VAL A 1 327 ? 15.541 -5.209 -30.078 1.00 89.81 327 VAL A C 1
ATOM 2840 O O . VAL A 1 327 ? 16.107 -4.770 -31.076 1.00 89.81 327 VAL A O 1
ATOM 2843 N N . LYS A 1 328 ? 16.215 -5.759 -29.057 1.00 91.88 328 LYS A N 1
ATOM 2844 C CA . LYS A 1 328 ? 17.676 -5.955 -29.078 1.00 91.88 328 LYS A CA 1
ATOM 2845 C C . LYS A 1 328 ? 18.095 -6.939 -30.166 1.00 91.88 328 LYS A C 1
ATOM 2847 O O . LYS A 1 328 ? 19.001 -6.621 -30.927 1.00 91.88 328 LYS A O 1
ATOM 2852 N N . ASP A 1 329 ? 17.393 -8.063 -30.282 1.00 92.75 329 ASP A N 1
ATOM 2853 C CA . ASP A 1 329 ? 17.660 -9.074 -31.308 1.00 92.75 329 ASP A CA 1
ATOM 2854 C C . ASP A 1 329 ? 17.488 -8.478 -32.721 1.00 92.75 329 ASP A C 1
ATOM 2856 O O . ASP A 1 329 ? 18.329 -8.684 -33.595 1.00 92.75 329 ASP A O 1
ATOM 2860 N N . LEU A 1 330 ? 16.452 -7.653 -32.933 1.00 91.31 330 LEU A N 1
ATOM 2861 C CA . LEU A 1 330 ? 16.227 -6.962 -34.208 1.00 91.31 330 LEU A CA 1
ATOM 2862 C C . LEU A 1 330 ? 17.315 -5.916 -34.516 1.00 91.31 330 LEU A C 1
ATOM 2864 O O . LEU A 1 330 ? 17.734 -5.780 -35.664 1.00 91.31 330 LEU A O 1
ATOM 2868 N N . ASP A 1 331 ? 17.783 -5.165 -33.514 1.00 91.44 331 ASP A N 1
ATOM 2869 C CA . ASP A 1 331 ? 18.887 -4.208 -33.680 1.00 91.44 331 ASP A CA 1
ATOM 2870 C C . ASP A 1 331 ? 20.204 -4.921 -34.035 1.00 91.44 331 ASP A C 1
ATOM 2872 O O . ASP A 1 331 ? 20.961 -4.450 -34.889 1.00 91.44 331 ASP A O 1
ATOM 2876 N N . GLU A 1 332 ? 20.465 -6.084 -33.432 1.00 92.62 332 GLU A N 1
ATOM 2877 C CA . GLU A 1 332 ? 21.603 -6.940 -33.778 1.00 92.62 332 GLU A CA 1
ATOM 2878 C C . GLU A 1 332 ? 21.496 -7.482 -35.214 1.00 92.62 332 GLU A C 1
ATOM 2880 O O . GLU A 1 332 ? 22.464 -7.372 -35.972 1.00 92.62 332 GLU A O 1
ATOM 2885 N N . GLU A 1 333 ? 20.319 -7.949 -35.642 1.00 93.62 333 GLU A N 1
ATOM 2886 C CA . GLU A 1 333 ? 20.068 -8.407 -37.018 1.00 93.62 333 GLU A CA 1
ATOM 2887 C C . GLU A 1 333 ? 20.249 -7.273 -38.049 1.00 93.62 333 GLU A C 1
ATOM 2889 O O . GLU A 1 333 ? 20.894 -7.436 -39.094 1.00 93.62 333 GLU A O 1
ATOM 2894 N N . ILE A 1 334 ? 19.740 -6.073 -37.754 1.00 91.12 334 ILE A N 1
ATOM 2895 C CA . ILE A 1 334 ? 19.926 -4.895 -38.614 1.00 91.12 334 ILE A CA 1
ATOM 2896 C C . ILE A 1 334 ? 21.415 -4.535 -38.721 1.00 91.12 334 ILE A C 1
ATOM 2898 O O . ILE A 1 334 ? 21.902 -4.235 -39.817 1.00 91.12 334 ILE A O 1
ATOM 2902 N N . LYS A 1 335 ? 22.167 -4.588 -37.615 1.00 92.38 335 LYS A N 1
ATOM 2903 C CA . LYS A 1 335 ? 23.620 -4.351 -37.625 1.00 92.38 335 LYS A CA 1
ATOM 2904 C C . LYS A 1 335 ? 24.357 -5.391 -38.462 1.00 92.38 335 LYS A C 1
ATOM 2906 O O . LYS A 1 335 ? 25.198 -5.005 -39.277 1.00 92.38 335 LYS A O 1
ATOM 2911 N N . GLU A 1 336 ? 24.037 -6.674 -38.309 1.00 92.31 336 GLU A N 1
ATOM 2912 C CA . GLU A 1 336 ? 24.664 -7.759 -39.071 1.00 92.31 336 GLU A CA 1
ATOM 2913 C C . GLU A 1 336 ? 24.409 -7.606 -40.576 1.00 92.31 336 GLU A C 1
ATOM 2915 O O . GLU A 1 336 ? 25.351 -7.599 -41.372 1.00 92.31 336 GLU A O 1
ATOM 2920 N N . THR A 1 337 ? 23.159 -7.360 -40.978 1.00 90.38 337 THR A N 1
ATOM 2921 C CA . THR A 1 337 ? 22.810 -7.158 -42.394 1.00 90.38 337 THR A CA 1
ATOM 2922 C C . THR A 1 337 ? 23.465 -5.911 -42.998 1.00 90.38 337 THR A C 1
ATOM 2924 O O . THR A 1 337 ? 23.856 -5.919 -44.170 1.00 90.38 337 THR A O 1
ATOM 2927 N N . CYS A 1 338 ? 23.637 -4.835 -42.221 1.00 89.88 338 CYS A N 1
ATOM 2928 C CA . CYS A 1 338 ? 24.347 -3.635 -42.670 1.00 89.88 338 CYS A CA 1
ATOM 2929 C C . CYS A 1 338 ? 25.857 -3.871 -42.837 1.00 89.88 338 CYS A C 1
ATOM 2931 O O . CYS A 1 338 ? 26.456 -3.383 -43.805 1.00 89.88 338 CYS A O 1
ATOM 2933 N N . LEU A 1 339 ? 26.476 -4.625 -41.925 1.00 91.44 339 LEU A N 1
ATOM 2934 C CA . LEU A 1 339 ? 27.883 -5.013 -42.025 1.00 91.44 339 LEU A CA 1
ATOM 2935 C C . LEU A 1 339 ? 28.121 -5.944 -43.216 1.00 91.44 339 LEU A C 1
ATOM 2937 O O . LEU A 1 339 ? 29.086 -5.738 -43.952 1.00 91.44 339 LEU A O 1
ATOM 2941 N N . GLU A 1 340 ? 27.225 -6.899 -43.466 1.00 93.06 340 GLU A N 1
ATOM 2942 C CA . GLU A 1 340 ? 27.337 -7.813 -44.604 1.00 93.06 340 GLU A CA 1
ATOM 2943 C C . GLU A 1 340 ? 27.210 -7.073 -45.945 1.00 93.06 340 GLU A C 1
ATOM 2945 O O . GLU A 1 340 ? 28.046 -7.262 -46.828 1.00 93.06 340 GLU A O 1
ATOM 2950 N N . LYS A 1 341 ? 26.254 -6.140 -46.085 1.00 91.56 341 LYS A N 1
ATOM 2951 C CA . LYS A 1 341 ? 26.179 -5.259 -47.269 1.00 91.56 341 LYS A CA 1
ATOM 2952 C C . LYS A 1 341 ? 27.465 -4.452 -47.463 1.00 91.56 341 LYS A C 1
ATOM 2954 O O . LYS A 1 341 ? 28.005 -4.394 -48.564 1.00 91.56 341 LYS A O 1
ATOM 2959 N N . SER A 1 342 ? 27.998 -3.879 -46.382 1.00 87.12 342 SER A N 1
ATOM 2960 C CA . SER A 1 342 ? 29.261 -3.129 -46.427 1.00 87.12 342 SER A CA 1
ATOM 2961 C C . SER A 1 342 ? 30.444 -4.012 -46.847 1.00 87.12 342 SER A C 1
ATOM 2963 O O . SER A 1 342 ? 31.330 -3.558 -47.573 1.00 87.12 342 SER A O 1
ATOM 2965 N N . ARG A 1 343 ? 30.457 -5.283 -46.425 1.00 91.19 343 ARG A N 1
ATOM 2966 C CA . ARG A 1 343 ? 31.463 -6.274 -46.820 1.00 91.19 343 ARG A CA 1
ATOM 2967 C C . ARG A 1 343 ? 31.370 -6.604 -48.307 1.00 91.19 343 ARG A C 1
ATOM 2969 O O . ARG A 1 343 ? 32.397 -6.596 -48.980 1.00 91.19 343 ARG A O 1
ATOM 2976 N N . GLN A 1 344 ? 30.162 -6.828 -48.823 1.00 93.00 344 GLN A N 1
ATOM 2977 C CA . GLN A 1 344 ? 29.922 -7.080 -50.247 1.00 93.00 344 GLN A CA 1
ATOM 2978 C C . GLN A 1 344 ? 30.367 -5.896 -51.116 1.00 93.00 344 GLN A C 1
ATOM 2980 O O . GLN A 1 344 ? 31.044 -6.095 -52.125 1.00 93.00 344 GLN A O 1
ATOM 2985 N N . ASP A 1 345 ? 30.080 -4.663 -50.693 1.00 92.44 345 ASP A N 1
ATOM 2986 C CA . ASP A 1 345 ? 30.534 -3.450 -51.384 1.00 92.44 345 ASP A CA 1
ATOM 2987 C C . ASP A 1 345 ? 32.065 -3.328 -51.407 1.00 92.44 345 ASP A C 1
ATOM 2989 O O . ASP A 1 345 ? 32.656 -2.932 -52.418 1.00 92.44 345 ASP A O 1
ATOM 2993 N N . LEU A 1 346 ? 32.730 -3.651 -50.292 1.00 91.50 346 LEU A N 1
ATOM 2994 C CA . LEU A 1 346 ? 34.193 -3.664 -50.215 1.00 91.50 346 LEU A CA 1
ATOM 2995 C C . LEU A 1 346 ? 34.796 -4.758 -51.097 1.00 91.50 346 LEU A C 1
ATOM 2997 O O . LEU A 1 346 ? 35.776 -4.496 -51.792 1.00 91.50 346 LEU A O 1
ATOM 3001 N N . GLU A 1 347 ? 34.198 -5.947 -51.118 1.00 93.44 347 GLU A N 1
ATOM 3002 C CA . GLU A 1 347 ? 34.635 -7.054 -51.965 1.00 93.44 347 GLU A CA 1
ATOM 3003 C C . GLU A 1 347 ? 34.468 -6.717 -53.455 1.00 93.44 347 GLU A C 1
ATOM 3005 O O . GLU A 1 347 ? 35.385 -6.929 -54.248 1.00 93.44 347 GLU A O 1
ATOM 3010 N N . ALA A 1 348 ? 33.345 -6.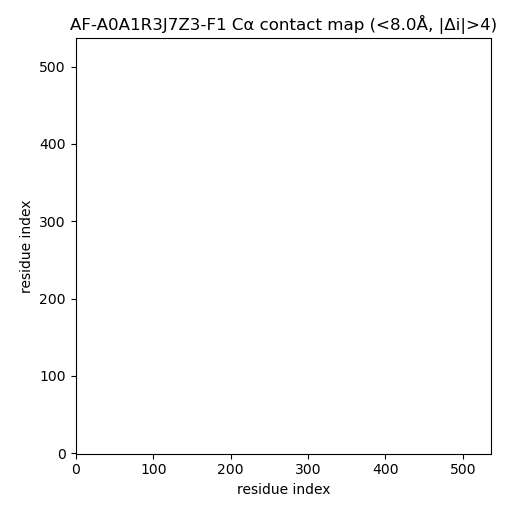108 -53.846 1.00 92.75 348 ALA A N 1
ATOM 3011 C CA . ALA A 1 348 ? 33.126 -5.634 -55.210 1.00 92.75 348 ALA A CA 1
ATOM 3012 C C . ALA A 1 348 ? 34.165 -4.575 -55.619 1.00 92.75 348 ALA A C 1
ATOM 3014 O O . ALA A 1 348 ? 34.746 -4.659 -56.704 1.00 92.75 348 ALA A O 1
ATOM 3015 N N . LYS A 1 349 ? 34.464 -3.615 -54.730 1.00 91.81 349 LYS A N 1
ATOM 3016 C CA . LYS A 1 349 ? 35.530 -2.622 -54.951 1.00 91.81 349 LYS A CA 1
ATOM 3017 C C . LYS A 1 349 ? 36.900 -3.280 -55.082 1.00 91.81 349 LYS A C 1
ATOM 3019 O O . LYS A 1 349 ? 37.661 -2.905 -55.969 1.00 91.81 349 LYS A O 1
ATOM 3024 N N . GLN A 1 350 ? 37.215 -4.262 -54.239 1.00 95.00 350 GLN A N 1
ATOM 3025 C CA . GLN A 1 350 ? 38.472 -5.003 -54.319 1.00 95.00 350 GLN A CA 1
ATOM 3026 C C . GLN A 1 350 ? 38.609 -5.721 -55.667 1.00 95.00 350 GLN A C 1
ATOM 3028 O O . GLN A 1 350 ? 39.630 -5.556 -56.334 1.00 95.00 350 GLN A O 1
ATOM 3033 N N . ARG A 1 351 ? 37.572 -6.443 -56.113 1.00 93.44 351 ARG A N 1
ATOM 3034 C CA . ARG A 1 351 ? 37.566 -7.120 -57.421 1.00 93.44 351 ARG A CA 1
ATOM 3035 C C . ARG A 1 351 ? 37.775 -6.138 -58.572 1.00 93.44 351 ARG A C 1
ATOM 3037 O O . ARG A 1 351 ? 38.557 -6.422 -59.477 1.00 93.44 351 ARG A O 1
ATOM 3044 N N . HIS A 1 352 ? 37.132 -4.970 -58.515 1.00 93.88 352 HIS A N 1
ATOM 3045 C CA . HIS A 1 352 ? 37.332 -3.918 -59.509 1.00 93.88 352 HIS A CA 1
ATOM 3046 C C . HIS A 1 352 ? 38.789 -3.426 -59.536 1.00 93.88 352 HIS A C 1
ATOM 3048 O O . HIS A 1 352 ? 39.383 -3.325 -60.609 1.00 93.88 352 HIS A O 1
ATOM 3054 N N . TYR A 1 353 ? 39.410 -3.186 -58.375 1.00 90.50 353 TYR A N 1
ATOM 3055 C CA . TYR A 1 353 ? 40.824 -2.801 -58.316 1.00 90.50 353 TYR A CA 1
ATOM 3056 C C . TYR A 1 353 ? 41.760 -3.895 -58.843 1.00 90.50 353 TYR A C 1
ATOM 3058 O O . TYR A 1 353 ? 42.720 -3.586 -59.549 1.00 90.50 353 TYR A O 1
ATOM 3066 N N . GLU A 1 354 ? 41.488 -5.165 -58.544 1.00 95.00 354 GLU A N 1
ATOM 3067 C CA . GLU A 1 354 ? 42.255 -6.301 -59.069 1.00 95.00 354 GLU A CA 1
ATOM 3068 C C . GLU A 1 354 ? 42.133 -6.431 -60.595 1.00 95.00 354 GLU A C 1
ATOM 3070 O O . GLU A 1 354 ? 43.103 -6.774 -61.274 1.00 95.00 354 GLU A O 1
ATOM 3075 N N . GLU A 1 355 ? 40.958 -6.149 -61.157 1.00 95.19 355 GLU A N 1
ATOM 3076 C CA . GLU A 1 355 ? 40.739 -6.088 -62.603 1.00 95.19 355 GLU A CA 1
ATOM 3077 C C . GLU A 1 355 ? 41.496 -4.922 -63.251 1.00 95.19 355 GLU A C 1
ATOM 3079 O O . GLU A 1 355 ? 42.270 -5.152 -64.181 1.00 95.19 355 GLU A O 1
ATOM 3084 N N . CYS A 1 356 ? 41.387 -3.710 -62.699 1.00 91.38 356 CYS A N 1
ATOM 3085 C CA . CYS A 1 356 ? 42.163 -2.549 -63.144 1.00 91.38 356 CYS A CA 1
ATOM 3086 C C . CYS A 1 356 ? 43.671 -2.829 -63.114 1.00 91.38 356 CYS A C 1
ATOM 3088 O O . CYS A 1 356 ? 44.399 -2.492 -64.047 1.00 91.38 356 CYS A O 1
ATOM 3090 N N . LEU A 1 357 ? 44.160 -3.492 -62.064 1.00 92.38 357 LEU A N 1
ATOM 3091 C CA . LEU A 1 357 ? 45.572 -3.840 -61.932 1.00 92.38 357 LEU A CA 1
ATOM 3092 C C . LEU A 1 357 ? 46.013 -4.884 -62.972 1.00 92.38 357 LEU A C 1
ATOM 3094 O O . LEU A 1 357 ? 47.141 -4.820 -63.465 1.00 92.38 357 LEU A O 1
ATOM 3098 N N . ARG A 1 358 ? 45.137 -5.827 -63.348 1.00 94.06 358 ARG A N 1
ATOM 3099 C CA . ARG A 1 358 ? 45.387 -6.754 -64.465 1.00 94.06 358 ARG A CA 1
ATOM 3100 C C . ARG A 1 358 ? 45.434 -6.023 -65.807 1.00 94.06 358 ARG A C 1
ATOM 3102 O O . ARG A 1 358 ? 46.322 -6.313 -66.606 1.00 94.06 358 ARG A O 1
ATOM 3109 N N . GLU A 1 359 ? 44.534 -5.070 -66.037 1.00 94.12 359 GLU A N 1
ATOM 3110 C CA . GLU A 1 359 ? 44.517 -4.260 -67.259 1.00 94.12 359 GLU A CA 1
ATOM 3111 C C . GLU A 1 359 ? 45.782 -3.399 -67.389 1.00 94.12 359 GLU A C 1
ATOM 3113 O O . GLU A 1 359 ? 46.396 -3.362 -68.456 1.00 94.12 359 GLU A O 1
ATOM 3118 N N . ILE A 1 360 ? 46.223 -2.765 -66.295 1.00 91.31 360 ILE A N 1
ATOM 3119 C CA . ILE A 1 360 ? 47.476 -1.997 -66.253 1.00 91.31 360 ILE A CA 1
ATOM 3120 C C . ILE A 1 360 ? 48.661 -2.893 -66.620 1.00 91.31 360 ILE A C 1
ATOM 3122 O O . ILE A 1 360 ? 49.403 -2.556 -67.537 1.00 91.31 360 ILE A O 1
ATOM 3126 N N . LYS A 1 361 ? 48.790 -4.070 -65.993 1.00 93.38 361 LYS A N 1
ATOM 3127 C CA . LYS A 1 361 ? 49.865 -5.027 -66.311 1.00 93.38 361 LYS A CA 1
ATOM 3128 C C . LYS A 1 361 ? 49.845 -5.479 -67.772 1.00 93.38 361 LYS A C 1
ATOM 3130 O O . LYS A 1 361 ? 50.898 -5.718 -68.359 1.00 93.38 361 LYS A O 1
ATOM 3135 N N . LEU A 1 362 ? 48.661 -5.628 -68.368 1.00 94.19 362 LEU A N 1
ATOM 3136 C CA . LEU A 1 362 ? 48.532 -5.976 -69.782 1.00 94.19 362 LEU A CA 1
ATOM 3137 C C . LEU A 1 362 ? 49.007 -4.827 -70.685 1.00 94.19 362 LEU A C 1
ATOM 3139 O O . LEU A 1 362 ? 49.753 -5.071 -71.632 1.00 94.19 362 LEU A O 1
ATOM 3143 N N . LYS A 1 363 ? 48.622 -3.583 -70.375 1.00 91.94 363 LYS A N 1
ATOM 3144 C CA . LYS A 1 363 ? 49.081 -2.389 -71.103 1.00 91.94 363 LYS A CA 1
ATOM 3145 C C . LYS A 1 363 ? 50.586 -2.171 -70.950 1.00 91.94 363 LYS A C 1
ATOM 3147 O O . LYS A 1 363 ? 51.238 -1.841 -71.933 1.00 91.94 363 LYS A O 1
ATOM 3152 N N . GLU A 1 364 ? 51.149 -2.407 -69.766 1.00 90.00 364 GLU A N 1
ATOM 3153 C CA . GLU A 1 364 ? 52.599 -2.365 -69.530 1.00 90.00 364 GLU A CA 1
ATOM 3154 C C . GLU A 1 364 ? 53.341 -3.353 -70.437 1.00 90.00 364 GLU A C 1
ATOM 3156 O O . GLU A 1 364 ? 54.284 -2.951 -71.115 1.00 90.00 364 GLU A O 1
ATOM 3161 N N . LYS A 1 365 ? 52.865 -4.603 -70.545 1.00 93.19 365 LYS A N 1
ATOM 3162 C CA . LYS A 1 365 ? 53.436 -5.597 -71.473 1.00 93.19 365 LYS A CA 1
ATOM 3163 C C . LYS A 1 365 ? 53.339 -5.165 -72.934 1.00 93.19 365 LYS A C 1
ATOM 3165 O O . LYS A 1 365 ? 54.308 -5.289 -73.673 1.00 93.19 365 LYS A O 1
ATOM 3170 N N . GLN A 1 366 ? 52.198 -4.618 -73.357 1.00 91.50 366 GLN A N 1
ATOM 3171 C CA . GLN A 1 366 ? 52.044 -4.096 -74.722 1.00 91.50 366 GLN A CA 1
ATOM 3172 C C . GLN A 1 366 ? 53.008 -2.937 -75.006 1.00 91.50 366 GLN A C 1
ATOM 3174 O O . GLN A 1 366 ? 53.576 -2.854 -76.095 1.00 91.50 366 GLN A O 1
ATOM 3179 N N . ILE A 1 367 ? 53.209 -2.043 -74.032 1.00 90.00 367 ILE A N 1
ATOM 3180 C CA . ILE A 1 367 ? 54.174 -0.946 -74.138 1.00 90.00 367 ILE A CA 1
ATOM 3181 C C . ILE A 1 367 ? 55.593 -1.509 -74.242 1.00 90.00 367 ILE A C 1
ATOM 3183 O O . ILE A 1 367 ? 56.331 -1.090 -75.132 1.00 90.00 367 ILE A O 1
ATOM 3187 N N . GLU A 1 368 ? 55.961 -2.472 -73.399 1.00 93.00 368 GLU A N 1
ATOM 3188 C CA . GLU A 1 368 ? 57.268 -3.136 -73.423 1.00 93.00 368 GLU A CA 1
ATOM 3189 C C . GLU A 1 368 ? 57.541 -3.806 -74.779 1.00 93.00 368 GLU A C 1
ATOM 3191 O O . GLU A 1 368 ? 58.549 -3.507 -75.420 1.00 93.00 368 GLU A O 1
ATOM 3196 N N . GLU A 1 369 ? 56.595 -4.597 -75.295 1.00 91.69 369 GLU A N 1
ATOM 3197 C CA . GLU A 1 369 ? 56.679 -5.216 -76.623 1.00 91.69 369 GLU A CA 1
ATOM 3198 C C . GLU A 1 369 ? 56.798 -4.171 -77.743 1.00 91.69 369 GLU A C 1
ATOM 3200 O O . GLU A 1 369 ? 57.628 -4.307 -78.646 1.00 91.69 369 GLU A O 1
ATOM 3205 N N . SER A 1 370 ? 55.999 -3.098 -77.693 1.00 88.00 370 SER A N 1
ATOM 3206 C CA . SER A 1 370 ? 56.057 -2.021 -78.689 1.00 88.00 370 SER A CA 1
ATOM 3207 C C . SER A 1 370 ? 57.390 -1.263 -78.648 1.00 88.00 370 SER A C 1
ATOM 3209 O O . SER A 1 370 ? 57.931 -0.897 -79.695 1.00 88.00 370 SER A O 1
ATOM 3211 N N . SER A 1 371 ? 57.956 -1.085 -77.452 1.00 87.50 371 SER A N 1
ATOM 3212 C CA . SER A 1 371 ? 59.261 -0.467 -77.224 1.00 87.50 371 SER A CA 1
ATOM 3213 C C . SER A 1 371 ? 60.385 -1.349 -77.770 1.00 87.50 371 SER A C 1
ATOM 3215 O O . SER A 1 371 ? 61.267 -0.859 -78.477 1.00 87.50 371 SER A O 1
ATOM 3217 N N . GLU A 1 372 ? 60.326 -2.666 -77.550 1.00 92.12 372 GLU A N 1
ATOM 3218 C CA . GLU A 1 372 ? 61.271 -3.613 -78.147 1.00 92.12 372 GLU A CA 1
ATOM 3219 C C . GLU A 1 372 ? 61.190 -3.639 -79.674 1.00 92.12 372 GLU A C 1
ATOM 3221 O O . GLU A 1 372 ? 62.223 -3.638 -80.349 1.00 92.12 372 GLU A O 1
ATOM 3226 N N . GLN A 1 373 ? 59.981 -3.648 -80.242 1.00 89.50 373 GLN A N 1
ATOM 3227 C CA . GLN A 1 373 ? 59.791 -3.577 -81.692 1.00 89.50 373 GLN A CA 1
ATOM 3228 C C . GLN A 1 373 ? 60.398 -2.294 -82.263 1.00 89.50 373 GLN A C 1
ATOM 3230 O O . GLN A 1 373 ? 61.099 -2.334 -83.279 1.00 89.50 373 GLN A O 1
ATOM 3235 N N . LEU A 1 374 ? 60.169 -1.162 -81.595 1.00 87.75 374 LEU A N 1
ATOM 3236 C CA . LEU A 1 374 ? 60.737 0.121 -81.982 1.00 87.75 374 LEU A CA 1
ATOM 3237 C C . LEU A 1 374 ? 62.270 0.099 -81.890 1.00 87.75 374 LEU A C 1
ATOM 3239 O O . LEU A 1 374 ? 62.941 0.532 -82.827 1.00 87.75 374 LEU A O 1
ATOM 3243 N N . LYS A 1 375 ? 62.830 -0.477 -80.821 1.00 90.50 375 LYS A N 1
ATOM 3244 C CA . LYS A 1 375 ? 64.276 -0.659 -80.640 1.00 90.50 375 LYS A CA 1
ATOM 3245 C C . LYS A 1 375 ? 64.884 -1.502 -81.763 1.00 90.50 375 LYS A C 1
ATOM 3247 O O . LYS A 1 375 ? 65.860 -1.070 -82.368 1.00 90.50 375 LYS A O 1
ATOM 3252 N N . ARG A 1 376 ? 64.276 -2.645 -82.109 1.00 90.00 376 ARG A N 1
ATOM 3253 C CA . ARG A 1 376 ? 64.713 -3.503 -83.229 1.00 90.00 376 ARG A CA 1
ATOM 3254 C C . ARG A 1 376 ? 64.659 -2.759 -84.565 1.00 90.00 376 ARG A C 1
ATOM 3256 O O . ARG A 1 376 ? 65.572 -2.893 -85.376 1.00 90.00 376 ARG A O 1
ATOM 3263 N N . LYS A 1 377 ? 63.619 -1.947 -84.790 1.00 90.38 377 LYS A N 1
ATOM 3264 C CA . LYS A 1 377 ? 63.489 -1.119 -85.998 1.00 90.38 377 LYS A CA 1
ATOM 3265 C C . LYS A 1 377 ? 64.615 -0.089 -86.098 1.00 90.38 377 LYS A C 1
ATOM 3267 O O . LYS A 1 377 ? 65.223 0.025 -87.159 1.00 90.38 377 LYS A O 1
ATOM 3272 N N . TYR A 1 378 ? 64.910 0.629 -85.015 1.00 84.81 378 TYR A N 1
ATOM 3273 C CA . TYR A 1 378 ? 66.010 1.595 -84.989 1.00 84.81 378 TYR A CA 1
ATOM 3274 C C . TYR A 1 378 ? 67.378 0.929 -85.120 1.00 84.81 378 TYR A C 1
ATOM 3276 O O . TYR A 1 378 ? 68.230 1.448 -85.830 1.00 84.81 378 TYR A O 1
ATOM 3284 N N . GLU A 1 379 ? 67.586 -0.233 -84.504 1.00 90.31 379 GLU A N 1
ATOM 3285 C CA . GLU A 1 379 ? 68.837 -0.981 -84.637 1.00 90.31 379 GLU A CA 1
ATOM 3286 C C . GLU A 1 379 ? 69.071 -1.442 -86.085 1.00 90.31 379 GLU A C 1
ATOM 3288 O O . GLU A 1 379 ? 70.185 -1.348 -86.598 1.00 90.31 379 GLU A O 1
ATOM 3293 N N . LEU A 1 380 ? 68.014 -1.879 -86.780 1.00 91.00 380 LEU A N 1
ATOM 3294 C CA . LEU A 1 380 ? 68.082 -2.230 -88.199 1.00 91.00 380 LEU A CA 1
ATOM 3295 C C . LEU A 1 380 ? 68.382 -1.003 -89.073 1.00 91.00 380 LEU A C 1
ATOM 3297 O O . LEU A 1 380 ? 69.238 -1.072 -89.951 1.00 91.00 380 LEU A O 1
ATOM 3301 N N . GLN A 1 381 ? 67.717 0.127 -88.805 1.00 85.69 381 GLN A N 1
ATOM 3302 C CA . GLN A 1 381 ? 67.992 1.393 -89.493 1.00 85.69 381 GLN A CA 1
ATOM 3303 C C . GLN A 1 381 ? 69.426 1.874 -89.257 1.00 85.69 381 GLN A C 1
ATOM 3305 O O . GLN A 1 381 ? 70.056 2.387 -90.177 1.00 85.69 381 GLN A O 1
ATOM 3310 N N . PHE A 1 382 ? 69.957 1.688 -88.048 1.00 85.88 382 PHE A N 1
ATOM 3311 C CA . PHE A 1 382 ? 71.328 2.051 -87.717 1.00 85.88 382 PHE A CA 1
ATOM 3312 C C . PHE A 1 382 ? 72.339 1.190 -88.483 1.00 85.88 382 PHE A C 1
ATOM 3314 O O . PHE A 1 382 ? 73.262 1.742 -89.068 1.00 85.88 382 PHE A O 1
ATOM 3321 N N . LYS A 1 383 ? 72.123 -0.131 -88.571 1.00 89.06 383 LYS A N 1
ATOM 3322 C CA . LYS A 1 383 ? 72.968 -1.040 -89.373 1.00 89.06 383 LYS A CA 1
ATOM 3323 C C . LYS A 1 383 ? 72.945 -0.694 -90.863 1.00 89.06 383 LYS A C 1
ATOM 3325 O O . LYS A 1 383 ? 73.980 -0.740 -91.520 1.00 89.06 383 LYS A O 1
ATOM 3330 N N . ASP A 1 384 ? 71.785 -0.321 -91.401 1.00 86.56 384 ASP A N 1
ATOM 3331 C CA . ASP A 1 384 ? 71.668 0.099 -92.802 1.00 86.56 384 ASP A CA 1
ATOM 3332 C C . ASP A 1 384 ? 72.376 1.443 -93.058 1.00 86.56 384 ASP A C 1
ATOM 3334 O O . ASP A 1 384 ? 73.091 1.609 -94.048 1.00 86.56 384 ASP A O 1
ATOM 3338 N N . LEU A 1 385 ? 72.253 2.397 -92.128 1.00 87.31 385 LEU A N 1
ATOM 3339 C CA . LEU A 1 385 ? 73.017 3.646 -92.162 1.00 87.31 385 LEU A CA 1
ATOM 3340 C C . LEU A 1 385 ? 74.525 3.394 -92.064 1.00 87.31 385 LEU A C 1
ATOM 3342 O O . LEU A 1 385 ? 75.277 3.985 -92.831 1.00 87.31 385 LEU A O 1
ATOM 3346 N N . GLU A 1 386 ? 74.965 2.501 -91.182 1.00 88.69 386 GLU A N 1
ATOM 3347 C CA . GLU A 1 386 ? 76.369 2.115 -91.021 1.00 88.69 386 GLU A CA 1
ATOM 3348 C C . GLU A 1 386 ? 76.933 1.486 -92.307 1.00 88.69 386 GLU A C 1
ATOM 3350 O O . GLU A 1 386 ? 78.000 1.884 -92.778 1.00 88.69 386 GLU A O 1
ATOM 3355 N N . LEU A 1 387 ? 76.186 0.584 -92.956 1.00 86.94 387 LEU A N 1
ATOM 3356 C CA . LEU A 1 387 ? 76.546 0.036 -94.271 1.00 86.94 387 LEU A CA 1
ATOM 3357 C C . LEU A 1 387 ? 76.640 1.124 -95.349 1.00 86.94 387 LEU A C 1
ATOM 3359 O O . LEU A 1 387 ? 77.571 1.115 -96.159 1.00 86.94 387 LEU A O 1
ATOM 3363 N N . ASN A 1 388 ? 75.703 2.074 -95.361 1.00 83.69 388 ASN A N 1
ATOM 3364 C CA . ASN A 1 388 ? 75.717 3.190 -96.304 1.00 83.69 388 ASN A CA 1
ATOM 3365 C C . ASN A 1 388 ? 76.899 4.142 -96.062 1.00 83.69 388 ASN A C 1
ATOM 3367 O O . ASN A 1 388 ? 77.528 4.576 -97.029 1.00 83.69 388 ASN A O 1
ATOM 3371 N N . VAL A 1 389 ? 77.245 4.430 -94.803 1.00 83.31 389 VAL A N 1
ATOM 3372 C CA . VAL A 1 389 ? 78.435 5.217 -94.439 1.00 83.31 389 VAL A CA 1
ATOM 3373 C C . VAL A 1 389 ? 79.700 4.506 -94.911 1.00 83.31 389 VAL A C 1
ATOM 3375 O O . VAL A 1 389 ? 80.489 5.113 -95.629 1.00 83.31 389 VAL A O 1
ATOM 3378 N N . ASN A 1 390 ? 79.843 3.208 -94.635 1.00 85.81 390 ASN A N 1
ATOM 3379 C CA . ASN A 1 390 ? 80.986 2.411 -95.093 1.00 85.81 390 ASN A CA 1
ATOM 3380 C C . ASN A 1 390 ? 81.112 2.396 -96.626 1.00 85.81 390 ASN A C 1
ATOM 3382 O O . ASN A 1 390 ? 82.210 2.490 -97.178 1.00 85.81 390 ASN A O 1
ATOM 3386 N N . LYS A 1 391 ? 79.984 2.326 -97.343 1.00 86.75 391 LYS A N 1
ATOM 3387 C CA . LYS A 1 391 ? 79.956 2.418 -98.809 1.00 86.75 391 LYS A CA 1
ATOM 3388 C C . LYS A 1 391 ? 80.420 3.791 -99.304 1.00 86.75 391 LYS A C 1
ATOM 3390 O O . LYS A 1 391 ? 81.199 3.853 -100.254 1.00 86.75 391 LYS A O 1
ATOM 3395 N N . CYS A 1 392 ? 79.972 4.874 -98.669 1.00 76.62 392 CYS A N 1
ATOM 3396 C CA . CYS A 1 392 ? 80.436 6.230 -98.969 1.00 76.62 392 CYS A CA 1
ATOM 3397 C C . CYS A 1 392 ? 81.930 6.399 -98.662 1.00 76.62 392 CYS A C 1
ATOM 3399 O O . CYS A 1 392 ? 82.651 6.950 -99.487 1.00 76.62 392 CYS A O 1
ATOM 3401 N N . GLU A 1 393 ? 82.424 5.881 -97.535 1.00 83.44 393 GLU A N 1
ATOM 3402 C CA . GLU A 1 393 ? 83.854 5.903 -97.209 1.00 83.44 393 GLU A CA 1
ATOM 3403 C C . GLU A 1 393 ? 84.691 5.168 -98.260 1.00 83.44 393 GLU A C 1
ATOM 3405 O O . GLU A 1 393 ? 85.733 5.670 -98.682 1.00 83.44 393 GLU A O 1
ATOM 3410 N N . GLN A 1 394 ? 84.227 4.010 -98.737 1.00 85.06 394 GLN A N 1
ATOM 3411 C CA . GLN A 1 394 ? 84.900 3.285 -99.813 1.00 85.06 394 GLN A CA 1
ATOM 3412 C C . GLN A 1 394 ? 84.906 4.088 -101.122 1.00 85.06 394 GLN A C 1
ATOM 3414 O O . GLN A 1 394 ? 85.936 4.170 -101.789 1.00 85.06 394 GLN A O 1
ATOM 3419 N N . GLN A 1 395 ? 83.789 4.736 -101.467 1.00 79.81 395 GLN A N 1
ATOM 3420 C CA . GLN A 1 395 ? 83.723 5.632 -102.626 1.00 79.81 395 GLN A CA 1
ATOM 3421 C C . GLN A 1 395 ? 84.670 6.829 -102.488 1.00 79.81 395 GLN A C 1
ATOM 3423 O O . GLN A 1 395 ? 85.292 7.222 -103.474 1.00 79.81 395 GLN A O 1
ATOM 3428 N N . CYS A 1 396 ? 84.817 7.385 -101.284 1.00 76.56 396 CYS A N 1
ATOM 3429 C CA . CYS A 1 396 ? 85.788 8.438 -101.003 1.00 76.56 396 CYS A CA 1
ATOM 3430 C C . CYS A 1 396 ? 87.221 7.940 -101.214 1.00 76.56 396 CYS A C 1
ATOM 3432 O O . CYS A 1 396 ? 87.978 8.606 -101.912 1.00 76.56 396 CYS A O 1
ATOM 3434 N N . LYS A 1 397 ? 87.578 6.748 -100.715 1.00 83.50 397 LYS A N 1
ATOM 3435 C CA . LYS A 1 397 ? 88.904 6.141 -100.949 1.00 83.50 397 LYS A CA 1
ATOM 3436 C C . LYS A 1 397 ? 89.184 5.918 -102.440 1.00 83.50 397 LYS A C 1
ATOM 3438 O O . LYS A 1 397 ? 90.281 6.206 -102.918 1.00 83.50 397 LYS A O 1
ATOM 3443 N N . ASP A 1 398 ? 88.191 5.455 -103.197 1.00 79.00 398 ASP A N 1
ATOM 3444 C CA . ASP A 1 398 ? 88.310 5.270 -104.648 1.00 79.00 398 ASP A CA 1
ATOM 3445 C C . ASP A 1 398 ? 88.482 6.605 -105.392 1.00 79.00 398 ASP A C 1
ATOM 3447 O O . ASP A 1 398 ? 89.231 6.687 -106.371 1.00 79.00 398 ASP A O 1
ATOM 3451 N N . LEU A 1 399 ? 87.787 7.658 -104.950 1.00 78.75 399 LEU A N 1
ATOM 3452 C CA . LEU A 1 399 ? 87.944 9.011 -105.486 1.00 78.75 399 LEU A CA 1
ATOM 3453 C C . LEU A 1 399 ? 89.317 9.589 -105.154 1.00 78.75 399 LEU A C 1
ATOM 3455 O O . LEU A 1 399 ? 89.954 10.150 -106.038 1.00 78.75 399 LEU A O 1
ATOM 3459 N N . GLU A 1 400 ? 89.808 9.382 -103.938 1.00 80.19 400 GLU A N 1
ATOM 3460 C CA . GLU A 1 400 ? 91.130 9.823 -103.497 1.00 80.19 400 GLU A CA 1
ATOM 3461 C C . GLU A 1 400 ? 92.249 9.123 -104.297 1.00 80.19 400 GLU A C 1
ATOM 3463 O O . GLU A 1 400 ? 93.231 9.745 -104.704 1.00 80.19 400 GLU A O 1
ATOM 3468 N N . LEU A 1 401 ? 92.079 7.837 -104.634 1.00 78.12 401 LEU A N 1
ATOM 3469 C CA . LEU A 1 401 ? 92.964 7.123 -105.565 1.00 78.12 401 LEU A CA 1
ATOM 3470 C C . LEU A 1 401 ? 92.916 7.701 -106.986 1.00 78.12 401 LEU A C 1
ATOM 3472 O O . LEU A 1 401 ? 93.950 7.796 -107.651 1.00 78.12 401 LEU A O 1
ATOM 3476 N N . LYS A 1 402 ? 91.731 8.085 -107.474 1.00 77.94 402 LYS A N 1
ATOM 3477 C CA . LYS A 1 402 ? 91.585 8.741 -108.785 1.00 77.94 402 LYS A CA 1
ATOM 3478 C C . LYS A 1 402 ? 92.201 10.137 -108.790 1.00 77.94 402 LYS A C 1
ATOM 3480 O O . LYS A 1 402 ? 92.821 10.505 -109.782 1.00 77.94 402 LYS A O 1
ATOM 3485 N N . GLU A 1 403 ? 92.080 10.882 -107.698 1.00 76.88 403 GLU A N 1
ATOM 3486 C CA . GLU A 1 403 ? 92.715 12.185 -107.519 1.00 76.88 403 GLU A CA 1
ATOM 3487 C C . GLU A 1 403 ? 94.240 12.059 -107.521 1.00 76.88 403 GLU A C 1
ATOM 3489 O O . GLU A 1 403 ? 94.906 12.793 -108.246 1.00 76.88 403 GLU A O 1
ATOM 3494 N N . LYS A 1 404 ? 94.803 11.060 -106.827 1.00 79.88 404 LYS A N 1
ATOM 3495 C CA . LYS A 1 404 ? 96.244 10.760 -106.883 1.00 79.88 404 LYS A CA 1
ATOM 3496 C C . LYS A 1 404 ? 96.717 10.428 -108.302 1.00 79.88 404 LYS A C 1
ATOM 3498 O O . LYS A 1 404 ? 97.721 10.981 -108.741 1.00 79.88 404 LYS A O 1
ATOM 3503 N N . LYS A 1 405 ? 95.966 9.612 -109.053 1.00 78.06 405 LYS A N 1
ATOM 3504 C CA . LYS A 1 405 ? 96.269 9.327 -110.472 1.00 78.06 405 LYS A CA 1
ATOM 3505 C C . LYS A 1 405 ? 96.195 10.576 -111.351 1.00 78.06 405 LYS A C 1
ATOM 3507 O O . LYS A 1 405 ? 97.028 10.750 -112.233 1.00 78.06 405 LYS A O 1
ATOM 3512 N N . LEU A 1 406 ? 95.220 11.453 -111.116 1.00 72.19 406 LEU A N 1
ATOM 3513 C CA . LEU A 1 406 ? 95.121 12.731 -111.822 1.00 72.19 406 LEU A CA 1
ATOM 3514 C C . LEU A 1 406 ? 96.278 13.665 -111.465 1.00 72.19 406 LEU A C 1
ATOM 3516 O O . LEU A 1 406 ? 96.800 14.329 -112.351 1.00 72.19 406 LEU A O 1
ATOM 3520 N N . ALA A 1 407 ? 96.714 13.691 -110.206 1.00 74.06 407 ALA A N 1
ATOM 3521 C CA . ALA A 1 407 ? 97.877 14.459 -109.781 1.00 74.06 407 ALA A CA 1
ATOM 3522 C C . ALA A 1 407 ? 99.172 13.934 -110.428 1.00 74.06 407 ALA A C 1
ATOM 3524 O O . ALA A 1 407 ? 100.010 14.730 -110.845 1.00 74.06 407 ALA A O 1
ATOM 3525 N N . GLU A 1 408 ? 99.325 12.615 -110.573 1.00 72.69 408 GLU A N 1
ATOM 3526 C CA . GLU A 1 408 ? 100.426 12.000 -111.329 1.00 72.69 408 GLU A CA 1
ATOM 3527 C C . GLU A 1 408 ? 100.362 12.343 -112.821 1.00 72.69 408 GLU A C 1
ATOM 3529 O O . GLU A 1 408 ? 101.362 12.785 -113.380 1.00 72.69 408 GLU A O 1
ATOM 3534 N N . TRP A 1 409 ? 99.189 12.242 -113.452 1.00 68.19 409 TRP A N 1
ATOM 3535 C CA . TRP A 1 409 ? 98.985 12.682 -114.838 1.00 68.19 409 TRP A CA 1
ATOM 3536 C C . TRP A 1 409 ? 99.252 14.174 -115.029 1.00 68.19 409 TRP A C 1
ATOM 3538 O O . TRP A 1 409 ? 99.810 14.570 -116.047 1.00 68.19 409 TRP A O 1
ATOM 3548 N N . SER A 1 410 ? 98.891 15.009 -114.055 1.00 68.62 410 SER A N 1
ATOM 3549 C CA . SER A 1 410 ? 99.151 16.447 -114.100 1.00 68.62 410 SER A CA 1
ATOM 3550 C C . SER A 1 410 ? 100.648 16.741 -113.991 1.00 68.62 410 SER A C 1
ATOM 3552 O O . SER A 1 410 ? 101.147 17.591 -114.722 1.00 68.62 410 SER A O 1
ATOM 3554 N N . LYS A 1 411 ? 101.385 15.991 -113.159 1.00 70.50 411 LYS A N 1
ATOM 3555 C CA . LYS A 1 411 ? 102.855 16.050 -113.103 1.00 70.50 411 LYS A CA 1
ATOM 3556 C C . LYS A 1 411 ? 103.505 15.531 -114.389 1.00 70.50 411 LYS A C 1
ATOM 3558 O O . LYS A 1 411 ? 104.508 16.083 -114.829 1.00 70.50 411 LYS A O 1
ATOM 3563 N N . GLU A 1 412 ? 102.941 14.500 -115.019 1.00 67.25 412 GLU A N 1
ATOM 3564 C CA . GLU A 1 412 ? 103.404 13.989 -116.317 1.00 67.25 412 GLU A CA 1
ATOM 3565 C C . GLU A 1 412 ? 103.161 15.004 -117.450 1.00 67.25 412 GLU A C 1
ATOM 3567 O O . GLU A 1 412 ? 104.004 15.169 -118.333 1.00 67.25 412 GLU A O 1
ATOM 3572 N N . LEU A 1 413 ? 102.040 15.730 -117.400 1.00 58.66 413 LEU A N 1
ATOM 3573 C CA . LEU A 1 413 ? 101.736 16.849 -118.293 1.00 58.66 413 LEU A CA 1
ATOM 3574 C C . LEU A 1 413 ? 102.686 18.032 -118.070 1.00 58.66 413 LEU A C 1
ATOM 3576 O O . LEU A 1 413 ? 103.237 18.533 -119.043 1.00 58.66 413 LEU A O 1
ATOM 3580 N N . GLU A 1 414 ? 102.959 18.424 -116.823 1.00 58.19 414 GLU A N 1
ATOM 3581 C CA . GLU A 1 414 ? 103.944 19.474 -116.510 1.00 58.19 414 GLU A CA 1
ATOM 3582 C C . GLU A 1 414 ? 105.371 19.103 -116.945 1.00 58.19 414 GLU A C 1
ATOM 3584 O O . GLU A 1 414 ? 106.141 19.970 -117.360 1.00 58.19 414 GLU A O 1
ATOM 3589 N N . MET A 1 415 ? 105.735 17.818 -116.901 1.00 56.97 415 MET A N 1
ATOM 3590 C CA . MET A 1 415 ? 107.020 17.328 -117.417 1.00 56.97 415 MET A CA 1
ATOM 3591 C C . MET A 1 415 ? 107.089 17.380 -118.951 1.00 56.97 415 MET A C 1
ATOM 3593 O O . MET A 1 415 ? 108.162 17.632 -119.498 1.00 56.97 415 MET A O 1
ATOM 3597 N N . LYS A 1 416 ? 105.958 17.200 -119.650 1.00 56.56 416 LYS A N 1
ATOM 3598 C CA . LYS A 1 416 ? 105.857 17.336 -121.117 1.00 56.56 416 LYS A CA 1
ATOM 3599 C C . LYS A 1 416 ? 105.761 18.798 -121.583 1.00 56.56 416 LYS A C 1
ATOM 3601 O O . LYS A 1 416 ? 106.162 19.093 -122.705 1.00 56.56 416 LYS A O 1
ATOM 3606 N N . ASP A 1 417 ? 105.323 19.718 -120.723 1.00 48.16 417 ASP A N 1
ATOM 3607 C CA . ASP A 1 417 ? 105.207 21.160 -121.016 1.00 48.16 417 ASP A CA 1
ATOM 3608 C C . ASP A 1 417 ? 106.558 21.912 -120.936 1.00 48.16 417 ASP A C 1
ATOM 3610 O O . ASP A 1 417 ? 106.685 23.055 -121.369 1.00 48.16 417 ASP A O 1
ATOM 3614 N N . ARG A 1 418 ? 107.625 21.264 -120.441 1.00 46.25 418 ARG A N 1
ATOM 3615 C CA . ARG A 1 418 ? 108.982 21.844 -120.367 1.00 46.25 418 ARG A CA 1
ATOM 3616 C C . ARG A 1 418 ? 109.859 21.616 -121.605 1.00 46.25 418 ARG A C 1
ATOM 3618 O O . ARG A 1 418 ? 111.030 21.987 -121.570 1.00 46.25 418 ARG A O 1
ATOM 3625 N N . THR A 1 419 ? 109.352 21.031 -122.696 1.00 43.03 419 THR A N 1
ATOM 3626 C CA . THR A 1 419 ? 110.192 20.699 -123.872 1.00 43.03 419 THR A CA 1
ATOM 3627 C C . THR A 1 419 ? 109.699 21.221 -125.222 1.00 43.03 419 THR A C 1
ATOM 3629 O O . THR A 1 419 ? 110.333 20.920 -126.229 1.00 43.03 419 THR A O 1
ATOM 3632 N N . LEU A 1 420 ? 108.635 22.030 -125.298 1.00 41.09 420 LEU A N 1
ATOM 3633 C CA . LEU A 1 420 ? 108.164 22.548 -126.590 1.00 41.09 420 LEU A CA 1
ATOM 3634 C C . LEU A 1 420 ? 107.897 24.059 -126.573 1.00 41.09 420 LEU A C 1
ATOM 3636 O O . LEU A 1 420 ? 106.933 24.570 -126.012 1.00 41.09 420 LEU A O 1
ATOM 3640 N N . HIS A 1 421 ? 108.817 24.753 -127.238 1.00 29.64 421 HIS A N 1
ATOM 3641 C CA . HIS A 1 421 ? 108.747 26.138 -127.690 1.00 29.64 421 HIS A CA 1
ATOM 3642 C C . HIS A 1 421 ? 107.881 26.225 -128.981 1.00 29.64 421 HIS A C 1
ATOM 3644 O O . HIS A 1 421 ? 107.506 25.196 -129.541 1.00 29.64 421 HIS A O 1
ATOM 3650 N N . PRO A 1 422 ? 107.476 27.418 -129.445 1.00 43.59 422 PRO A N 1
ATOM 3651 C CA . PRO A 1 422 ? 106.093 27.864 -129.441 1.00 43.59 422 PRO A CA 1
ATOM 3652 C C . PRO A 1 422 ? 105.526 27.987 -130.865 1.00 43.59 422 PRO A C 1
ATOM 3654 O O . PRO A 1 422 ? 106.210 28.456 -131.765 1.00 43.59 422 PRO A O 1
ATOM 3657 N N . GLN A 1 423 ? 104.246 27.691 -131.062 1.00 32.97 423 GLN A N 1
ATOM 3658 C CA . GLN A 1 423 ? 103.304 28.521 -131.830 1.00 32.97 423 GLN A CA 1
ATOM 3659 C C . GLN A 1 423 ? 101.997 27.752 -132.041 1.00 32.97 423 GLN A C 1
ATOM 3661 O O . GLN A 1 423 ? 101.969 26.531 -132.102 1.00 32.97 423 GLN A O 1
ATOM 3666 N N . VAL A 1 424 ? 100.922 28.529 -132.179 1.00 40.41 424 VAL A N 1
ATOM 3667 C CA . VAL A 1 424 ? 99.532 28.134 -132.466 1.00 40.41 424 VAL A CA 1
ATOM 3668 C C . VAL A 1 424 ? 98.681 27.677 -131.261 1.00 40.41 424 VAL A C 1
ATOM 3670 O O . VAL A 1 424 ? 98.302 26.524 -131.091 1.00 40.41 424 VAL A O 1
ATOM 3673 N N . LYS A 1 425 ? 98.281 28.675 -130.458 1.00 48.72 425 LYS A N 1
ATOM 3674 C CA . LYS A 1 425 ? 96.883 28.853 -129.985 1.00 48.72 425 LYS A CA 1
ATOM 3675 C C . LYS A 1 425 ? 96.018 29.265 -131.206 1.00 48.72 425 LYS A C 1
ATOM 3677 O O . LYS A 1 425 ? 96.618 29.888 -132.081 1.00 48.72 425 LYS A O 1
ATOM 3682 N N . PRO A 1 426 ? 94.678 29.055 -131.305 1.00 49.59 426 PRO A N 1
ATOM 3683 C CA . PRO A 1 426 ? 93.672 29.004 -130.233 1.00 49.59 426 PRO A CA 1
ATOM 3684 C C . PRO A 1 426 ? 92.510 27.985 -130.443 1.00 49.59 426 PRO A C 1
ATOM 3686 O O . PRO A 1 426 ? 91.430 28.179 -129.892 1.00 49.59 426 PRO A O 1
ATOM 3689 N N . GLU A 1 427 ? 92.679 26.895 -131.202 1.00 50.03 427 GLU A N 1
ATOM 3690 C CA . GLU A 1 427 ? 91.589 25.920 -131.458 1.00 50.03 427 GLU A CA 1
ATOM 3691 C C . GLU A 1 427 ? 91.371 24.895 -130.325 1.00 50.03 427 GLU A C 1
ATOM 3693 O O . GLU A 1 427 ? 90.240 24.466 -130.080 1.00 50.03 427 GLU A O 1
ATOM 3698 N N . CYS A 1 428 ? 92.404 24.582 -129.533 1.00 52.53 428 CYS A N 1
ATOM 3699 C CA . CYS A 1 428 ? 92.271 23.678 -128.380 1.00 52.53 428 CYS A CA 1
ATOM 3700 C C . CYS A 1 428 ? 91.473 24.286 -127.212 1.00 52.53 428 CYS A C 1
ATOM 3702 O O . CYS A 1 428 ? 90.825 23.554 -126.465 1.00 52.53 428 CYS A O 1
ATOM 3704 N N . ILE A 1 429 ? 91.453 25.617 -127.062 1.00 58.28 429 ILE A N 1
ATOM 3705 C CA . ILE A 1 429 ? 90.717 26.287 -125.973 1.00 58.28 429 ILE A CA 1
ATOM 3706 C C . ILE A 1 429 ? 89.199 26.219 -126.218 1.00 58.28 429 ILE A C 1
ATOM 3708 O O . ILE A 1 429 ? 88.436 26.005 -125.278 1.00 58.28 429 ILE A O 1
ATOM 3712 N N . ALA A 1 430 ? 88.748 26.278 -127.477 1.00 59.31 430 ALA A N 1
ATOM 3713 C CA . ALA A 1 430 ? 87.328 26.162 -127.815 1.00 59.31 430 ALA A CA 1
ATOM 3714 C C . ALA A 1 430 ? 86.779 24.733 -127.619 1.00 59.31 430 ALA A C 1
ATOM 3716 O O . ALA A 1 430 ? 85.649 24.567 -127.153 1.00 59.31 430 ALA A O 1
ATOM 3717 N N . GLN A 1 431 ? 87.567 23.685 -127.902 1.00 59.31 431 GLN A N 1
ATOM 3718 C CA . GLN A 1 431 ? 87.168 22.301 -127.595 1.00 59.31 431 GLN A CA 1
ATOM 3719 C C . GLN A 1 431 ? 87.167 22.011 -126.085 1.00 59.31 431 GLN A C 1
ATOM 3721 O O . GLN A 1 431 ? 86.304 21.267 -125.602 1.00 59.31 431 GLN A O 1
ATOM 3726 N N . LEU A 1 432 ? 88.074 22.631 -125.322 1.00 63.81 432 LEU A N 1
ATOM 3727 C CA . LEU A 1 432 ? 88.107 22.493 -123.865 1.00 63.81 432 LEU A CA 1
ATOM 3728 C C . LEU A 1 432 ? 86.918 23.203 -123.193 1.00 63.81 432 LEU A C 1
ATOM 3730 O O . LEU A 1 432 ? 86.308 22.649 -122.285 1.00 63.81 432 LEU A O 1
ATOM 3734 N N . GLU A 1 433 ? 86.522 24.385 -123.675 1.00 67.75 433 GLU A N 1
ATOM 3735 C CA . GLU A 1 433 ? 85.321 25.105 -123.214 1.00 67.75 433 GLU A CA 1
ATOM 3736 C C . GLU A 1 433 ? 84.028 24.345 -123.563 1.00 67.75 433 GLU A C 1
ATOM 3738 O O . GLU A 1 433 ? 83.141 24.195 -122.718 1.00 67.75 433 GLU A O 1
ATOM 3743 N N . LYS A 1 434 ? 83.936 23.765 -124.769 1.00 68.25 434 LYS A N 1
ATOM 3744 C CA . LYS A 1 434 ? 82.767 22.977 -125.204 1.00 68.25 434 LYS A CA 1
ATOM 3745 C C . LYS A 1 434 ? 82.624 21.666 -124.420 1.00 68.25 434 LYS A C 1
ATOM 3747 O O . LYS A 1 434 ? 81.511 21.281 -124.059 1.00 68.25 434 LYS A O 1
ATOM 3752 N N . SER A 1 435 ? 83.739 21.008 -124.090 1.00 68.44 435 SER A N 1
ATOM 3753 C CA . SER A 1 435 ? 83.741 19.827 -123.215 1.00 68.44 435 SER A CA 1
ATOM 3754 C C . SER A 1 435 ? 83.482 20.188 -121.747 1.00 68.44 435 SER A C 1
ATOM 3756 O O . SER A 1 435 ? 82.718 19.476 -121.096 1.00 68.44 435 SER A O 1
ATOM 3758 N N . LYS A 1 436 ? 83.976 21.332 -121.243 1.00 72.31 436 LYS A N 1
ATOM 3759 C CA . LYS A 1 436 ? 83.609 21.862 -119.914 1.00 72.31 436 LYS A CA 1
ATOM 3760 C C . LYS A 1 436 ? 82.112 22.143 -119.806 1.00 72.31 436 LYS A C 1
ATOM 3762 O O . LYS A 1 436 ? 81.503 21.739 -118.819 1.00 72.31 436 LYS A O 1
ATOM 3767 N N . ALA A 1 437 ? 81.502 22.779 -120.807 1.00 70.00 437 ALA A N 1
ATOM 3768 C CA . ALA A 1 437 ? 80.065 23.056 -120.818 1.00 70.00 437 ALA A CA 1
ATOM 3769 C C . ALA A 1 437 ? 79.227 21.763 -120.878 1.00 70.00 437 ALA A C 1
ATOM 3771 O O . ALA A 1 437 ? 78.251 21.628 -120.138 1.00 70.00 437 ALA A O 1
ATOM 3772 N N . ALA A 1 438 ? 79.649 20.775 -121.677 1.00 71.75 438 ALA A N 1
ATOM 3773 C CA . ALA A 1 438 ? 79.000 19.465 -121.739 1.00 71.75 438 ALA A CA 1
ATOM 3774 C C . ALA A 1 438 ? 79.124 18.674 -120.422 1.00 71.75 438 ALA A C 1
ATOM 3776 O O . ALA A 1 438 ? 78.159 18.036 -119.995 1.00 71.75 438 ALA A O 1
ATOM 3777 N N . LEU A 1 439 ? 80.274 18.741 -119.739 1.00 75.19 439 LEU A N 1
ATOM 3778 C CA . LEU A 1 439 ? 80.464 18.091 -118.438 1.00 75.19 439 LEU A CA 1
ATOM 3779 C C . LEU A 1 439 ? 79.648 18.780 -117.340 1.00 75.19 439 LEU A C 1
ATOM 3781 O O . LEU A 1 439 ? 79.003 18.106 -116.539 1.00 75.19 439 LEU A O 1
ATOM 3785 N N . LYS A 1 440 ? 79.624 20.119 -117.335 1.00 75.25 440 LYS A N 1
ATOM 3786 C CA . LYS A 1 440 ? 78.844 20.911 -116.375 1.00 75.25 440 LYS A CA 1
ATOM 3787 C C . LYS A 1 440 ? 77.345 20.656 -116.548 1.00 75.25 440 LYS A C 1
ATOM 3789 O O . LYS A 1 440 ? 76.662 20.473 -115.551 1.00 75.25 440 LYS A O 1
ATOM 3794 N N . SER A 1 441 ? 76.865 20.538 -117.791 1.00 73.56 441 SER A N 1
ATOM 3795 C CA . SER A 1 441 ? 75.478 20.164 -118.107 1.00 73.56 441 SER A CA 1
ATOM 3796 C C . SER A 1 441 ? 75.130 18.726 -117.691 1.00 73.56 441 SER A C 1
ATOM 3798 O O . SER A 1 441 ? 74.055 18.497 -117.140 1.00 73.56 441 SER A O 1
ATOM 3800 N N . LYS A 1 442 ? 76.036 17.752 -117.875 1.00 74.94 442 LYS A N 1
ATOM 3801 C CA . LYS A 1 442 ? 75.822 16.374 -117.388 1.00 74.94 442 LYS A CA 1
ATOM 3802 C C . LYS A 1 442 ? 75.799 16.289 -115.861 1.00 74.94 442 LYS A C 1
ATOM 3804 O O . LYS A 1 442 ? 74.973 15.562 -115.315 1.00 74.94 442 LYS A O 1
ATOM 3809 N N . TYR A 1 443 ? 76.668 17.032 -115.179 1.00 74.62 443 TYR A N 1
ATOM 3810 C CA . TYR A 1 443 ? 76.730 17.033 -113.719 1.00 74.62 443 TYR A CA 1
ATOM 3811 C C . TYR A 1 443 ? 75.507 17.719 -113.094 1.00 74.62 443 TYR A C 1
ATOM 3813 O O . TYR A 1 443 ? 74.925 17.184 -112.153 1.00 74.62 443 TYR A O 1
ATOM 3821 N N . THR A 1 444 ? 75.043 18.846 -113.650 1.00 71.62 444 THR A N 1
ATOM 3822 C CA . THR A 1 444 ? 73.810 19.494 -113.171 1.00 71.62 444 THR A CA 1
ATOM 3823 C C . THR A 1 444 ? 72.572 18.637 -113.434 1.00 71.62 444 THR A C 1
ATOM 3825 O O . THR A 1 444 ? 71.720 18.540 -112.557 1.00 71.62 444 THR A O 1
ATOM 3828 N N . ALA A 1 445 ? 72.501 17.927 -114.566 1.00 72.38 445 ALA A N 1
ATOM 3829 C CA . ALA A 1 445 ? 71.414 16.982 -114.832 1.00 72.38 445 ALA A CA 1
ATOM 3830 C C . ALA A 1 445 ? 71.407 15.781 -113.861 1.00 72.38 445 ALA A C 1
ATOM 3832 O O . ALA A 1 445 ? 70.339 15.332 -113.449 1.00 72.38 445 ALA A O 1
ATOM 3833 N N . GLN A 1 446 ? 72.576 15.273 -113.450 1.00 73.44 446 GLN A N 1
ATOM 3834 C CA . GLN A 1 446 ? 72.671 14.208 -112.440 1.00 73.44 446 GLN A CA 1
ATOM 3835 C C . GLN A 1 446 ? 72.293 14.692 -111.034 1.00 73.44 446 GLN A C 1
ATOM 3837 O O . GLN A 1 446 ? 71.632 13.964 -110.293 1.00 73.44 446 GLN A O 1
ATOM 3842 N N . LEU A 1 447 ? 72.676 15.921 -110.677 1.00 73.88 447 LEU A N 1
ATOM 3843 C CA . LEU A 1 447 ? 72.348 16.521 -109.384 1.00 73.88 447 LEU A CA 1
ATOM 3844 C C . LEU A 1 447 ? 70.838 16.775 -109.248 1.00 73.88 447 LEU A C 1
ATOM 3846 O O . LEU A 1 447 ? 70.254 16.456 -108.215 1.00 73.88 447 LEU A O 1
ATOM 3850 N N . GLU A 1 448 ? 70.198 17.286 -110.303 1.00 75.12 448 GLU A N 1
ATOM 3851 C CA . GLU A 1 448 ? 68.743 17.477 -110.354 1.00 75.12 448 GLU A CA 1
ATOM 3852 C C . GLU A 1 448 ? 67.995 16.133 -110.327 1.00 75.12 448 GLU A C 1
ATOM 3854 O O . GLU A 1 448 ? 67.021 15.986 -109.589 1.00 75.12 448 GLU A O 1
ATOM 3859 N N . LYS A 1 449 ? 68.503 15.098 -111.017 1.00 73.88 449 LYS A N 1
ATOM 3860 C CA . LYS A 1 449 ? 67.924 13.744 -110.960 1.00 73.88 449 LYS A CA 1
ATOM 3861 C C . LYS A 1 449 ? 68.003 13.128 -109.552 1.00 73.88 449 LYS A C 1
ATOM 3863 O O . LYS A 1 449 ? 67.029 12.539 -109.095 1.00 73.88 449 LYS A O 1
ATOM 3868 N N . SER A 1 450 ? 69.111 13.328 -108.831 1.00 70.62 450 SER A N 1
ATOM 3869 C CA . SER A 1 450 ? 69.261 12.866 -107.440 1.00 70.62 450 SER A CA 1
ATOM 3870 C C . SER A 1 450 ? 68.399 13.660 -106.446 1.00 70.62 450 SER A C 1
ATOM 3872 O O . SER A 1 450 ? 67.898 13.090 -105.475 1.00 70.62 450 SER A O 1
ATOM 3874 N N . LYS A 1 451 ? 68.174 14.960 -106.685 1.00 70.19 451 LYS A N 1
ATOM 3875 C CA . LYS A 1 451 ? 67.238 15.768 -105.884 1.00 70.19 451 LYS A CA 1
ATOM 3876 C C . LYS A 1 451 ? 65.783 15.335 -106.089 1.00 70.19 451 LYS A C 1
ATOM 3878 O O . LYS A 1 451 ? 65.057 15.227 -105.104 1.00 70.19 451 LYS A O 1
ATOM 3883 N N . ALA A 1 452 ? 65.383 15.018 -107.322 1.00 63.34 452 ALA A N 1
ATOM 3884 C CA . ALA A 1 452 ? 64.045 14.501 -107.618 1.00 63.34 452 ALA A CA 1
ATOM 3885 C C . ALA A 1 452 ? 63.793 13.117 -106.981 1.00 63.34 452 ALA A C 1
ATOM 3887 O O . ALA A 1 452 ? 62.723 12.882 -106.425 1.00 63.34 452 ALA A O 1
ATOM 3888 N N . GLU A 1 453 ? 64.791 12.223 -106.963 1.00 63.19 453 GLU A N 1
ATOM 3889 C CA . GLU A 1 453 ? 64.689 10.922 -106.274 1.00 63.19 453 GLU A CA 1
ATOM 3890 C C . GLU A 1 453 ? 64.594 11.051 -104.741 1.00 63.19 453 GLU A C 1
ATOM 3892 O O . GLU A 1 453 ? 63.880 10.274 -104.106 1.00 63.19 453 GLU A O 1
ATOM 3897 N N . LYS A 1 454 ? 65.235 12.060 -104.130 1.00 62.75 454 LYS A N 1
ATOM 3898 C CA . LYS A 1 454 ? 65.126 12.316 -102.680 1.00 62.75 454 LYS A CA 1
ATOM 3899 C C . LYS A 1 454 ? 63.786 12.932 -102.264 1.00 62.75 454 LYS A C 1
ATOM 3901 O O . LYS A 1 454 ? 63.320 12.651 -101.161 1.00 62.75 454 LYS A O 1
ATOM 3906 N N . LEU A 1 455 ? 63.135 13.711 -103.132 1.00 55.66 455 LEU A N 1
ATOM 3907 C CA . LEU A 1 455 ? 61.794 14.252 -102.865 1.00 55.66 455 LEU A CA 1
ATOM 3908 C C . LEU A 1 455 ? 60.711 13.159 -102.874 1.00 55.66 455 LEU A C 1
ATOM 3910 O O . LEU A 1 455 ? 59.802 13.197 -102.048 1.00 55.66 455 LEU A O 1
ATOM 3914 N N . HIS A 1 456 ? 60.852 12.118 -103.701 1.00 53.12 456 HIS A N 1
ATOM 3915 C CA . HIS A 1 456 ? 59.907 10.993 -103.704 1.00 53.12 456 HIS A CA 1
ATOM 3916 C C . HIS A 1 456 ? 60.012 10.063 -102.477 1.00 53.12 456 HIS A C 1
ATOM 3918 O O . HIS A 1 456 ? 59.040 9.380 -102.162 1.00 53.12 456 HIS A O 1
ATOM 3924 N N . GLN A 1 457 ? 61.127 10.061 -101.733 1.00 55.12 457 GLN A N 1
ATOM 3925 C CA . GLN A 1 457 ? 61.254 9.296 -100.478 1.00 55.12 457 GLN A CA 1
ATOM 3926 C C . GLN A 1 457 ? 60.770 10.054 -99.228 1.00 55.12 457 GLN A C 1
ATOM 3928 O O . GLN A 1 457 ? 60.491 9.421 -98.210 1.00 55.12 457 GLN A O 1
ATOM 3933 N N . ALA A 1 458 ? 60.612 11.382 -99.287 1.00 46.84 458 ALA A N 1
ATOM 3934 C CA . ALA A 1 458 ? 60.165 12.191 -98.146 1.00 46.84 458 ALA A CA 1
ATOM 3935 C C . ALA A 1 458 ? 58.627 12.260 -97.983 1.00 46.84 458 ALA A C 1
ATOM 3937 O O . ALA A 1 458 ? 58.145 12.571 -96.896 1.00 46.84 458 ALA A O 1
ATOM 3938 N N . GLY A 1 459 ? 57.846 11.912 -99.015 1.00 39.00 459 GLY A N 1
ATOM 3939 C CA . GLY A 1 459 ? 56.371 11.982 -99.002 1.00 39.00 459 GLY A CA 1
ATOM 3940 C C . GLY A 1 459 ? 55.635 10.795 -98.354 1.00 39.00 459 GLY A C 1
ATOM 3941 O O . GLY A 1 459 ? 54.411 10.728 -98.405 1.00 39.00 459 GLY A O 1
ATOM 3942 N N . GLY A 1 460 ? 56.349 9.830 -97.765 1.00 42.81 460 GLY A N 1
ATOM 3943 C CA . GLY A 1 460 ? 55.795 8.527 -97.369 1.00 42.81 460 GLY A CA 1
ATOM 3944 C C . GLY A 1 460 ? 55.638 8.259 -95.869 1.00 42.81 460 GLY A C 1
ATOM 3945 O O . GLY A 1 460 ? 55.554 7.094 -95.491 1.00 42.81 460 GLY A O 1
ATOM 3946 N N . SER A 1 461 ? 55.617 9.272 -94.996 1.00 43.06 461 SER A N 1
ATOM 3947 C CA . SER A 1 461 ? 55.468 9.062 -93.544 1.00 43.06 461 SER A CA 1
ATOM 3948 C C . SER A 1 461 ? 54.129 9.583 -93.031 1.00 43.06 461 SER A C 1
ATOM 3950 O O . SER A 1 461 ? 53.986 10.738 -92.636 1.00 43.06 461 SER A O 1
ATOM 3952 N N . LYS A 1 462 ? 53.133 8.688 -93.003 1.00 45.16 462 LYS A N 1
ATOM 3953 C CA . LYS A 1 462 ? 51.900 8.873 -92.232 1.00 45.16 462 LYS A CA 1
ATOM 3954 C C . LYS A 1 462 ? 52.266 9.030 -90.755 1.00 45.16 462 LYS A C 1
ATOM 3956 O O . LYS A 1 462 ? 52.692 8.074 -90.108 1.00 45.16 462 LYS A O 1
ATOM 3961 N N . VAL A 1 463 ? 52.083 10.245 -90.247 1.00 40.69 463 VAL A N 1
ATOM 3962 C CA . VAL A 1 463 ? 52.149 10.611 -88.831 1.00 40.69 463 VAL A CA 1
ATOM 3963 C C . VAL A 1 463 ? 51.153 9.740 -88.058 1.00 40.69 463 VAL A C 1
ATOM 3965 O O . VAL A 1 463 ? 49.945 9.963 -88.104 1.00 40.69 463 VAL A O 1
ATOM 3968 N N . LYS A 1 464 ? 51.657 8.712 -87.365 1.00 43.31 464 LYS A N 1
ATOM 3969 C CA . LYS A 1 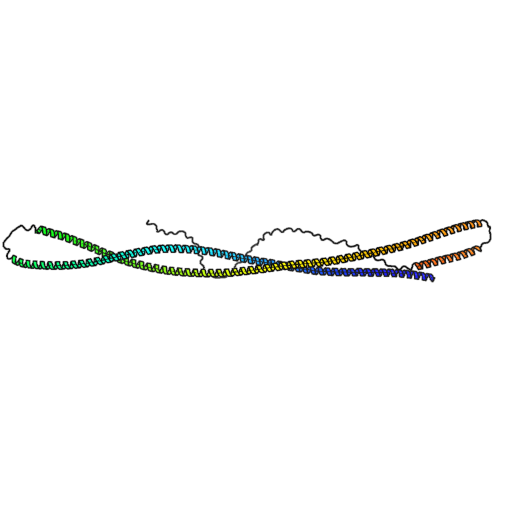464 ? 50.936 8.064 -86.267 1.00 43.31 464 LYS A CA 1
ATOM 3970 C C . LYS A 1 464 ? 51.139 8.929 -85.029 1.00 43.31 464 LYS A C 1
ATOM 3972 O O . LYS A 1 464 ? 52.259 9.127 -84.573 1.00 43.31 464 LYS A O 1
ATOM 3977 N N . THR A 1 465 ? 50.031 9.474 -84.559 1.00 40.12 465 THR A N 1
ATOM 3978 C CA . THR A 1 465 ? 49.883 10.296 -83.363 1.00 40.12 465 THR A CA 1
ATOM 3979 C C . THR A 1 465 ? 50.376 9.530 -82.134 1.00 40.12 465 THR A C 1
ATOM 3981 O O . THR A 1 465 ? 50.012 8.371 -81.937 1.00 40.12 465 THR A O 1
ATOM 3984 N N . ALA A 1 466 ? 51.235 10.170 -81.342 1.00 35.16 466 ALA A N 1
ATOM 3985 C CA . ALA A 1 466 ? 51.687 9.678 -80.045 1.00 35.16 466 ALA A CA 1
ATOM 3986 C C . ALA A 1 466 ? 50.532 9.702 -79.021 1.00 35.16 466 ALA A C 1
ATOM 3988 O O . ALA A 1 466 ? 49.680 10.588 -79.116 1.00 35.16 466 ALA A O 1
ATOM 3989 N N . PRO A 1 467 ? 50.501 8.794 -78.027 1.00 41.25 467 PRO A N 1
ATOM 3990 C CA . PRO A 1 467 ? 49.565 8.885 -76.916 1.00 41.25 467 PRO A CA 1
ATOM 3991 C C . PRO A 1 467 ? 50.008 9.990 -75.952 1.00 41.25 467 PRO A C 1
ATOM 3993 O O . PRO A 1 467 ? 51.130 9.991 -75.443 1.00 41.25 467 PRO A O 1
ATOM 3996 N N . THR A 1 468 ? 49.104 10.927 -75.703 1.00 36.50 468 THR A N 1
ATOM 3997 C CA . THR A 1 468 ? 49.167 11.969 -74.681 1.00 36.50 468 THR A CA 1
ATOM 3998 C C . THR A 1 468 ? 49.329 11.338 -73.293 1.00 36.50 468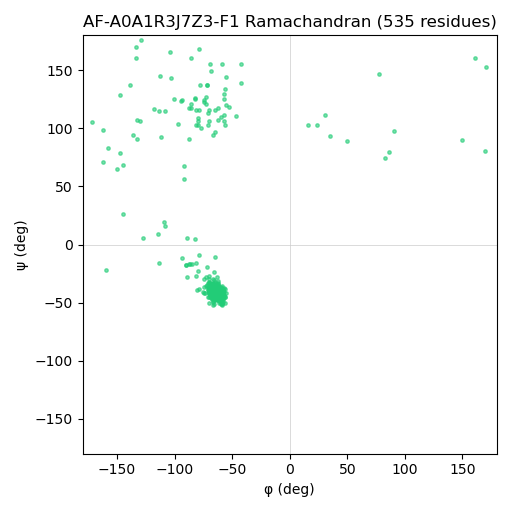 THR A C 1
ATOM 4000 O O . THR A 1 468 ? 48.431 10.683 -72.767 1.00 36.50 468 THR A O 1
ATOM 4003 N N . LEU A 1 469 ? 50.501 11.542 -72.686 1.00 40.81 469 LEU A N 1
ATOM 4004 C CA . LEU A 1 469 ? 50.784 11.224 -71.289 1.00 40.81 469 LEU A CA 1
ATOM 4005 C C . LEU A 1 469 ? 50.013 12.224 -70.406 1.00 40.81 469 LEU A C 1
ATOM 4007 O O . LEU A 1 469 ? 50.394 13.390 -70.303 1.00 40.81 469 LEU A O 1
ATOM 4011 N N . ASN A 1 470 ? 48.896 11.790 -69.816 1.00 39.91 470 ASN A N 1
ATOM 4012 C CA . ASN A 1 470 ? 48.016 12.636 -69.008 1.00 39.91 470 ASN A CA 1
ATOM 4013 C C . ASN A 1 470 ? 48.247 12.437 -67.493 1.00 39.91 470 ASN A C 1
ATOM 4015 O O . ASN A 1 470 ? 48.182 11.325 -66.977 1.00 39.91 470 ASN A O 1
ATOM 4019 N N . LYS A 1 471 ? 48.519 13.566 -66.823 1.00 48.16 471 LYS A N 1
ATOM 4020 C CA . LYS A 1 471 ? 48.255 13.959 -65.422 1.00 48.16 471 LYS A CA 1
ATOM 4021 C C . LYS A 1 471 ? 48.073 12.856 -64.358 1.00 48.16 471 LYS A C 1
ATOM 4023 O O . LYS A 1 471 ? 46.959 12.417 -64.112 1.00 48.16 471 LYS A O 1
ATOM 4028 N N . TYR A 1 472 ? 49.111 12.622 -63.548 1.00 38.12 472 TYR A N 1
ATOM 4029 C CA . TYR A 1 472 ? 48.962 12.222 -62.134 1.00 38.12 472 TYR A CA 1
ATOM 4030 C C . TYR A 1 472 ? 50.068 12.833 -61.257 1.00 38.12 472 TYR A C 1
ATOM 4032 O O . TYR A 1 472 ? 50.927 12.145 -60.721 1.00 38.12 472 TYR A O 1
ATOM 4040 N N . GLN A 1 473 ? 50.045 14.156 -61.083 1.00 46.59 473 GLN A N 1
ATOM 4041 C CA . GLN A 1 473 ? 50.748 14.842 -59.990 1.00 46.59 473 GLN A CA 1
ATOM 4042 C C . GLN A 1 473 ? 49.955 16.083 -59.567 1.00 46.59 473 GLN A C 1
ATOM 4044 O O . GLN A 1 473 ? 50.281 17.200 -59.943 1.00 46.59 473 GLN A O 1
ATOM 4049 N N . GLN A 1 474 ? 48.891 15.890 -58.786 1.00 48.69 474 GLN A N 1
ATOM 4050 C CA . GLN A 1 474 ? 48.350 16.912 -57.883 1.00 48.69 474 GLN A CA 1
ATOM 4051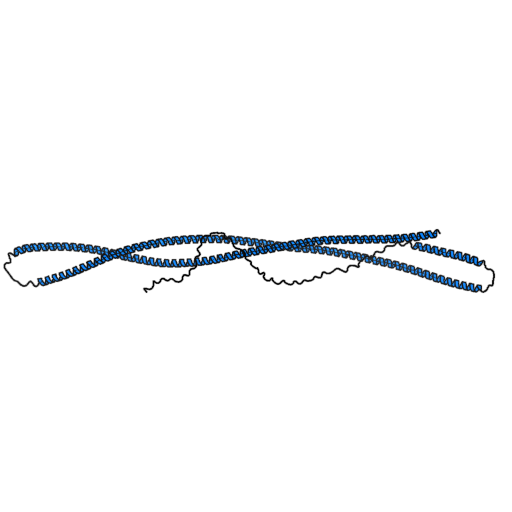 C C . GLN A 1 474 ? 47.273 16.284 -56.995 1.00 48.69 474 GLN A C 1
ATOM 4053 O O . GLN A 1 474 ? 46.176 16.006 -57.465 1.00 48.69 474 GLN A O 1
ATOM 4058 N N . ARG A 1 475 ? 47.616 16.045 -55.721 1.00 43.31 475 ARG A N 1
ATOM 4059 C CA . ARG A 1 475 ? 46.751 16.116 -54.520 1.00 43.31 475 ARG A CA 1
ATOM 4060 C C . ARG A 1 475 ? 47.490 15.508 -53.321 1.00 43.31 475 ARG A C 1
ATOM 4062 O O . ARG A 1 475 ? 47.260 14.375 -52.915 1.00 43.31 475 ARG A O 1
ATOM 4069 N N . ARG A 1 476 ? 48.385 16.296 -52.720 1.00 44.62 476 ARG A N 1
ATOM 4070 C CA . ARG A 1 476 ? 48.683 16.198 -51.284 1.00 44.62 476 ARG A CA 1
ATOM 4071 C C . ARG A 1 476 ? 48.080 17.430 -50.629 1.00 44.62 476 ARG A C 1
ATOM 4073 O O . ARG A 1 476 ? 48.511 18.540 -50.909 1.00 44.62 476 ARG A O 1
ATOM 4080 N N . GLY A 1 477 ? 47.084 17.216 -49.782 1.00 47.50 477 GLY A N 1
ATOM 4081 C CA . GLY A 1 477 ? 46.477 18.268 -48.979 1.00 47.50 477 GLY A CA 1
ATOM 4082 C C . GLY A 1 477 ? 45.013 17.978 -48.702 1.00 47.50 477 GLY A C 1
ATOM 4083 O O . GLY A 1 477 ? 44.174 18.386 -49.488 1.00 47.50 477 GLY A O 1
ATOM 4084 N N . ASN A 1 478 ? 44.726 17.278 -47.601 1.00 39.75 478 ASN A N 1
ATOM 4085 C CA . ASN A 1 478 ? 43.530 17.507 -46.788 1.00 39.75 478 ASN A CA 1
ATOM 4086 C C . ASN A 1 478 ? 43.702 16.883 -45.392 1.00 39.75 478 ASN A C 1
ATOM 4088 O O . ASN A 1 478 ? 43.618 15.678 -45.188 1.00 39.75 478 ASN A O 1
ATOM 4092 N N . LYS A 1 479 ? 44.065 17.774 -44.464 1.00 42.00 479 LYS A N 1
ATOM 4093 C CA . LYS A 1 479 ? 43.527 17.974 -43.109 1.00 42.00 479 LYS A CA 1
ATOM 4094 C C . LYS A 1 479 ? 42.964 16.743 -42.372 1.00 42.00 479 LYS A C 1
ATOM 4096 O O . LYS A 1 479 ? 41.862 16.284 -42.641 1.00 42.00 479 LYS A O 1
ATOM 4101 N N . ARG A 1 480 ? 43.677 16.342 -41.312 1.00 44.50 480 ARG A N 1
ATOM 4102 C CA . ARG A 1 480 ? 43.109 15.673 -40.127 1.00 44.50 480 ARG A CA 1
ATOM 4103 C C . ARG A 1 480 ? 42.295 16.688 -39.305 1.00 44.50 480 ARG A C 1
ATOM 4105 O O . ARG A 1 480 ? 42.832 17.770 -39.050 1.00 44.50 480 ARG A O 1
ATOM 4112 N N . PRO A 1 481 ? 41.099 16.360 -38.790 1.00 51.09 481 PRO A N 1
ATOM 4113 C CA . PRO A 1 481 ? 40.534 17.074 -37.655 1.00 51.09 481 PRO A CA 1
ATOM 4114 C C . PRO A 1 481 ? 41.280 16.649 -36.387 1.00 51.09 481 PRO A C 1
ATOM 4116 O O . PRO A 1 481 ? 41.376 15.470 -36.050 1.00 51.09 481 PRO A O 1
ATOM 4119 N N . ARG A 1 482 ? 41.851 17.635 -35.699 1.00 40.00 482 ARG A N 1
ATOM 4120 C CA . ARG A 1 482 ? 42.466 17.500 -34.381 1.00 40.00 482 ARG A CA 1
ATOM 4121 C C . ARG A 1 482 ? 41.329 17.498 -33.358 1.00 40.00 482 ARG A C 1
ATOM 4123 O O . ARG A 1 482 ? 40.708 18.532 -33.137 1.00 40.00 482 ARG A O 1
ATOM 4130 N N . THR A 1 483 ? 41.052 16.351 -32.750 1.00 41.16 483 THR A N 1
ATOM 4131 C CA . THR A 1 483 ? 40.168 16.228 -31.585 1.00 41.16 483 THR A CA 1
ATOM 4132 C C . THR A 1 483 ? 40.804 16.957 -30.401 1.00 41.16 483 THR A C 1
ATOM 4134 O O . THR A 1 483 ? 41.708 16.448 -29.739 1.00 41.16 483 THR A O 1
ATOM 4137 N N . SER A 1 484 ? 40.373 18.197 -30.179 1.00 39.16 484 SER A N 1
ATOM 4138 C CA . SER A 1 484 ? 40.665 18.978 -28.980 1.00 39.16 484 SER A CA 1
ATOM 4139 C C . SER A 1 484 ? 39.727 18.517 -27.870 1.00 39.16 484 SER A C 1
ATOM 4141 O O . SER A 1 484 ? 38.550 18.872 -27.865 1.00 39.16 484 SER A O 1
ATOM 4143 N N . MET A 1 485 ? 40.252 17.722 -26.938 1.00 41.47 485 MET A N 1
ATOM 4144 C CA . MET A 1 485 ? 39.594 17.432 -25.668 1.00 41.47 485 MET A CA 1
ATOM 4145 C C . MET A 1 485 ? 39.438 18.736 -24.880 1.00 41.47 485 MET A C 1
ATOM 4147 O O . MET A 1 485 ? 40.411 19.295 -24.371 1.00 41.47 485 MET A O 1
ATOM 4151 N N . ARG A 1 486 ? 38.203 19.235 -24.800 1.00 38.53 486 ARG A N 1
ATOM 4152 C CA . ARG A 1 486 ? 37.812 20.302 -23.882 1.00 38.53 486 ARG A CA 1
ATOM 4153 C C . ARG A 1 486 ? 37.623 19.668 -22.504 1.00 38.53 486 ARG A C 1
ATOM 4155 O O . ARG A 1 486 ? 36.757 18.821 -22.332 1.00 38.53 486 ARG A O 1
ATOM 4162 N N . ARG A 1 487 ? 38.460 20.070 -21.543 1.00 40.59 487 ARG A N 1
ATOM 4163 C CA . ARG A 1 487 ? 38.269 19.804 -20.111 1.00 40.59 487 ARG A CA 1
ATOM 4164 C C . ARG A 1 487 ? 36.897 20.321 -19.681 1.00 40.59 487 ARG A C 1
ATOM 4166 O O . ARG A 1 487 ? 36.651 21.525 -19.761 1.00 40.59 487 ARG A O 1
ATOM 4173 N N . GLU A 1 488 ? 36.056 19.423 -19.191 1.00 38.91 488 GLU A N 1
ATOM 4174 C CA . GLU A 1 488 ? 34.945 19.767 -18.315 1.00 38.91 488 GLU A CA 1
ATOM 4175 C C . GLU A 1 488 ? 35.523 20.191 -16.963 1.00 38.91 488 GLU A C 1
ATOM 4177 O O . GLU A 1 488 ? 36.210 19.432 -16.279 1.00 38.91 488 GLU A O 1
ATOM 4182 N N . VAL A 1 489 ? 35.298 21.455 -16.622 1.00 47.41 489 VAL A N 1
ATOM 4183 C CA . VAL A 1 489 ? 35.440 21.972 -15.266 1.00 47.41 489 VAL A CA 1
ATOM 4184 C C . VAL A 1 489 ? 34.054 21.880 -14.639 1.00 47.41 489 VAL A C 1
ATOM 4186 O O . VAL A 1 489 ? 33.089 22.400 -15.195 1.00 47.41 489 VAL A O 1
ATOM 4189 N N . LEU A 1 490 ? 33.984 21.187 -13.502 1.00 58.34 490 LEU A N 1
ATOM 4190 C CA . LEU A 1 490 ? 32.839 21.114 -12.597 1.00 58.34 490 LEU A CA 1
ATOM 4191 C C . LEU A 1 490 ? 32.163 22.480 -12.388 1.00 58.34 490 LEU A C 1
ATOM 4193 O O . LEU A 1 490 ? 32.865 23.450 -12.089 1.00 58.34 490 LEU A O 1
ATOM 4197 N N . PRO A 1 491 ? 30.824 22.561 -12.355 1.00 56.81 491 PRO A N 1
ATOM 4198 C CA . PRO A 1 491 ? 30.156 23.568 -11.560 1.00 56.81 491 PRO A CA 1
ATOM 4199 C C . PRO A 1 491 ? 29.957 23.042 -10.135 1.00 56.81 491 PRO A C 1
ATOM 4201 O O . PRO A 1 491 ? 29.258 22.058 -9.888 1.00 56.81 491 PRO A O 1
ATOM 4204 N N . HIS A 1 492 ? 30.596 23.734 -9.195 1.00 45.97 492 HIS A N 1
ATOM 4205 C CA . HIS A 1 492 ? 30.231 23.718 -7.788 1.00 45.97 492 HIS A CA 1
ATOM 4206 C C . HIS A 1 492 ? 28.782 24.194 -7.583 1.00 45.97 492 HIS A C 1
ATOM 4208 O O . HIS A 1 492 ? 28.221 24.938 -8.386 1.00 45.97 492 HIS A O 1
ATOM 4214 N N . ALA A 1 493 ? 28.226 23.728 -6.468 1.00 55.19 493 ALA A N 1
ATOM 4215 C CA . ALA A 1 493 ? 26.897 23.960 -5.920 1.00 55.19 493 ALA A CA 1
ATOM 4216 C C . ALA A 1 493 ? 26.362 25.412 -5.989 1.00 55.19 493 ALA A C 1
ATOM 4218 O O . ALA A 1 493 ? 27.140 26.367 -5.960 1.00 55.19 493 ALA A O 1
ATOM 4219 N N . PRO A 1 494 ? 25.028 25.596 -5.975 1.00 56.09 494 PRO A N 1
ATOM 4220 C CA . PRO A 1 494 ? 24.410 26.913 -5.871 1.00 56.09 494 PRO A CA 1
ATOM 4221 C C . PRO A 1 494 ? 24.444 27.435 -4.420 1.00 56.09 494 PRO A C 1
ATOM 4223 O O . PRO A 1 494 ? 24.096 26.689 -3.500 1.00 56.09 494 PRO A O 1
ATOM 4226 N N . PRO A 1 495 ? 24.771 28.716 -4.176 1.00 52.19 495 PRO A N 1
ATOM 4227 C CA . PRO A 1 495 ? 24.442 29.367 -2.922 1.00 52.19 495 PRO A CA 1
ATOM 4228 C C . PRO A 1 495 ? 23.015 29.931 -2.984 1.00 52.19 495 PRO A C 1
ATOM 4230 O O . PRO A 1 495 ? 22.691 30.757 -3.832 1.00 52.19 495 PRO A O 1
ATOM 4233 N N . SER A 1 496 ? 22.177 29.455 -2.061 1.00 43.91 496 SER A N 1
ATOM 4234 C CA . SER A 1 496 ? 21.170 30.238 -1.326 1.00 43.91 496 SER A CA 1
ATOM 4235 C C . SER A 1 496 ? 20.471 31.377 -2.087 1.00 43.91 496 SER A C 1
ATOM 4237 O O . SER A 1 496 ? 20.903 32.529 -2.041 1.00 43.91 496 SER A O 1
ATOM 4239 N N . ALA A 1 497 ? 19.314 31.072 -2.677 1.00 36.72 497 ALA A N 1
ATOM 4240 C CA . ALA A 1 497 ? 18.300 32.077 -2.972 1.00 36.72 497 ALA A CA 1
ATOM 4241 C C . ALA A 1 497 ? 17.549 32.422 -1.675 1.00 36.72 497 ALA A C 1
ATOM 4243 O O . ALA A 1 497 ? 16.678 31.683 -1.215 1.00 36.72 497 ALA A O 1
ATOM 4244 N N . THR A 1 498 ? 17.914 33.543 -1.064 1.00 44.34 498 THR A N 1
ATOM 4245 C CA . THR A 1 498 ? 17.123 34.221 -0.038 1.00 44.34 498 THR A CA 1
ATOM 4246 C C . THR A 1 498 ? 15.902 34.837 -0.720 1.00 44.34 498 THR A C 1
ATOM 4248 O O . THR A 1 498 ? 16.035 35.756 -1.526 1.00 44.34 498 THR A O 1
ATOM 4251 N N . PHE A 1 499 ? 14.706 34.337 -0.417 1.00 41.91 499 PHE A N 1
ATOM 4252 C CA . PHE A 1 499 ? 13.460 35.022 -0.756 1.00 41.91 499 PHE A CA 1
ATOM 4253 C C . PHE A 1 499 ? 13.281 36.236 0.169 1.00 41.91 499 PHE A C 1
ATOM 4255 O O . PHE A 1 499 ? 13.275 36.051 1.388 1.00 41.91 499 PHE A O 1
ATOM 4262 N N . PRO A 1 500 ? 13.056 37.459 -0.341 1.00 50.84 500 PRO A N 1
ATOM 4263 C CA . PRO A 1 500 ? 12.369 38.473 0.435 1.00 50.84 500 PRO A CA 1
ATOM 4264 C C . PRO A 1 500 ? 10.866 38.179 0.367 1.00 50.84 500 PRO A C 1
ATOM 4266 O O . PRO A 1 500 ? 10.219 38.392 -0.657 1.00 50.84 500 PRO A O 1
ATOM 4269 N N . MET A 1 501 ? 10.298 37.680 1.468 1.00 44.94 501 MET A N 1
ATOM 4270 C CA . MET A 1 501 ? 8.863 37.825 1.700 1.00 44.94 501 MET A CA 1
ATOM 4271 C C . MET A 1 501 ? 8.560 39.321 1.812 1.00 44.94 501 MET A C 1
ATOM 4273 O O . MET A 1 501 ? 9.033 39.975 2.742 1.00 44.94 501 MET A O 1
ATOM 4277 N N . GLN A 1 502 ? 7.752 39.849 0.894 1.00 45.53 502 GLN A N 1
ATOM 4278 C CA . GLN A 1 502 ? 6.928 41.016 1.187 1.00 45.53 502 GLN A CA 1
ATOM 4279 C C . GLN A 1 502 ? 5.470 40.591 1.412 1.00 45.53 502 GLN A C 1
ATOM 4281 O O . GLN A 1 502 ? 5.001 39.648 0.770 1.00 45.53 502 GLN A O 1
ATOM 4286 N N . PRO A 1 503 ? 4.778 41.251 2.358 1.00 65.44 503 PRO A N 1
ATOM 4287 C CA . PRO A 1 503 ? 3.422 40.919 2.786 1.00 65.44 503 PRO A CA 1
ATOM 4288 C C . PRO A 1 503 ? 2.396 41.602 1.879 1.00 65.44 503 PRO A C 1
ATOM 4290 O O . PRO A 1 503 ? 2.761 42.568 1.236 1.00 65.44 503 PRO A O 1
ATOM 4293 N N . TYR A 1 504 ? 1.146 41.125 1.853 1.00 41.19 504 TYR A N 1
ATOM 4294 C CA . TYR A 1 504 ? -0.131 41.864 1.688 1.00 41.19 504 TYR A CA 1
ATOM 4295 C C . TYR A 1 504 ? -1.233 40.868 1.246 1.00 41.19 504 TYR A C 1
ATOM 4297 O O . TYR A 1 504 ? -0.910 39.854 0.632 1.00 41.19 504 TYR A O 1
ATOM 4305 N N . PRO A 1 505 ? -2.536 41.168 1.402 1.00 53.91 505 PRO A N 1
ATOM 4306 C CA . PRO A 1 505 ? -3.211 41.846 2.502 1.00 53.91 505 PRO A CA 1
ATOM 4307 C C . PRO A 1 505 ? -4.441 41.053 3.013 1.00 53.91 505 PRO A C 1
ATOM 4309 O O . PRO A 1 505 ? -4.842 40.015 2.497 1.00 53.91 505 PRO A O 1
ATOM 4312 N N . LEU A 1 506 ? -5.022 41.608 4.069 1.00 42.47 506 LEU A N 1
ATOM 4313 C CA . LEU A 1 506 ? -6.227 41.223 4.796 1.00 42.47 506 LEU A CA 1
ATOM 4314 C C . LEU A 1 506 ? -7.524 41.091 3.952 1.00 42.47 506 LEU A C 1
ATOM 4316 O O . LEU A 1 506 ? -7.823 41.982 3.163 1.00 42.47 506 LEU A O 1
ATOM 4320 N N . LEU A 1 507 ? -8.345 40.093 4.348 1.00 45.31 507 LEU A N 1
ATOM 4321 C CA . LEU A 1 507 ? -9.831 40.066 4.472 1.00 45.31 507 LEU A CA 1
ATOM 4322 C C . LEU A 1 507 ? -10.704 39.920 3.193 1.00 45.31 507 LEU A C 1
ATOM 4324 O O . LEU A 1 507 ? -10.301 40.398 2.138 1.00 45.31 507 LEU A O 1
ATOM 4328 N N . PRO A 1 508 ? -11.891 39.243 3.254 1.00 54.22 508 PRO A N 1
ATOM 4329 C CA . PRO A 1 508 ? -12.964 39.445 4.250 1.00 54.22 508 PRO A CA 1
ATOM 4330 C C . PRO A 1 508 ? -13.572 38.180 4.913 1.00 54.22 508 PRO A C 1
ATOM 4332 O O . PRO A 1 508 ? -13.289 37.054 4.504 1.00 54.22 508 PRO A O 1
ATOM 4335 N N . PRO A 1 509 ? -14.402 38.357 5.969 1.00 48.81 509 PRO A N 1
ATOM 4336 C CA . PRO A 1 509 ? -14.921 37.267 6.787 1.00 48.81 509 PRO A CA 1
ATOM 4337 C C . PRO A 1 509 ? -16.195 36.665 6.177 1.00 48.81 509 PRO A C 1
ATOM 4339 O O . PRO A 1 509 ? -17.222 37.330 6.061 1.00 48.81 509 PRO A O 1
ATOM 4342 N N . GLY A 1 510 ? -16.122 35.384 5.817 1.00 39.22 510 GLY A N 1
ATOM 4343 C CA . GLY A 1 510 ? -17.270 34.557 5.455 1.00 39.22 510 GLY A CA 1
ATOM 4344 C C . GLY A 1 510 ? -17.719 33.732 6.654 1.00 39.22 510 GLY A C 1
ATOM 4345 O O . GLY A 1 510 ? -17.084 32.750 7.023 1.00 39.22 510 GLY A O 1
ATOM 4346 N N . SER A 1 511 ? -18.810 34.167 7.268 1.00 47.78 511 SER A N 1
ATOM 4347 C CA . SER A 1 511 ? -19.573 33.483 8.306 1.00 47.78 511 SER A CA 1
ATOM 4348 C C . SER A 1 511 ? -19.984 32.063 7.900 1.00 47.78 511 SER A C 1
ATOM 4350 O O . SER A 1 511 ? -20.794 31.895 6.991 1.00 47.78 511 SER A O 1
ATOM 4352 N N . ILE A 1 512 ? -19.520 31.058 8.643 1.00 40.69 512 ILE A N 1
ATOM 4353 C CA . ILE A 1 512 ? -20.243 29.795 8.818 1.00 40.69 512 ILE A CA 1
ATOM 4354 C C . ILE A 1 512 ? -20.283 29.532 10.322 1.00 40.69 512 ILE A C 1
ATOM 4356 O O . ILE A 1 512 ? -19.267 29.226 10.944 1.00 40.69 512 ILE A O 1
ATOM 4360 N N . MET A 1 513 ? -21.465 29.722 10.907 1.00 44.53 513 MET A N 1
ATOM 4361 C CA . MET A 1 513 ? -21.775 29.233 12.242 1.00 44.53 513 MET A CA 1
ATOM 4362 C C . MET A 1 513 ? -21.742 27.705 12.200 1.00 44.53 513 MET A C 1
ATOM 4364 O O . MET A 1 513 ? -22.555 27.093 11.513 1.00 44.53 513 MET A O 1
ATOM 4368 N N . VAL A 1 514 ? -20.806 27.100 12.927 1.00 41.00 514 VAL A N 1
ATOM 4369 C CA . VAL A 1 514 ? -20.915 25.704 13.353 1.00 41.00 514 VAL A CA 1
ATOM 4370 C C . VAL A 1 514 ? -21.055 25.730 14.865 1.00 41.00 514 VAL A C 1
ATOM 4372 O O . VAL A 1 514 ? -20.180 26.212 15.585 1.00 41.00 514 VAL A O 1
ATOM 4375 N N . GLU A 1 515 ? -22.217 25.278 15.312 1.00 43.91 515 GLU A N 1
ATOM 4376 C CA . GLU A 1 515 ? -22.612 25.155 16.703 1.00 43.91 515 GLU A CA 1
ATOM 4377 C C . GLU A 1 515 ? -21.636 24.271 17.495 1.00 43.91 515 GLU A C 1
ATOM 4379 O O . GLU A 1 515 ? -21.370 23.122 17.153 1.00 43.91 515 GLU A O 1
ATOM 4384 N N . GLY A 1 516 ? -21.122 24.847 18.582 1.00 38.44 516 GLY A N 1
ATOM 4385 C CA . GLY A 1 516 ? -21.086 24.242 19.912 1.00 38.44 516 GLY A CA 1
ATOM 4386 C C . GLY A 1 516 ? -20.546 22.819 20.065 1.00 38.44 516 GLY A C 1
ATOM 4387 O O . GLY A 1 516 ? -21.314 21.874 20.207 1.00 38.44 516 GLY A O 1
ATOM 4388 N N . ILE A 1 517 ? -19.233 22.700 20.273 1.00 41.69 517 ILE A N 1
ATOM 4389 C CA . ILE A 1 517 ? -18.674 21.657 21.145 1.00 41.69 517 ILE A CA 1
ATOM 4390 C C . ILE A 1 517 ? -17.960 22.377 22.296 1.00 41.69 517 ILE A C 1
ATOM 4392 O O . ILE A 1 517 ? -17.007 23.116 22.034 1.00 41.69 517 ILE A O 1
ATOM 4396 N N . PRO A 1 518 ? -18.392 22.227 23.563 1.00 52.88 518 PRO A N 1
ATOM 4397 C CA . PRO A 1 518 ? -17.725 22.888 24.670 1.00 52.88 518 PRO A CA 1
ATOM 4398 C C . PRO A 1 518 ? -16.380 22.212 24.947 1.00 52.88 518 PRO A C 1
ATOM 4400 O O . PRO A 1 518 ? -16.286 21.023 25.253 1.00 52.88 518 PRO A O 1
ATOM 4403 N N . TYR A 1 519 ? -15.332 23.021 24.846 1.00 38.31 519 TYR A N 1
ATOM 4404 C CA . TYR A 1 519 ? -13.978 22.714 25.276 1.00 38.31 519 TYR A CA 1
ATOM 4405 C C . TYR A 1 519 ? -13.957 22.686 26.811 1.00 38.31 519 TYR A C 1
ATOM 4407 O O . TYR A 1 519 ? -14.054 23.726 27.462 1.00 38.31 519 TYR A O 1
ATOM 4415 N N . VAL A 1 520 ? -13.872 21.496 27.406 1.00 46.84 520 VAL A N 1
ATOM 4416 C CA . VAL A 1 520 ? -13.694 21.354 28.856 1.00 46.84 520 VAL A CA 1
ATOM 4417 C C . VAL A 1 520 ? -12.212 21.531 29.169 1.00 46.84 520 VAL A C 1
ATOM 4419 O O . VAL A 1 520 ? -11.387 20.648 28.932 1.00 46.84 520 VAL A O 1
ATOM 4422 N N . SER A 1 521 ? -11.879 22.711 29.684 1.00 38.84 521 SER A N 1
ATOM 4423 C CA . SER A 1 521 ? -10.579 23.030 30.263 1.00 38.84 521 SER A CA 1
ATOM 4424 C C . SER A 1 521 ? -10.226 22.059 31.391 1.00 38.84 521 SER A C 1
ATOM 4426 O O . SER A 1 521 ? -11.024 21.801 32.293 1.00 38.84 521 SER A O 1
ATOM 4428 N N . ARG A 1 522 ? -8.986 21.559 31.356 1.00 46.00 522 ARG A N 1
ATOM 4429 C CA . ARG A 1 522 ? -8.322 20.895 32.482 1.00 46.00 522 ARG A CA 1
ATOM 4430 C C . ARG A 1 522 ? -8.296 21.846 33.678 1.00 46.00 522 ARG A C 1
ATOM 4432 O O . ARG A 1 522 ? -7.486 22.768 33.698 1.00 46.00 522 ARG A O 1
ATOM 4439 N N . ASN A 1 523 ? -9.131 21.575 34.675 1.00 40.75 523 ASN A N 1
ATOM 4440 C CA . ASN A 1 523 ? -8.941 22.085 36.023 1.00 40.75 523 ASN A CA 1
ATOM 4441 C C . ASN A 1 523 ? -8.190 21.048 36.858 1.00 40.75 523 ASN A C 1
ATOM 4443 O O . ASN A 1 523 ? -8.599 19.899 37.010 1.00 40.75 523 ASN A O 1
ATOM 4447 N N . THR A 1 524 ? -7.069 21.512 37.390 1.00 48.56 524 THR A N 1
ATOM 4448 C CA . THR A 1 524 ? -6.346 21.002 38.548 1.00 48.56 524 THR A CA 1
ATOM 4449 C C . THR A 1 524 ? -7.302 20.730 39.713 1.00 48.56 524 THR A C 1
ATOM 4451 O O . THR A 1 524 ? -7.820 21.670 40.312 1.00 48.56 524 THR A O 1
ATOM 4454 N N . MET A 1 525 ? -7.521 19.461 40.061 1.00 38.25 525 MET A N 1
ATOM 4455 C CA . MET A 1 525 ? -8.095 19.096 41.358 1.00 38.25 525 MET A CA 1
ATOM 4456 C C . MET A 1 525 ? -6.966 18.970 42.377 1.00 38.25 525 MET A C 1
ATOM 4458 O O . MET A 1 525 ? -6.345 17.922 42.526 1.00 38.25 525 MET A O 1
ATOM 4462 N N . ALA A 1 526 ? -6.689 20.087 43.041 1.00 43.94 526 ALA A N 1
ATOM 4463 C CA . ALA A 1 526 ? -6.024 20.101 44.329 1.00 43.94 526 ALA A CA 1
ATOM 4464 C C . ALA A 1 526 ? -7.076 19.840 45.418 1.00 43.94 526 ALA A C 1
ATOM 4466 O O . ALA A 1 526 ? -8.106 20.508 45.461 1.00 43.94 526 ALA A O 1
ATOM 4467 N N . ASN A 1 527 ? -6.798 18.833 46.245 1.00 53.09 527 ASN A N 1
ATOM 4468 C CA . ASN A 1 527 ? -7.174 18.662 47.649 1.00 53.09 527 ASN A CA 1
ATOM 4469 C C . ASN A 1 527 ? -8.302 19.562 48.186 1.00 53.09 527 ASN A C 1
ATOM 4471 O O . ASN A 1 527 ? -8.054 20.693 48.590 1.00 53.09 527 ASN A O 1
ATOM 4475 N N . ASN A 1 528 ? -9.500 18.995 48.323 1.00 40.75 528 ASN A N 1
ATOM 4476 C CA . ASN A 1 528 ? -10.482 19.437 49.312 1.00 40.75 528 ASN A CA 1
ATOM 4477 C C . ASN A 1 528 ? -11.025 18.202 50.036 1.00 40.75 528 ASN A C 1
ATOM 4479 O O . ASN A 1 528 ? -11.978 17.562 49.598 1.00 40.75 528 ASN A O 1
ATOM 4483 N N . ILE A 1 529 ? -10.350 17.862 51.132 1.00 46.12 529 ILE A N 1
ATOM 4484 C CA . ILE A 1 529 ? -10.813 16.932 52.162 1.00 46.12 529 ILE A CA 1
ATOM 4485 C C . ILE A 1 529 ? -11.738 17.737 53.097 1.00 46.12 529 ILE A C 1
ATOM 4487 O O . ILE A 1 529 ? -11.301 18.773 53.601 1.00 46.12 529 ILE A O 1
ATOM 4491 N N . PRO A 1 530 ? -12.996 17.325 53.341 1.00 46.59 530 PRO A N 1
ATOM 4492 C CA . PRO A 1 530 ? -13.850 17.952 54.350 1.00 46.59 530 PRO A CA 1
ATOM 4493 C C . PRO A 1 530 ? -13.371 17.598 55.773 1.00 46.59 530 PRO A C 1
ATOM 4495 O O . PRO A 1 530 ? -13.076 16.430 56.027 1.00 46.59 530 PRO A O 1
ATOM 4498 N N . PRO A 1 531 ? -13.328 18.544 56.729 1.00 54.00 531 PRO A N 1
ATOM 4499 C CA . PRO A 1 531 ? -12.776 18.303 58.057 1.00 54.00 531 PRO A CA 1
ATOM 4500 C C . PRO A 1 531 ? -13.866 17.855 59.037 1.00 54.00 531 PRO A C 1
ATOM 4502 O O . PRO A 1 531 ? -14.215 18.607 59.935 1.00 54.00 531 PRO A O 1
ATOM 4505 N N . TRP A 1 532 ? -14.438 16.662 58.863 1.00 54.59 532 TRP A N 1
ATOM 4506 C CA . TRP A 1 532 ? -15.346 16.076 59.864 1.00 54.59 532 TRP A CA 1
ATOM 4507 C C . TRP A 1 532 ? -15.285 14.549 59.838 1.00 54.59 532 TRP A C 1
ATOM 4509 O O . TRP A 1 532 ? -16.262 13.907 59.484 1.00 54.59 532 TRP A O 1
ATOM 4519 N N . TYR A 1 533 ? -14.139 13.966 60.184 1.00 44.47 533 TYR A N 1
ATOM 4520 C CA . TYR A 1 533 ? -14.038 12.568 60.613 1.00 44.47 533 TYR A CA 1
ATOM 4521 C C . TYR A 1 533 ? -12.753 12.423 61.430 1.00 44.47 533 TYR A C 1
ATOM 4523 O O . TYR A 1 533 ? -11.707 12.100 60.889 1.00 44.47 533 TYR A O 1
ATOM 4531 N N . ASP A 1 534 ? -12.833 12.771 62.714 1.00 50.69 534 ASP A N 1
ATOM 4532 C CA . ASP A 1 534 ? -11.874 12.350 63.743 1.00 50.69 534 ASP A CA 1
ATOM 4533 C C . ASP A 1 534 ? -12.512 12.545 65.126 1.00 50.69 534 ASP A C 1
ATOM 4535 O O . ASP A 1 534 ? -12.176 13.456 65.878 1.00 50.69 534 ASP A O 1
ATOM 4539 N N . VAL A 1 535 ? -13.496 11.700 65.447 1.00 58.81 535 VAL A N 1
ATOM 4540 C CA . VAL A 1 535 ? -13.803 11.304 66.829 1.00 58.81 535 VAL A CA 1
ATOM 4541 C C . VAL A 1 535 ? -14.317 9.862 66.779 1.00 58.81 535 VAL A C 1
ATOM 4543 O O . VAL A 1 535 ? -15.257 9.578 66.041 1.00 58.81 535 VAL A O 1
ATOM 4546 N N . TYR A 1 536 ? -13.715 9.003 67.605 1.00 47.12 536 TYR A N 1
ATOM 4547 C CA . TYR A 1 536 ? -13.955 7.565 67.806 1.00 47.12 536 TYR A CA 1
ATOM 4548 C C . TYR A 1 536 ? -13.214 6.602 66.867 1.00 47.12 536 TYR A C 1
ATOM 4550 O O . TYR A 1 536 ? -13.803 5.997 65.975 1.00 47.12 536 TYR A O 1
ATOM 4558 N N . HIS A 1 537 ? -11.937 6.376 67.185 1.00 43.31 537 HIS A N 1
ATOM 4559 C CA . HIS A 1 537 ? -11.438 5.037 67.507 1.00 43.31 537 HIS A CA 1
ATOM 4560 C C . HIS A 1 537 ? -10.325 5.105 68.552 1.00 43.31 537 HIS A C 1
ATOM 4562 O O . HIS A 1 537 ? -9.496 6.037 68.460 1.00 43.31 537 HIS A O 1
#

Solvent-accessible surface area (backbone atoms only — not comparable to full-atom values): 31068 Å² total; per-residue (Å²): 115,70,68,62,55,52,53,55,49,50,55,49,49,55,50,49,51,50,53,48,51,53,49,51,52,49,50,50,52,51,54,51,50,48,52,53,50,52,51,51,51,50,55,51,50,54,50,50,54,50,52,52,54,48,54,53,50,50,52,52,50,52,50,51,53,51,53,51,53,52,49,52,51,50,53,56,51,51,51,52,50,51,51,51,51,51,53,52,52,53,51,51,50,53,53,48,52,52,51,51,55,51,48,52,51,50,52,51,54,50,51,57,50,50,54,52,49,52,54,50,52,53,52,48,56,51,52,50,53,53,49,51,51,53,48,57,54,47,55,52,51,50,51,53,50,53,52,52,49,55,51,48,56,54,50,49,55,51,51,55,50,50,51,51,52,49,54,51,50,51,50,52,51,50,51,51,50,53,49,52,50,51,51,47,52,51,45,52,55,51,44,63,62,41,73,78,62,70,86,71,85,86,85,78,96,78,72,66,71,70,51,56,60,50,49,52,52,48,54,52,50,48,54,51,49,55,51,50,50,50,52,49,55,49,53,51,51,52,51,53,52,50,51,54,49,51,55,49,51,51,54,53,50,56,50,49,53,53,50,51,54,53,52,53,57,49,53,51,52,51,49,54,53,49,52,53,53,50,50,60,49,48,56,53,48,54,54,50,50,54,52,50,53,52,51,49,52,53,49,52,54,53,50,52,55,51,52,54,51,51,55,51,50,51,50,52,53,50,52,50,54,53,50,52,50,53,52,50,55,51,53,50,50,53,51,51,55,52,50,50,51,53,48,52,54,50,51,53,51,49,52,52,52,55,49,52,52,52,52,49,55,50,50,50,51,52,49,51,53,52,50,52,53,50,50,53,52,51,54,51,51,47,52,53,50,50,53,51,49,53,52,51,51,52,52,50,54,54,49,51,53,50,50,52,53,49,53,51,50,50,52,53,47,57,64,59,65,74,75,67,85,88,84,82,83,71,68,68,59,55,55,51,51,54,49,49,52,53,50,52,53,52,51,52,53,51,51,52,51,54,51,55,58,52,56,69,66,68,76,74,73,83,83,76,81,78,83,82,86,76,86,90,85,86,86,88,86,81,83,82,86,80,86,76,82,76,81,84,75,83,82,77,82,85,82,81,85,80,78,81,86,76,90,86,83,85,87,82,90,81,89,73,93,74,85,84,78,86,81,81,76,89,72,85,83,73,89,81,80,80,96,80,86,89,83,89,133

Secondary structure (DSSP, 8-state):
-HHHHHHHHHHHHHHHHHHHHHHHHHHHHHHHHHHHHHHHHHHHHHHHHHHHHHHHHHHHHHHHHHHHHHHHHHHHHHHHHHHHHHHHHHHHHHHHHHHHHHHHHHHHHHHHHHHHHHHHHHHHHHHHHHHHHHHHHHHHHHHHHHHHHHHHHHHHHHHHHHHHHHHHHHHHHHHHHHHHHHHHHHHHHHHHHHTTTTTS----TTSSHHHHHHHHHHHHHHHHHHHHHHHHHHHHHHHHHHHHHHHHHHHHHHHHHHHHHHHHHHHHHHHHHHHHHHHHHHHHHHHHHHHHHHHHHHHHHHHHHHHHHHHHHHHHHHHHHHHHHHHHHHHHHHHHHHHHHHHHHHHHHHHHHHHHHHHHHHHHHHHHHHHHHHHHHHHHHHHHHHHHHHHHHHHHHHHHHHHHHHHHHHHHHHHHTTS------SHHHHHHHHHHHHHHHHHHHHHHHHHHHHHHHHT-----PPP---------------------------------PPP---------------------------S---S--

Radius of gyration: 91.14 Å; Cα contacts (8 Å, |Δi|>4): 0; chains: 1; bounding box: 192×64×271 Å

Sequence (537 aa):
MAMQRFEDIRVKEEELERQSRDLELAKKGYEEGWREIELKQKELEELKQREEDLGLKEKSFEKLCQDFELEKKGFEEHRRQVETCSKQCEQLFRKYEQQHIGFKSTEKSVNDKMEEVKRKEEEVGLKEKDLEKCLTEFELKEKIFEERWRELESNEKRCEQKSGEVKLMEKLVKEQLEIVRREEEEFGLKKKNFDQISREFEPEKGAIWQFGLREQSFENRFKEFELEEKLFQERSRDLQVNLKQYEKEYKELKLMEKLVKKQFEEVKREFQLMEKTLEERYERLVAKEKHCEERLREISLKEMRVEELFEELRRKNEDVKVMEKSVKDLDEEIKETCLEKSRQDLEAKQRHYEECLREIKLKEKQIEESSEQLKRKYELQFKDLELNVNKCEQQCKDLELKEKKLAEWSKELEMKDRTLHPQVKPECIAQLEKSKAALKSKYTAQLEKSKAEKLHQAGGSKVKTAPTLNKYQQRRGNKRPRTSMRREVLPHAPPSATFPMQPYPLLPPGSIMVEGIPYVSRNTMANNIPPWYDVYH

Foldseek 3Di:
DVVVVVVVVVVVVVVVVVVVVVVVVVVVVVVVVVVVVVVVVVVVVVVVVVVVVVVVVVVVVVVVVVVVVVVVVVVVVVVVVVVVVVVVVVVVVVVVVVVVVVVVVVVVVVVVVVVVVVVVVVVVVVVVVVVVVVVVVVVVVVVVVVVVVVVVVVVVVVVVVVVVVVVVVVVVVVVVVVVVVVVVVVVVVVVVVVVVVPPDDDDDPDPPVVVVVVVVVVVVVVVVVVVVVVVVVVVVVVVVVVVVVVVVVVVVVVVVVVVVVVVVVVVVVVVVVVVVVVVVVVVVVVVVVVVVVVVVVVVVVVVVVVVVVVVVVVVVVVVVVVVVVVVVVVVVVVVVVVVVVVVVVVVVVVVVVVVVVVVVVVVVVVVVVVVVVVVVVVVVVVVVVVVVVVVVVVVVVVVVVVVVVVVVVVVVVVVVVVPDDDDDDDPVVVVVVVVVVVVVVVVVVVVVVVVVVVVVVVVPDDDDDDDDPDDDDDDDDDDDDDPDDDDDDDDDDDDDDDDPDDDDDDDDDDDDDDDDDDDDDDDDDDDDDPPPDDDDD